Protein AF-A0A1V6K8E9-F1 (afdb_monomer_lite)

Structure (mmCIF, N/CA/C/O backbone):
data_AF-A0A1V6K8E9-F1
#
_entry.id   AF-A0A1V6K8E9-F1
#
loop_
_atom_site.group_PDB
_atom_site.id
_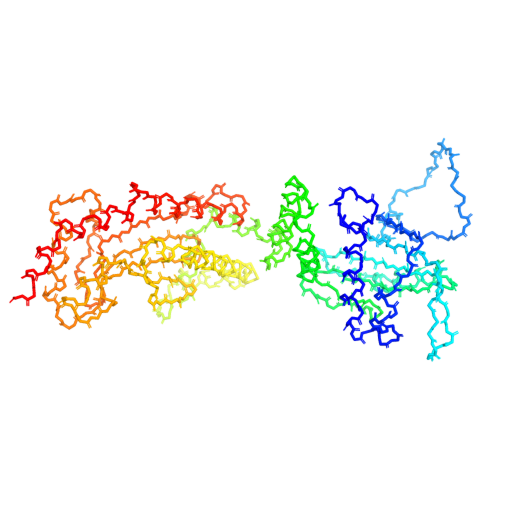atom_site.type_symbol
_atom_site.label_atom_id
_atom_site.label_alt_id
_atom_site.label_comp_id
_atom_site.label_asym_id
_atom_site.label_entity_id
_atom_site.label_seq_id
_atom_site.pdbx_PDB_ins_code
_atom_site.Cartn_x
_atom_site.Cartn_y
_atom_site.Cartn_z
_atom_site.occupancy
_atom_site.B_iso_or_equiv
_atom_site.auth_seq_id
_atom_site.auth_comp_id
_atom_site.auth_asym_id
_atom_site.auth_atom_id
_atom_site.pdbx_PDB_model_num
ATOM 1 N N . MET A 1 1 ? 12.821 -12.924 -19.680 1.00 60.50 1 MET A N 1
ATOM 2 C CA . MET A 1 1 ? 11.339 -12.856 -19.782 1.00 60.50 1 MET A CA 1
ATOM 3 C C . MET A 1 1 ? 10.839 -12.514 -21.178 1.00 60.50 1 MET A C 1
ATOM 5 O O . MET A 1 1 ? 9.853 -13.101 -21.592 1.00 60.50 1 MET A O 1
ATOM 9 N N . LEU A 1 2 ? 11.429 -11.539 -21.883 1.00 57.22 2 LEU A N 1
ATOM 10 C CA . LEU A 1 2 ? 10.996 -11.194 -23.249 1.00 57.22 2 LEU A CA 1
ATOM 11 C C . LEU A 1 2 ? 11.583 -12.119 -24.326 1.00 57.22 2 LEU A C 1
ATOM 13 O O . LEU A 1 2 ? 11.133 -12.065 -25.468 1.00 57.22 2 LEU A O 1
ATOM 17 N N . ASP A 1 3 ? 12.577 -12.940 -23.977 1.00 66.06 3 ASP A N 1
ATOM 18 C CA . ASP A 1 3 ? 13.143 -13.945 -24.872 1.00 66.06 3 ASP A CA 1
ATOM 19 C C . ASP A 1 3 ? 12.225 -15.179 -24.908 1.00 66.06 3 ASP A C 1
ATOM 21 O O . ASP A 1 3 ? 12.117 -15.873 -23.895 1.00 66.06 3 ASP A O 1
ATOM 25 N N . PRO A 1 4 ? 11.571 -15.481 -26.044 1.00 60.34 4 PRO A N 1
ATOM 26 C CA . PRO A 1 4 ? 10.660 -16.617 -26.148 1.00 60.34 4 PRO A CA 1
ATOM 27 C C . PRO A 1 4 ? 11.349 -17.985 -26.025 1.00 60.34 4 PRO A C 1
ATOM 29 O O . PRO A 1 4 ? 10.656 -18.996 -25.896 1.00 60.34 4 PRO A O 1
ATOM 32 N N . TYR A 1 5 ? 12.683 -18.029 -26.079 1.00 60.59 5 TYR A N 1
ATOM 33 C CA . TYR A 1 5 ? 13.482 -19.251 -25.977 1.00 60.59 5 TYR A CA 1
ATOM 34 C C . TYR A 1 5 ? 14.047 -19.489 -24.568 1.00 60.59 5 TYR A C 1
ATOM 36 O O . TYR A 1 5 ? 14.725 -20.491 -24.337 1.00 60.59 5 TYR A O 1
ATOM 44 N N . GLU A 1 6 ? 13.761 -18.608 -23.605 1.00 65.31 6 GLU A N 1
ATOM 45 C CA . GLU A 1 6 ? 14.127 -18.819 -22.205 1.00 65.31 6 GLU A CA 1
ATOM 46 C C . GLU A 1 6 ? 13.240 -19.878 -21.519 1.00 65.31 6 GLU A C 1
ATOM 48 O O . GLU A 1 6 ? 12.045 -20.033 -21.778 1.00 65.31 6 GLU A O 1
ATOM 53 N N . ASN A 1 7 ? 13.804 -20.570 -20.524 1.00 61.81 7 ASN A N 1
ATOM 54 C CA . ASN A 1 7 ? 13.145 -21.662 -19.795 1.00 61.81 7 ASN A CA 1
ATOM 55 C C . ASN A 1 7 ? 12.046 -21.218 -18.798 1.00 61.81 7 ASN A C 1
ATOM 57 O O . ASN A 1 7 ? 11.701 -21.975 -17.885 1.00 61.81 7 ASN A O 1
ATOM 61 N N . HIS A 1 8 ? 11.445 -20.034 -18.950 1.00 66.69 8 HIS A N 1
ATOM 62 C CA . HIS A 1 8 ? 10.373 -19.558 -18.061 1.00 66.69 8 HIS A CA 1
ATOM 63 C C . HIS A 1 8 ? 9.007 -20.217 -18.328 1.00 66.69 8 HIS A C 1
ATOM 65 O O . HIS A 1 8 ? 8.115 -20.105 -17.496 1.00 66.69 8 HIS A O 1
ATOM 71 N N . GLY A 1 9 ? 8.844 -20.960 -19.430 1.00 69.44 9 GLY A N 1
ATOM 72 C CA . GLY A 1 9 ? 7.656 -21.793 -19.682 1.00 69.44 9 GLY A CA 1
ATOM 73 C C . GLY A 1 9 ? 6.446 -21.067 -20.280 1.00 69.44 9 GLY A C 1
ATOM 74 O O . GLY A 1 9 ? 5.388 -21.670 -20.387 1.00 69.44 9 GLY A O 1
ATOM 75 N N . CYS A 1 10 ? 6.602 -19.808 -20.702 1.00 77.50 10 CYS A N 1
ATOM 76 C CA . CYS A 1 10 ? 5.514 -19.007 -21.289 1.00 77.50 10 CYS A CA 1
ATOM 77 C C . CYS A 1 10 ? 5.678 -18.776 -22.802 1.00 77.50 10 CYS A C 1
ATOM 79 O O . CYS A 1 10 ? 4.919 -17.998 -23.377 1.00 77.50 10 CYS A O 1
ATOM 81 N N . GLY A 1 11 ? 6.683 -19.393 -23.438 1.00 82.69 11 GLY A N 1
ATOM 82 C CA . GLY A 1 11 ? 7.006 -19.171 -24.851 1.00 82.69 11 GLY A CA 1
ATOM 83 C C . GLY A 1 11 ? 7.098 -17.681 -25.192 1.00 82.69 11 GLY A C 1
ATOM 84 O O . GLY A 1 11 ? 7.694 -16.902 -24.453 1.00 82.69 11 GLY A O 1
ATOM 85 N N . ASP A 1 12 ? 6.433 -17.262 -26.268 1.00 83.25 12 ASP A N 1
ATOM 86 C CA . ASP A 1 12 ? 6.403 -15.869 -26.726 1.00 83.25 12 ASP A CA 1
ATOM 87 C C . ASP A 1 12 ? 5.288 -15.008 -26.106 1.00 83.25 12 ASP A C 1
ATOM 89 O O . ASP A 1 12 ? 5.099 -13.862 -26.520 1.00 83.25 12 ASP A O 1
ATOM 93 N N . ALA A 1 13 ? 4.573 -15.501 -25.088 1.00 86.31 13 ALA A N 1
ATOM 94 C CA . ALA A 1 13 ? 3.410 -14.813 -24.527 1.00 86.31 13 ALA A CA 1
ATOM 95 C C . ALA A 1 13 ? 3.734 -13.409 -23.985 1.00 86.31 13 ALA A C 1
ATOM 97 O O . ALA A 1 13 ? 2.967 -12.475 -24.215 1.00 86.31 13 ALA A O 1
ATOM 98 N N . PHE A 1 14 ? 4.888 -13.222 -23.329 1.00 87.19 14 PHE A N 1
ATOM 99 C CA . PHE A 1 14 ? 5.326 -11.894 -22.870 1.00 87.19 14 PHE A CA 1
ATOM 100 C C . PHE A 1 14 ? 5.589 -10.938 -24.032 1.00 87.19 14 PHE A C 1
ATOM 102 O O . PHE A 1 14 ? 5.184 -9.778 -23.979 1.00 87.19 14 PHE A O 1
ATOM 109 N N . LEU A 1 15 ? 6.219 -11.426 -25.103 1.00 88.38 15 LEU A N 1
ATOM 110 C CA . LEU A 1 15 ? 6.481 -10.629 -26.295 1.00 88.38 15 LEU A CA 1
ATOM 111 C C . LEU A 1 15 ? 5.175 -10.245 -27.002 1.00 88.38 15 LEU A C 1
ATOM 113 O O . LEU A 1 15 ? 4.998 -9.089 -27.382 1.00 88.38 15 LEU A O 1
ATOM 117 N N . ARG A 1 16 ? 4.231 -11.184 -27.132 1.00 88.00 16 ARG A N 1
ATOM 118 C CA . ARG A 1 16 ? 2.905 -10.911 -27.707 1.00 88.00 16 ARG A CA 1
ATOM 119 C C . ARG A 1 16 ? 2.131 -9.900 -26.877 1.00 88.00 16 ARG A C 1
ATOM 121 O O . ARG A 1 16 ? 1.562 -8.971 -27.441 1.00 88.00 16 ARG A O 1
ATOM 128 N N . GLN A 1 17 ? 2.151 -10.034 -25.554 1.00 89.56 17 GLN A N 1
ATOM 129 C CA . GLN A 1 17 ? 1.474 -9.094 -24.669 1.00 89.56 17 GLN A CA 1
ATOM 130 C C . GLN A 1 17 ? 2.106 -7.693 -24.728 1.00 89.56 17 GLN A C 1
ATOM 132 O O . GLN A 1 17 ? 1.379 -6.704 -24.761 1.00 89.56 17 GLN A O 1
ATOM 137 N N . LEU A 1 18 ? 3.435 -7.589 -24.839 1.00 89.88 18 LEU A N 1
ATOM 138 C CA . LEU A 1 18 ? 4.120 -6.315 -25.077 1.00 89.88 18 LEU A CA 1
ATOM 139 C C . LEU A 1 18 ? 3.677 -5.672 -26.402 1.00 89.88 18 LEU A C 1
ATOM 141 O O . LEU A 1 18 ? 3.308 -4.499 -26.431 1.00 89.88 18 LEU A O 1
ATOM 145 N N . LEU A 1 19 ? 3.670 -6.440 -27.495 1.00 88.88 19 LEU A N 1
ATOM 146 C CA . LEU A 1 19 ? 3.220 -5.970 -28.810 1.00 88.88 19 LEU A CA 1
ATOM 147 C C . LEU A 1 19 ? 1.754 -5.519 -28.794 1.00 88.88 19 LEU A C 1
ATOM 149 O O . LEU A 1 19 ? 1.413 -4.518 -29.426 1.00 88.88 19 LEU A O 1
ATOM 153 N N . LEU A 1 20 ? 0.901 -6.219 -28.042 1.00 86.69 20 LEU A N 1
ATOM 154 C CA . LEU A 1 20 ? -0.490 -5.836 -27.823 1.00 86.69 20 LEU A CA 1
ATOM 155 C C . LEU A 1 20 ? -0.607 -4.481 -27.128 1.00 86.69 20 LEU A C 1
ATOM 157 O O . LEU A 1 20 ? -1.291 -3.603 -27.654 1.00 86.69 20 LEU A O 1
ATOM 161 N N . THR A 1 21 ? 0.085 -4.287 -26.005 1.00 88.38 21 THR A N 1
ATOM 162 C CA . THR A 1 21 ? 0.096 -3.010 -25.273 1.00 88.38 21 THR A CA 1
ATOM 163 C C . THR A 1 21 ? 0.577 -1.866 -26.166 1.00 88.38 21 THR A C 1
ATOM 165 O O . THR A 1 21 ? -0.037 -0.802 -26.220 1.00 88.38 21 THR A O 1
ATOM 168 N N . ILE A 1 22 ? 1.637 -2.099 -26.942 1.00 88.38 22 ILE A N 1
ATOM 169 C CA . ILE A 1 22 ? 2.192 -1.110 -27.869 1.00 88.38 22 ILE A CA 1
ATOM 170 C C . ILE A 1 22 ? 1.207 -0.768 -29.000 1.00 88.38 22 ILE A C 1
ATOM 172 O O . ILE A 1 22 ? 1.071 0.401 -29.357 1.00 88.38 22 ILE A O 1
ATOM 176 N N . SER A 1 23 ? 0.477 -1.753 -29.537 1.00 85.12 23 SER A N 1
ATOM 177 C CA . SER A 1 23 ? -0.490 -1.548 -30.631 1.00 85.12 23 SER A CA 1
ATOM 178 C C . SER A 1 23 ? -1.659 -0.624 -30.271 1.00 85.12 23 SER A C 1
ATOM 180 O O . SER A 1 23 ? -2.317 -0.080 -31.155 1.00 85.12 23 SER A O 1
ATOM 182 N N . GLN A 1 24 ? -1.920 -0.437 -28.976 1.00 84.38 24 GLN A N 1
ATOM 183 C CA . GLN A 1 24 ? -2.979 0.436 -28.469 1.00 84.38 24 GLN A CA 1
ATOM 184 C C . GLN A 1 24 ? -2.522 1.896 -28.333 1.00 84.38 24 GLN A C 1
ATOM 186 O O . GLN A 1 24 ? -3.332 2.778 -28.043 1.00 84.38 24 GLN A O 1
ATOM 191 N N . LYS A 1 25 ? -1.228 2.180 -28.533 1.00 85.56 25 LYS A N 1
ATOM 192 C CA . LYS A 1 25 ? -0.671 3.522 -28.358 1.00 85.56 25 LYS A CA 1
ATOM 193 C C . LYS A 1 25 ? -1.067 4.423 -29.539 1.00 85.56 25 LYS A C 1
ATOM 195 O O . LYS A 1 25 ? -0.875 4.037 -30.693 1.00 85.56 25 LYS A O 1
ATOM 200 N N . PRO A 1 26 ? -1.535 5.663 -29.289 1.00 76.69 26 PRO A N 1
ATOM 201 C CA . PRO A 1 26 ? -1.977 6.576 -30.349 1.00 76.69 26 PRO A CA 1
ATOM 202 C C . PRO A 1 26 ? -0.911 6.940 -31.388 1.00 76.69 26 PRO A C 1
ATOM 204 O O . PRO A 1 26 ? -1.261 7.436 -32.454 1.00 76.69 26 PRO A O 1
ATOM 207 N N . SER A 1 27 ? 0.373 6.733 -31.088 1.00 74.50 27 SER A N 1
ATOM 208 C CA . SER A 1 27 ? 1.507 6.984 -31.986 1.00 74.50 27 SER A CA 1
ATOM 209 C C . SER A 1 27 ? 1.693 5.910 -33.069 1.00 74.50 27 SER A C 1
ATOM 211 O O . SER A 1 27 ? 2.449 6.129 -34.011 1.00 74.50 27 SER A O 1
ATOM 213 N N . LEU A 1 28 ? 0.989 4.775 -32.978 1.00 75.81 28 LEU A N 1
ATOM 214 C CA . LEU A 1 28 ? 1.112 3.615 -33.875 1.00 75.81 28 LEU A CA 1
ATOM 215 C C . LEU A 1 28 ? -0.098 3.421 -34.804 1.00 75.81 28 LEU A C 1
ATOM 217 O O . LEU A 1 28 ? -0.494 2.302 -35.116 1.00 75.81 28 LEU A O 1
ATOM 221 N N . GLN A 1 29 ? -0.690 4.516 -35.283 1.00 66.19 29 GLN A N 1
ATOM 222 C CA . GLN A 1 29 ? -1.949 4.479 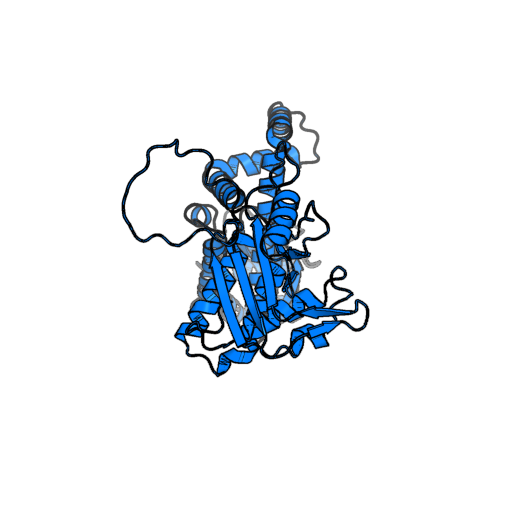-36.051 1.00 66.19 29 GLN A CA 1
ATOM 223 C C . GLN A 1 29 ? -1.869 3.676 -37.358 1.00 66.19 29 GLN A C 1
ATOM 225 O O . GLN A 1 29 ? -2.891 3.214 -37.863 1.00 66.19 29 GLN A O 1
ATOM 230 N N . ASP A 1 30 ? -0.672 3.508 -37.921 1.00 71.06 30 ASP A N 1
ATOM 231 C CA . ASP A 1 30 ? -0.449 2.777 -39.167 1.00 71.06 30 ASP A CA 1
ATOM 232 C C . ASP A 1 30 ? -0.316 1.256 -38.975 1.00 71.06 30 ASP A C 1
ATOM 234 O O . ASP A 1 30 ? -0.496 0.500 -39.930 1.00 71.06 30 ASP A O 1
ATOM 238 N N . LEU A 1 31 ? -0.063 0.791 -37.748 1.00 72.56 31 LEU A N 1
ATOM 239 C CA . LEU A 1 31 ? 0.044 -0.620 -37.372 1.00 72.56 31 LEU A CA 1
ATOM 240 C C . LEU A 1 31 ? -1.061 -0.976 -36.378 1.00 72.56 31 LEU A C 1
ATOM 242 O O . LEU A 1 31 ? -0.868 -0.988 -35.167 1.00 72.56 31 LEU A O 1
ATOM 246 N N . GLY A 1 32 ? -2.238 -1.300 -36.914 1.00 67.94 32 GLY A N 1
ATOM 247 C CA . GLY A 1 32 ? -3.366 -1.740 -36.098 1.00 67.94 32 GLY A CA 1
ATOM 248 C C . GLY A 1 32 ? -3.106 -3.057 -35.356 1.00 67.94 32 GLY A C 1
ATOM 249 O O . GLY A 1 32 ? -2.279 -3.872 -35.770 1.00 67.94 32 GLY A O 1
ATOM 250 N N . PHE A 1 33 ? -3.891 -3.286 -34.301 1.00 71.81 33 PHE A N 1
ATOM 251 C CA . PHE A 1 33 ? -3.900 -4.487 -33.452 1.00 71.81 33 PHE A CA 1
ATOM 252 C C . PHE A 1 33 ? -3.680 -5.802 -34.221 1.00 71.81 33 PHE A C 1
ATOM 254 O O . PHE A 1 33 ? -2.794 -6.581 -33.880 1.00 71.81 33 PHE A O 1
ATOM 261 N N . TYR A 1 34 ? -4.433 -6.028 -35.304 1.00 74.00 34 TYR A N 1
ATOM 262 C CA . TYR A 1 34 ? -4.361 -7.268 -36.083 1.00 74.00 34 TYR A CA 1
ATOM 263 C C . TYR A 1 34 ? -2.989 -7.517 -36.717 1.00 74.00 34 TYR A C 1
ATOM 265 O O . TYR A 1 34 ? -2.565 -8.667 -36.800 1.00 74.00 34 TYR A O 1
ATOM 273 N N . ASN A 1 35 ? -2.282 -6.459 -37.125 1.00 76.19 35 ASN A N 1
ATOM 274 C CA . ASN A 1 35 ? -0.966 -6.590 -37.747 1.00 76.19 35 ASN A CA 1
ATOM 275 C C . ASN A 1 35 ? 0.088 -7.075 -36.747 1.00 76.19 35 ASN A C 1
ATOM 277 O O . ASN A 1 35 ? 0.996 -7.793 -37.141 1.00 76.19 35 ASN A O 1
ATOM 281 N N . LEU A 1 36 ? -0.019 -6.675 -35.475 1.00 77.81 36 LEU A N 1
ATOM 282 C CA . LEU A 1 36 ? 0.955 -7.011 -34.433 1.00 77.81 36 LEU A CA 1
ATOM 283 C C . LEU A 1 36 ? 0.574 -8.273 -33.644 1.00 77.81 36 LEU A C 1
ATOM 285 O O . LEU A 1 36 ? 1.454 -9.023 -33.231 1.00 77.81 36 LEU A O 1
ATOM 289 N N . TYR A 1 37 ? -0.720 -8.545 -33.461 1.00 72.69 37 TYR A N 1
ATOM 290 C CA . TYR A 1 37 ? -1.185 -9.724 -32.725 1.00 72.69 37 TYR A CA 1
ATOM 291 C C . TYR A 1 37 ? -0.984 -11.030 -33.507 1.00 72.69 37 TYR A C 1
ATOM 293 O O . TYR A 1 37 ? -0.581 -12.046 -32.938 1.00 72.69 37 TYR A O 1
ATOM 301 N N . LEU A 1 38 ? -1.223 -10.999 -34.822 1.00 75.94 38 LEU A N 1
ATOM 302 C CA . LEU A 1 38 ? -1.185 -12.176 -35.698 1.00 75.94 38 LEU A CA 1
ATOM 303 C C . LEU A 1 38 ? 0.182 -12.389 -36.368 1.00 75.94 38 LEU A C 1
ATOM 305 O O . LEU A 1 38 ? 0.264 -13.012 -37.425 1.00 75.94 38 LEU A O 1
ATOM 309 N N . LEU A 1 39 ? 1.260 -11.865 -35.778 1.00 83.62 39 LEU A N 1
ATOM 310 C CA . LEU A 1 39 ? 2.601 -12.034 -36.330 1.00 83.62 39 LEU A CA 1
ATOM 311 C C . LEU A 1 39 ? 3.031 -13.502 -36.312 1.00 83.62 39 LEU A C 1
ATOM 313 O O . LEU A 1 39 ? 3.027 -14.160 -35.264 1.00 83.62 39 LEU A O 1
ATOM 317 N N . ASP A 1 40 ? 3.474 -13.966 -37.480 1.00 86.62 40 ASP A N 1
ATOM 318 C CA . ASP A 1 40 ? 4.170 -15.237 -37.638 1.00 86.62 40 ASP A CA 1
ATOM 319 C C . ASP A 1 40 ? 5.676 -15.006 -37.459 1.00 86.62 40 ASP A C 1
ATOM 321 O O . ASP A 1 40 ? 6.385 -14.570 -38.372 1.00 86.62 40 ASP A O 1
ATOM 325 N N . ILE A 1 41 ? 6.137 -15.222 -36.227 1.00 88.06 41 ILE A N 1
ATOM 326 C CA . ILE A 1 41 ? 7.511 -14.969 -35.796 1.00 88.06 41 ILE A CA 1
ATOM 327 C C . ILE A 1 41 ? 8.405 -16.121 -36.278 1.00 88.06 41 ILE A C 1
ATOM 329 O O . ILE A 1 41 ? 8.154 -17.290 -35.986 1.00 88.06 41 ILE A O 1
ATOM 333 N N . GLU A 1 42 ? 9.457 -15.790 -37.029 1.00 88.94 42 GLU A N 1
ATOM 334 C CA . GLU A 1 42 ? 10.502 -16.735 -37.442 1.00 88.94 42 GLU A CA 1
ATOM 335 C C . GLU A 1 42 ? 11.568 -16.870 -36.355 1.00 88.94 42 GLU A C 1
ATOM 337 O O . GLU A 1 42 ? 11.933 -17.975 -35.969 1.00 88.94 42 GLU A O 1
ATOM 342 N N . SER A 1 43 ? 12.069 -15.739 -35.855 1.00 88.56 43 SER A N 1
ATOM 343 C CA . SER A 1 43 ? 13.115 -15.711 -34.834 1.00 88.56 43 SER A CA 1
ATOM 344 C C . SER A 1 43 ? 13.078 -14.412 -34.041 1.00 88.56 43 SER A C 1
ATOM 346 O O . SER A 1 43 ? 12.743 -13.362 -34.594 1.00 88.56 43 SER A O 1
ATOM 348 N N . VAL A 1 44 ? 13.513 -14.466 -32.784 1.00 90.25 44 VAL A N 1
ATOM 349 C CA . VAL A 1 44 ? 13.690 -13.297 -31.916 1.00 90.25 44 VAL A CA 1
ATOM 350 C C . VAL A 1 44 ? 15.128 -13.284 -31.419 1.00 90.25 44 VAL A C 1
ATOM 352 O O . VAL A 1 44 ? 15.646 -14.323 -31.022 1.00 90.25 44 VAL A O 1
ATOM 355 N N . LYS A 1 45 ? 15.770 -12.117 -31.459 1.00 88.88 45 LYS A N 1
ATOM 356 C CA . LYS A 1 45 ? 17.087 -11.868 -30.871 1.00 88.88 45 LYS A CA 1
ATOM 357 C C . LYS A 1 45 ? 16.992 -10.671 -29.933 1.00 88.88 45 LYS A C 1
ATOM 359 O O . LYS A 1 45 ? 16.419 -9.652 -30.318 1.00 88.88 45 LYS A O 1
ATOM 364 N N . ILE A 1 46 ? 17.547 -10.791 -28.732 1.00 87.44 46 ILE A N 1
ATOM 365 C CA . ILE A 1 46 ? 17.597 -9.709 -27.746 1.00 87.44 46 ILE A CA 1
ATOM 366 C C . ILE A 1 46 ? 19.058 -9.353 -27.503 1.00 87.44 46 ILE A C 1
ATOM 368 O O . ILE A 1 46 ? 19.831 -10.188 -27.046 1.00 87.44 46 ILE A O 1
ATOM 372 N N . ASP A 1 47 ? 19.421 -8.115 -27.821 1.00 84.94 47 ASP A N 1
ATOM 373 C CA . ASP A 1 47 ? 20.767 -7.587 -27.632 1.00 84.94 47 ASP A CA 1
ATOM 374 C C . ASP A 1 47 ? 20.744 -6.565 -26.477 1.00 84.94 47 ASP A C 1
ATOM 376 O O . ASP A 1 47 ? 20.237 -5.452 -26.664 1.00 84.94 47 ASP A O 1
ATOM 380 N N . PRO A 1 48 ? 21.242 -6.917 -25.276 1.00 80.56 48 PRO A N 1
ATOM 381 C CA . PRO A 1 48 ? 21.450 -5.945 -24.209 1.00 80.56 48 PRO A CA 1
ATOM 382 C C . PRO A 1 48 ? 22.621 -5.016 -24.558 1.00 80.56 48 PRO A C 1
ATOM 384 O O . PRO A 1 48 ? 23.600 -5.441 -25.170 1.00 80.56 48 PRO A O 1
ATOM 387 N N . GLU A 1 49 ? 22.527 -3.750 -24.153 1.00 83.31 49 GLU A N 1
ATOM 388 C CA . GLU A 1 49 ? 23.564 -2.726 -24.350 1.00 83.31 49 GLU A CA 1
ATOM 389 C C . GLU A 1 49 ? 23.988 -2.537 -25.818 1.00 83.31 49 GLU A C 1
ATOM 391 O O . GLU A 1 49 ? 25.171 -2.439 -26.159 1.00 83.31 49 GLU A O 1
ATOM 396 N N . TRP A 1 50 ? 23.007 -2.470 -26.716 1.00 86.25 50 TRP A N 1
ATOM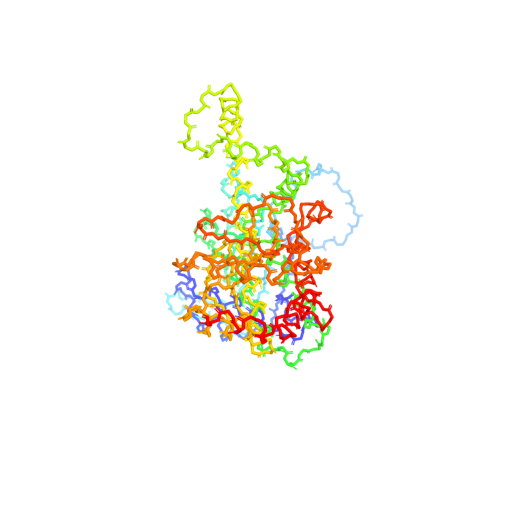 397 C CA . TRP A 1 50 ? 23.259 -2.366 -28.144 1.00 86.25 50 TRP A CA 1
ATOM 398 C C . TRP A 1 50 ? 23.921 -1.035 -28.526 1.00 86.25 50 TRP A C 1
ATOM 400 O O . TRP A 1 50 ? 23.464 0.051 -28.164 1.00 86.25 50 TRP A O 1
ATOM 410 N N . VAL A 1 51 ? 24.979 -1.115 -29.336 1.00 82.56 51 VAL A N 1
ATOM 411 C CA . VAL A 1 51 ? 25.709 0.050 -29.855 1.00 82.56 51 VAL A CA 1
ATOM 412 C C . VAL A 1 51 ? 25.486 0.166 -31.364 1.00 82.56 51 VAL A C 1
ATOM 414 O O . VAL A 1 51 ? 25.720 -0.816 -32.078 1.00 82.56 51 VAL A O 1
ATOM 417 N N . PRO A 1 52 ? 25.140 1.355 -31.892 1.00 71.25 52 PRO A N 1
ATOM 418 C CA . PRO A 1 52 ? 25.035 1.557 -33.329 1.00 71.25 52 PRO A CA 1
ATOM 419 C C . PRO A 1 52 ? 26.392 1.366 -34.022 1.00 71.25 52 PRO A C 1
ATOM 421 O O . PRO A 1 52 ? 27.272 2.225 -33.963 1.00 71.25 52 PRO A O 1
ATOM 424 N N . ARG A 1 53 ? 26.572 0.232 -34.706 1.00 66.00 53 ARG A N 1
ATOM 425 C CA . ARG A 1 53 ? 27.713 -0.032 -35.599 1.00 66.00 53 ARG A CA 1
ATOM 426 C C . ARG A 1 53 ? 27.216 -0.065 -37.045 1.00 66.00 53 ARG A C 1
ATOM 428 O O . ARG A 1 53 ? 26.137 -0.581 -37.313 1.00 66.00 53 ARG A O 1
ATOM 435 N N . LYS A 1 54 ? 27.987 0.494 -37.985 1.00 53.16 54 LYS A N 1
ATOM 436 C CA . LYS A 1 54 ? 27.680 0.384 -39.424 1.00 53.16 54 LYS A CA 1
ATOM 437 C C . LYS A 1 54 ? 27.797 -1.080 -39.865 1.00 53.16 54 LYS A C 1
ATOM 439 O O . LYS A 1 54 ? 28.767 -1.742 -39.491 1.00 53.16 54 LYS A O 1
ATOM 444 N N . GLU A 1 55 ? 26.854 -1.559 -40.679 1.00 39.09 55 GLU A N 1
ATOM 445 C CA . GLU A 1 55 ? 26.974 -2.859 -41.355 1.00 39.09 55 GLU A CA 1
ATOM 446 C C . GLU A 1 55 ? 28.293 -2.914 -42.150 1.00 39.09 55 GLU A C 1
ATOM 448 O O . GLU A 1 55 ? 28.588 -2.013 -42.936 1.00 39.09 55 GLU A O 1
ATOM 453 N N . GLY A 1 56 ? 29.108 -3.948 -41.900 1.00 43.28 56 GLY A N 1
ATOM 454 C CA . GLY A 1 56 ? 30.396 -4.180 -42.572 1.00 43.28 56 GLY A CA 1
ATOM 455 C C . GLY A 1 56 ? 31.635 -4.243 -41.665 1.00 43.28 56 GLY A C 1
ATOM 456 O O . GLY A 1 56 ? 32.708 -4.610 -42.141 1.00 43.28 56 GLY A O 1
ATOM 457 N N . ALA A 1 57 ? 31.526 -3.939 -40.368 1.00 40.38 57 ALA A N 1
ATOM 458 C CA . ALA A 1 57 ? 32.616 -4.191 -39.422 1.00 40.38 57 ALA A CA 1
ATOM 459 C C . ALA A 1 57 ? 32.679 -5.695 -39.099 1.00 40.38 57 ALA A C 1
ATOM 461 O O . ALA A 1 57 ? 31.877 -6.186 -38.308 1.00 40.38 57 ALA A O 1
ATOM 462 N N . LYS A 1 58 ? 33.591 -6.432 -39.750 1.00 33.50 58 LYS A N 1
ATOM 463 C CA . LYS A 1 58 ? 33.847 -7.853 -39.463 1.00 33.50 58 LYS A CA 1
ATOM 464 C C . LYS A 1 58 ? 34.097 -8.056 -37.964 1.00 33.50 58 LYS A C 1
ATOM 466 O O . LYS A 1 58 ? 34.866 -7.308 -37.363 1.00 33.50 58 LYS A O 1
ATOM 471 N N . GLU A 1 59 ? 33.492 -9.096 -37.396 1.00 39.91 59 GLU A N 1
ATOM 472 C CA . GLU A 1 59 ? 33.945 -9.702 -36.144 1.00 39.91 59 GLU A CA 1
ATOM 473 C C . GLU A 1 59 ? 35.323 -10.318 -36.408 1.00 39.91 59 GLU A C 1
ATOM 475 O O . GLU A 1 59 ? 35.441 -11.450 -36.867 1.00 39.91 59 GLU A O 1
ATOM 480 N N . SER A 1 60 ? 36.386 -9.537 -36.226 1.00 32.34 60 SER A N 1
ATOM 481 C CA . SER A 1 60 ? 37.728 -10.095 -36.121 1.00 32.34 60 SER A CA 1
ATOM 482 C C . SER A 1 60 ? 37.883 -10.639 -34.708 1.00 32.34 60 SER A C 1
ATOM 484 O O . SER A 1 60 ? 38.095 -9.879 -33.761 1.00 32.34 60 SER A O 1
ATOM 486 N N . SER A 1 61 ? 37.747 -11.957 -34.584 1.00 36.66 61 SER A N 1
ATOM 487 C CA . SER A 1 61 ? 38.539 -12.730 -33.637 1.00 36.66 61 SER A CA 1
ATOM 488 C C . SER A 1 61 ? 40.003 -12.369 -33.874 1.00 36.66 61 SER A C 1
ATOM 490 O O . SER A 1 61 ? 40.516 -12.668 -34.948 1.00 36.66 61 SER A O 1
ATOM 492 N N . ASP A 1 62 ? 40.598 -11.595 -32.974 1.00 28.92 62 ASP A N 1
ATOM 493 C CA . ASP A 1 62 ? 41.991 -11.739 -32.551 1.00 28.92 62 ASP A CA 1
ATOM 494 C C . ASP A 1 62 ? 42.342 -10.628 -31.559 1.00 28.92 62 ASP A C 1
ATOM 496 O O . ASP A 1 62 ? 42.150 -9.431 -31.799 1.00 28.92 62 ASP A O 1
ATOM 500 N N . ASP A 1 63 ? 42.859 -11.080 -30.423 1.00 40.00 63 ASP A N 1
ATOM 501 C CA . ASP A 1 63 ? 43.474 -10.301 -29.365 1.00 40.00 63 ASP A CA 1
ATOM 502 C C . ASP A 1 63 ? 44.666 -9.503 -29.905 1.00 40.00 63 ASP A C 1
ATOM 504 O O . ASP A 1 63 ? 45.785 -10.005 -29.914 1.00 40.00 63 ASP A O 1
ATOM 508 N N . GLN A 1 64 ? 44.462 -8.248 -30.312 1.00 30.62 64 GLN A N 1
ATOM 509 C CA . GLN A 1 64 ? 45.515 -7.231 -30.249 1.00 30.62 64 GLN A CA 1
ATOM 510 C C . GLN A 1 64 ? 44.941 -5.885 -29.803 1.00 30.62 64 GLN A C 1
ATOM 512 O O . GLN A 1 64 ? 44.311 -5.141 -30.559 1.00 30.62 64 GLN A O 1
ATOM 517 N N . GLU A 1 65 ? 45.194 -5.604 -28.523 1.00 41.28 65 GLU A N 1
ATOM 518 C CA . GLU A 1 65 ? 45.283 -4.278 -27.920 1.00 41.28 65 GLU A CA 1
ATOM 519 C C . GLU A 1 65 ? 45.781 -3.237 -28.927 1.00 41.28 65 GLU A C 1
ATOM 521 O O . GLU A 1 65 ? 46.927 -3.275 -29.372 1.00 41.28 65 GLU A O 1
ATOM 526 N N . ASN A 1 66 ? 44.929 -2.262 -29.245 1.00 30.38 66 ASN A N 1
ATOM 527 C CA . ASN A 1 66 ? 45.367 -1.053 -29.918 1.00 30.38 66 ASN A CA 1
ATOM 528 C C . ASN A 1 66 ? 45.007 0.158 -29.058 1.00 30.38 66 ASN A C 1
ATOM 530 O O . ASN A 1 66 ? 43.839 0.486 -28.826 1.00 30.38 66 ASN A O 1
ATOM 534 N N . GLN A 1 67 ? 46.068 0.767 -28.538 1.00 38.47 67 GLN A N 1
ATOM 535 C CA . GLN A 1 67 ? 46.106 1.879 -27.603 1.00 38.47 67 GLN A CA 1
ATOM 536 C C . GLN A 1 67 ? 45.553 3.158 -28.243 1.00 38.47 67 GLN A C 1
ATOM 538 O O . GLN A 1 67 ? 46.295 3.932 -28.837 1.00 38.47 67 GLN A O 1
ATOM 543 N N . LEU A 1 68 ? 44.255 3.422 -28.085 1.00 31.22 68 LEU A N 1
ATOM 544 C CA . LEU A 1 68 ? 43.658 4.746 -28.292 1.00 31.22 68 LEU A CA 1
ATOM 545 C C . LEU A 1 68 ? 42.577 4.985 -27.221 1.00 31.22 68 LEU A C 1
ATOM 547 O O . LEU A 1 68 ? 41.547 4.320 -27.214 1.00 31.22 68 LEU A O 1
ATOM 551 N N . ALA A 1 69 ? 42.879 5.923 -26.314 1.00 29.05 69 ALA A N 1
ATOM 552 C CA . ALA A 1 69 ? 42.085 6.548 -25.240 1.00 29.05 69 ALA A CA 1
ATOM 553 C C . ALA A 1 69 ? 40.694 5.940 -24.867 1.00 29.05 69 ALA A C 1
ATOM 555 O O . ALA A 1 69 ? 39.778 5.960 -25.693 1.00 29.05 69 ALA A O 1
ATOM 556 N N . PRO A 1 70 ? 40.444 5.545 -23.594 1.00 31.56 70 PRO A N 1
ATOM 557 C CA . PRO A 1 70 ? 39.246 4.780 -23.195 1.00 31.56 70 PRO A CA 1
ATOM 558 C C . PRO A 1 70 ? 37.904 5.543 -23.155 1.00 31.56 70 PRO A C 1
ATOM 560 O O . PRO A 1 70 ? 36.862 4.933 -22.935 1.00 31.56 70 PRO A O 1
ATOM 563 N N . ASP A 1 71 ? 37.878 6.866 -23.333 1.00 36.50 71 ASP A N 1
ATOM 564 C CA . ASP A 1 71 ? 36.852 7.683 -22.654 1.00 36.50 71 ASP A CA 1
ATOM 565 C C . ASP A 1 71 ? 35.632 8.112 -23.506 1.00 36.50 71 ASP A C 1
ATOM 567 O O . ASP A 1 71 ? 34.657 8.670 -22.998 1.00 36.50 71 ASP A O 1
ATOM 571 N N . ARG A 1 72 ? 35.630 7.853 -24.825 1.00 37.41 72 ARG A N 1
ATOM 572 C CA . ARG A 1 72 ? 34.520 8.264 -25.726 1.00 37.41 72 ARG A CA 1
ATOM 573 C C . ARG A 1 72 ? 33.618 7.134 -26.227 1.00 37.41 72 ARG A C 1
ATOM 575 O O . ARG A 1 72 ? 32.534 7.419 -26.724 1.00 37.41 72 ARG A O 1
ATOM 582 N N . LYS A 1 73 ? 34.015 5.865 -26.095 1.00 42.19 73 LYS A N 1
ATOM 583 C CA . LYS A 1 73 ? 33.362 4.739 -26.798 1.00 42.19 73 LYS A CA 1
ATOM 584 C C . LYS A 1 73 ? 32.097 4.183 -26.117 1.00 42.19 73 LYS A C 1
ATOM 586 O O . LYS A 1 73 ? 31.377 3.418 -26.744 1.00 42.19 73 LYS A O 1
ATOM 591 N N . TYR A 1 74 ? 31.800 4.592 -24.880 1.00 42.56 74 TYR A N 1
ATOM 592 C CA . TYR A 1 74 ? 30.735 4.005 -24.043 1.00 42.56 74 TYR A CA 1
ATOM 593 C C . TYR A 1 74 ? 29.487 4.886 -23.827 1.00 42.56 74 TYR A C 1
ATOM 595 O O . TYR A 1 74 ? 28.603 4.511 -23.057 1.00 42.56 74 TYR A O 1
ATOM 603 N N . ARG A 1 75 ? 29.391 6.061 -24.470 1.00 51.09 75 ARG A N 1
ATOM 604 C CA . ARG A 1 75 ? 28.355 7.072 -24.149 1.00 51.09 75 ARG A CA 1
ATOM 605 C C . ARG A 1 75 ? 27.079 7.025 -25.004 1.00 51.09 75 ARG A C 1
ATOM 607 O O . ARG A 1 75 ? 26.184 7.836 -24.766 1.00 51.09 75 ARG A O 1
ATOM 614 N N . ASP A 1 76 ? 26.981 6.118 -25.974 1.00 64.56 76 ASP A N 1
ATOM 615 C CA . ASP A 1 76 ? 25.853 6.024 -26.914 1.00 64.56 76 ASP A CA 1
ATOM 616 C C . ASP A 1 76 ? 25.415 4.571 -27.137 1.00 64.56 76 ASP A C 1
ATOM 618 O O . ASP A 1 76 ? 25.620 4.004 -28.209 1.00 64.56 76 ASP A O 1
ATOM 622 N N . ARG A 1 77 ? 24.836 3.964 -26.096 1.00 81.06 77 ARG A N 1
ATOM 623 C CA . ARG A 1 77 ? 24.248 2.621 -26.146 1.00 81.06 77 ARG A CA 1
ATOM 624 C C . ARG A 1 77 ? 22.752 2.687 -25.860 1.00 81.06 77 ARG A C 1
ATOM 626 O O . ARG A 1 77 ? 22.345 3.487 -25.028 1.00 81.06 77 ARG A O 1
ATOM 633 N N . ILE A 1 78 ? 21.988 1.847 -26.545 1.00 85.75 78 ILE A N 1
ATOM 634 C CA . ILE A 1 78 ? 20.578 1.582 -26.257 1.00 85.75 78 ILE A CA 1
ATOM 635 C C . ILE A 1 78 ? 20.536 0.404 -25.287 1.00 85.75 78 ILE A C 1
ATOM 637 O O . ILE A 1 78 ? 21.206 -0.602 -25.521 1.00 85.75 78 ILE A O 1
ATOM 641 N N . ASP A 1 79 ? 19.766 0.518 -24.209 1.00 85.81 79 ASP A N 1
ATOM 642 C CA . ASP A 1 79 ? 19.786 -0.477 -23.129 1.00 85.81 79 ASP A CA 1
ATOM 643 C C . ASP A 1 79 ? 19.371 -1.878 -23.593 1.00 85.81 79 ASP A C 1
ATOM 645 O O . ASP A 1 79 ? 19.999 -2.866 -23.209 1.00 85.81 79 ASP A O 1
ATOM 649 N N . ILE A 1 80 ? 18.334 -1.981 -24.429 1.00 89.44 80 ILE A N 1
ATOM 650 C CA . ILE A 1 80 ? 17.873 -3.257 -24.989 1.00 89.44 80 ILE A CA 1
ATOM 651 C C . ILE A 1 80 ? 17.448 -3.052 -26.442 1.00 89.44 80 ILE A C 1
ATOM 653 O O . ILE A 1 80 ? 16.699 -2.131 -26.755 1.00 89.44 80 ILE A O 1
ATOM 657 N N . LEU A 1 81 ? 17.862 -3.947 -27.335 1.00 92.00 81 LEU A N 1
ATOM 658 C CA . LEU A 1 81 ? 17.337 -4.027 -28.694 1.00 92.00 81 LEU A CA 1
ATOM 659 C C . LEU A 1 81 ? 16.686 -5.393 -28.912 1.00 92.00 81 LEU A C 1
ATOM 661 O O . LEU A 1 81 ? 17.364 -6.418 -28.908 1.00 92.00 81 LEU A O 1
ATOM 665 N N . ILE A 1 82 ? 15.375 -5.409 -29.145 1.00 92.50 82 ILE A N 1
ATOM 666 C CA . ILE A 1 82 ? 14.654 -6.624 -29.533 1.00 92.50 82 ILE A CA 1
ATOM 667 C C . ILE A 1 82 ? 14.516 -6.635 -31.044 1.00 92.50 82 ILE A C 1
ATOM 669 O O . ILE A 1 82 ? 14.081 -5.663 -31.663 1.00 92.50 82 ILE A O 1
ATOM 673 N N . ASN A 1 83 ? 14.869 -7.757 -31.644 1.00 92.12 83 ASN A N 1
ATOM 674 C CA . ASN A 1 83 ? 14.877 -7.926 -33.072 1.00 92.12 83 ASN A CA 1
ATOM 675 C C . ASN A 1 83 ? 14.060 -9.158 -33.468 1.00 92.12 83 ASN A C 1
ATOM 677 O O . ASN A 1 83 ? 14.427 -10.285 -33.148 1.00 92.12 83 ASN A O 1
ATOM 681 N N . ILE A 1 84 ? 12.958 -8.929 -34.177 1.00 91.94 84 ILE A N 1
ATOM 682 C CA . ILE A 1 84 ? 11.976 -9.942 -34.553 1.00 91.94 84 ILE A CA 1
ATOM 683 C C . ILE A 1 84 ? 12.014 -10.106 -36.069 1.00 91.94 84 ILE A C 1
ATOM 685 O O . ILE A 1 84 ? 11.702 -9.175 -36.815 1.00 91.94 84 ILE A O 1
ATOM 689 N N . LYS A 1 85 ? 12.377 -11.300 -36.531 1.00 91.19 85 LYS A N 1
ATOM 690 C CA . LYS A 1 85 ? 12.271 -11.698 -37.937 1.00 91.19 85 LYS A CA 1
ATOM 691 C C . LYS A 1 85 ? 10.928 -12.385 -38.157 1.00 91.19 85 LYS A C 1
ATOM 693 O O . LYS A 1 85 ? 10.515 -13.198 -37.329 1.00 91.19 85 LYS A O 1
ATOM 698 N N . LEU A 1 86 ? 10.250 -12.049 -39.246 1.00 90.44 86 LEU A N 1
ATOM 699 C CA . LEU A 1 86 ? 8.921 -12.558 -39.565 1.00 90.44 86 LEU A CA 1
ATOM 700 C C . LEU A 1 86 ? 9.006 -13.591 -40.685 1.00 90.44 86 LEU A C 1
ATOM 702 O O . LEU A 1 86 ? 9.716 -13.371 -41.665 1.00 90.44 86 LEU A O 1
ATOM 706 N N . LYS A 1 87 ? 8.230 -14.676 -40.580 1.00 87.56 87 LYS A N 1
ATOM 707 C CA . LYS A 1 87 ? 8.093 -15.645 -41.681 1.00 87.56 87 LYS A CA 1
ATOM 708 C C . LYS A 1 87 ? 7.359 -15.032 -42.868 1.00 87.56 87 LYS A C 1
ATOM 710 O O . LYS A 1 87 ? 7.687 -15.307 -44.018 1.00 87.56 87 LYS A O 1
ATOM 715 N N . ASN A 1 88 ? 6.381 -14.178 -42.567 1.00 86.44 88 ASN A N 1
ATOM 716 C CA . ASN A 1 88 ? 5.544 -13.496 -43.542 1.00 86.44 88 ASN A CA 1
ATOM 717 C C . ASN A 1 88 ? 5.725 -11.982 -43.425 1.00 86.44 88 ASN A C 1
ATOM 719 O O . ASN A 1 88 ? 5.807 -11.438 -42.324 1.00 86.44 88 ASN A O 1
ATOM 723 N N . GLN A 1 89 ? 5.750 -11.292 -44.564 1.00 83.94 89 GLN A N 1
ATOM 724 C CA . GLN A 1 89 ? 5.835 -9.834 -44.586 1.00 83.94 89 GLN A CA 1
ATOM 725 C C . GLN A 1 89 ? 4.530 -9.178 -44.111 1.00 83.94 89 GLN A C 1
ATOM 727 O O . GLN A 1 89 ? 3.432 -9.605 -44.477 1.00 83.94 89 GLN A O 1
ATOM 732 N N . ILE A 1 90 ? 4.650 -8.092 -43.350 1.00 83.88 90 ILE A N 1
ATOM 733 C CA . ILE A 1 90 ? 3.529 -7.201 -43.034 1.00 83.88 90 ILE A CA 1
ATOM 734 C C . ILE A 1 90 ? 3.373 -6.226 -44.193 1.00 83.88 90 ILE A C 1
ATOM 736 O O . ILE A 1 90 ? 4.295 -5.461 -44.468 1.00 83.88 90 ILE A O 1
ATOM 740 N N . ASN A 1 91 ? 2.202 -6.217 -44.827 1.00 79.25 91 ASN A N 1
ATOM 741 C CA . ASN A 1 91 ? 1.889 -5.299 -45.920 1.00 79.25 91 ASN A CA 1
ATOM 742 C C . ASN A 1 91 ? 0.986 -4.172 -45.410 1.00 79.25 91 ASN A C 1
ATOM 744 O O . ASN A 1 91 ? -0.211 -4.379 -45.183 1.00 79.25 91 ASN A O 1
ATOM 748 N N . LEU A 1 92 ? 1.531 -2.965 -45.257 1.00 74.81 92 LEU A N 1
ATOM 749 C CA . LEU A 1 92 ? 0.726 -1.800 -44.899 1.00 74.81 92 LEU A CA 1
ATOM 750 C C . LEU A 1 92 ? 0.135 -1.169 -46.160 1.00 74.81 92 LEU A C 1
ATOM 752 O O . LEU A 1 92 ? 0.766 -0.345 -46.822 1.00 74.81 92 LEU A O 1
ATOM 756 N N . LYS A 1 93 ? -1.117 -1.533 -46.471 1.00 66.12 93 LYS A N 1
ATOM 757 C CA . LYS A 1 93 ? -1.847 -1.042 -47.657 1.00 66.12 93 LYS A CA 1
ATOM 758 C C . LYS A 1 93 ? -1.926 0.488 -47.742 1.00 66.12 93 LYS A C 1
ATOM 760 O O . LYS A 1 93 ? -1.992 1.021 -48.840 1.00 66.12 93 LYS A O 1
ATOM 765 N N . SER A 1 94 ? -1.906 1.188 -46.607 1.00 66.44 94 SER A N 1
ATOM 766 C CA . SER A 1 94 ? -1.965 2.655 -46.546 1.00 66.44 94 SER A CA 1
ATOM 767 C C . SER A 1 94 ? -0.666 3.350 -46.965 1.00 66.44 94 SER A C 1
ATOM 769 O O . SER A 1 94 ? -0.708 4.517 -47.341 1.00 66.44 94 SER A O 1
ATOM 771 N N . THR A 1 95 ? 0.484 2.669 -46.899 1.00 66.38 95 THR A N 1
ATOM 772 C CA . THR A 1 95 ? 1.806 3.279 -47.142 1.00 66.38 95 THR A CA 1
ATOM 773 C C . THR A 1 95 ? 2.628 2.570 -48.219 1.00 66.38 95 THR A C 1
ATOM 775 O O . THR A 1 95 ? 3.740 3.009 -48.507 1.00 66.38 95 THR A O 1
ATOM 778 N N . SER A 1 96 ? 2.110 1.486 -48.812 1.00 71.88 96 SER A N 1
ATOM 779 C CA . SER A 1 96 ? 2.823 0.613 -49.765 1.00 71.88 96 SER A CA 1
ATOM 780 C C . SER A 1 96 ? 4.174 0.103 -49.242 1.00 71.88 96 SER A C 1
ATOM 782 O O . SER A 1 96 ? 5.070 -0.214 -50.023 1.00 71.88 96 SER A O 1
ATOM 784 N N . LYS A 1 97 ? 4.335 0.044 -47.913 1.00 79.62 97 LYS A N 1
ATOM 785 C CA . LYS A 1 97 ? 5.530 -0.475 -47.248 1.00 79.62 97 LYS A CA 1
ATOM 786 C C . LYS A 1 97 ? 5.307 -1.917 -46.825 1.00 79.62 97 LYS A C 1
ATOM 788 O O . LYS A 1 97 ? 4.262 -2.245 -46.256 1.00 79.62 97 LYS A O 1
ATOM 793 N N . ASN A 1 98 ? 6.342 -2.722 -47.037 1.00 85.19 98 ASN A N 1
ATOM 794 C CA . ASN A 1 98 ? 6.391 -4.105 -46.600 1.00 85.19 98 ASN A CA 1
ATOM 795 C C . ASN A 1 98 ? 7.509 -4.267 -45.573 1.00 85.19 98 ASN A C 1
ATOM 797 O O . ASN A 1 98 ? 8.601 -3.723 -45.744 1.00 85.19 98 ASN A O 1
ATOM 801 N N . TYR A 1 99 ? 7.229 -5.006 -44.505 1.00 88.50 99 TYR A N 1
ATOM 802 C CA . TYR A 1 99 ? 8.192 -5.255 -43.440 1.00 88.50 99 TYR A CA 1
ATOM 803 C C . TYR A 1 99 ? 8.390 -6.751 -43.248 1.00 88.50 99 TYR A C 1
ATOM 805 O O . TYR A 1 99 ? 7.426 -7.475 -43.014 1.00 88.50 99 TYR A O 1
ATOM 813 N N . THR A 1 100 ? 9.637 -7.206 -43.305 1.00 90.31 100 THR A N 1
ATOM 814 C CA . THR A 1 100 ? 10.037 -8.583 -42.966 1.00 90.31 100 THR A CA 1
ATOM 815 C C . THR A 1 100 ? 10.646 -8.665 -41.565 1.00 90.31 100 THR A C 1
ATOM 817 O O . THR A 1 100 ? 10.894 -9.756 -41.046 1.00 90.31 100 THR A O 1
ATOM 820 N N . ARG A 1 101 ? 10.877 -7.507 -40.929 1.00 91.56 101 ARG A N 1
ATOM 821 C CA . ARG A 1 101 ? 11.515 -7.391 -39.619 1.00 91.56 101 ARG A CA 1
ATOM 822 C C . ARG A 1 101 ? 10.881 -6.296 -38.767 1.00 91.56 101 ARG A C 1
ATOM 824 O O . ARG A 1 101 ? 10.554 -5.225 -39.278 1.00 91.56 101 ARG A O 1
ATOM 831 N N . ILE A 1 102 ? 10.781 -6.537 -37.464 1.00 92.19 102 ILE A N 1
ATOM 832 C CA . ILE A 1 102 ? 10.445 -5.524 -36.457 1.00 92.19 102 ILE A CA 1
ATOM 833 C C . ILE A 1 102 ? 11.637 -5.366 -35.516 1.00 92.19 102 ILE A C 1
ATOM 835 O O . ILE A 1 102 ? 12.193 -6.350 -35.033 1.00 92.19 102 ILE A O 1
ATOM 839 N N . VAL A 1 103 ? 12.026 -4.124 -35.253 1.00 92.75 103 VAL A N 1
ATOM 840 C CA . VAL A 1 103 ? 13.087 -3.766 -34.312 1.00 92.75 103 VAL A CA 1
ATOM 841 C C . VAL A 1 103 ? 12.500 -2.860 -33.237 1.00 92.75 103 VAL A C 1
ATOM 843 O O . VAL A 1 103 ? 11.932 -1.813 -33.546 1.00 92.75 103 VAL A O 1
ATOM 846 N N . ILE A 1 104 ? 12.642 -3.268 -31.978 1.00 94.00 104 ILE A N 1
ATOM 847 C CA . ILE A 1 104 ? 12.128 -2.566 -30.801 1.00 94.00 104 ILE A CA 1
ATOM 848 C C . ILE A 1 104 ? 13.321 -2.187 -29.916 1.00 94.00 104 ILE A C 1
ATOM 850 O O . ILE A 1 104 ? 13.763 -2.995 -29.094 1.00 94.00 104 ILE A O 1
ATOM 854 N N . PRO A 1 105 ? 13.900 -0.995 -30.108 1.00 93.31 105 PRO A N 1
ATOM 855 C CA . PRO A 1 105 ? 14.857 -0.441 -29.166 1.00 93.31 105 PRO A CA 1
ATOM 856 C C . PRO A 1 105 ? 14.120 0.058 -27.925 1.00 93.31 105 PRO A C 1
ATOM 858 O O . PRO A 1 105 ? 13.122 0.767 -28.040 1.00 93.31 105 PRO A O 1
ATOM 861 N N . ILE A 1 106 ? 14.624 -0.298 -26.751 1.00 92.62 106 ILE A N 1
ATOM 862 C CA . ILE A 1 106 ? 14.116 0.134 -25.455 1.00 92.62 106 ILE A CA 1
ATOM 863 C C . ILE A 1 106 ? 15.228 0.914 -24.766 1.00 92.62 106 ILE A C 1
ATOM 865 O O . ILE A 1 106 ? 16.289 0.366 -24.469 1.00 92.62 106 ILE A O 1
ATOM 869 N N . GLU A 1 107 ? 14.961 2.187 -24.505 1.00 90.06 107 GLU A N 1
ATOM 870 C CA . GLU A 1 107 ? 15.782 3.015 -23.628 1.00 90.06 107 GLU A CA 1
ATOM 871 C C . GLU A 1 107 ? 15.110 3.056 -22.258 1.00 90.06 107 GLU A C 1
ATOM 873 O O . GLU A 1 107 ? 13.944 3.439 -22.144 1.00 90.06 107 GLU A O 1
ATOM 878 N N . ASN A 1 108 ? 15.836 2.659 -21.219 1.00 85.31 108 ASN A N 1
ATOM 879 C CA . ASN A 1 108 ? 15.328 2.517 -19.867 1.00 85.31 108 ASN A CA 1
ATOM 880 C C . ASN A 1 108 ? 15.901 3.605 -18.949 1.00 85.31 108 ASN A C 1
ATOM 882 O O . ASN A 1 108 ? 17.086 3.616 -18.613 1.00 85.31 108 ASN A O 1
ATOM 886 N N . LYS A 1 109 ? 15.053 4.519 -18.470 1.00 80.44 109 LYS A N 1
ATOM 887 C CA . LYS A 1 109 ? 15.468 5.609 -17.576 1.00 80.44 109 LYS A CA 1
ATOM 888 C C . LYS A 1 109 ? 14.874 5.459 -16.190 1.00 80.44 109 LYS A C 1
ATOM 890 O O . LYS A 1 109 ? 13.769 5.911 -15.940 1.00 80.44 109 LYS A O 1
ATOM 895 N N . ILE A 1 110 ? 15.656 4.911 -15.260 1.00 62.62 110 ILE A N 1
ATOM 896 C CA . ILE A 1 110 ? 15.233 4.739 -13.858 1.00 62.62 110 ILE A CA 1
ATOM 897 C C . ILE A 1 110 ? 15.628 5.941 -12.975 1.00 62.62 110 ILE A C 1
ATOM 899 O O . ILE A 1 110 ? 14.911 6.275 -12.038 1.00 62.62 110 ILE A O 1
ATOM 903 N N . ARG A 1 111 ? 16.778 6.588 -13.236 1.00 52.06 111 ARG A N 1
ATOM 904 C CA . ARG A 1 111 ? 17.422 7.538 -12.291 1.00 52.06 111 ARG A CA 1
ATOM 905 C C . ARG A 1 111 ? 17.927 8.850 -12.904 1.00 52.06 111 ARG A C 1
ATOM 907 O O . ARG A 1 111 ? 18.530 9.661 -12.205 1.00 52.06 111 ARG A O 1
ATOM 914 N N . SER A 1 112 ? 17.730 9.073 -14.200 1.00 50.50 112 SER A N 1
ATOM 915 C CA . SER A 1 112 ? 18.227 10.264 -14.894 1.00 50.50 112 SER A CA 1
ATOM 916 C C . SER A 1 112 ? 17.217 10.771 -15.915 1.00 50.50 112 SER A C 1
ATOM 918 O O . SER A 1 112 ? 16.562 9.990 -16.602 1.00 50.50 112 SER A O 1
ATOM 920 N N . LYS A 1 113 ? 17.102 12.103 -16.014 1.00 54.59 113 LYS A N 1
ATOM 921 C CA . LYS A 1 113 ? 16.424 12.736 -17.148 1.00 54.59 113 LYS A CA 1
ATOM 922 C C . LYS A 1 113 ? 17.217 12.457 -18.420 1.00 54.59 113 LYS A C 1
ATOM 924 O O . LYS A 1 113 ? 18.423 12.204 -18.364 1.00 54.59 113 LYS A O 1
ATOM 929 N N . GLU A 1 114 ? 16.534 12.527 -19.555 1.00 61.03 114 GLU A N 1
ATOM 930 C CA . GLU A 1 114 ? 17.178 12.423 -20.856 1.00 61.03 114 GLU A CA 1
ATOM 931 C C . GLU A 1 114 ? 18.394 13.362 -20.945 1.00 61.03 114 GLU A C 1
ATOM 933 O O . GLU A 1 114 ? 18.329 14.529 -20.551 1.00 61.03 114 GLU A O 1
ATOM 938 N N . SER A 1 115 ? 19.524 12.843 -21.429 1.00 58.97 115 SER A N 1
ATOM 939 C CA . SER A 1 115 ? 20.730 13.652 -21.597 1.00 58.97 115 SER A CA 1
ATOM 940 C C . SER A 1 115 ? 20.605 14.541 -22.835 1.00 58.97 115 SER A C 1
ATOM 942 O O . SER A 1 115 ? 20.345 14.051 -23.933 1.00 58.97 115 SER A O 1
ATOM 944 N N . VAL A 1 116 ? 20.835 15.845 -22.673 1.00 53.88 116 VAL A N 1
ATOM 945 C CA . VAL A 1 116 ? 20.979 16.786 -23.792 1.00 53.88 116 VAL A CA 1
ATOM 946 C C . VAL A 1 116 ? 22.456 16.827 -24.184 1.00 53.88 116 VAL A C 1
ATOM 948 O O . VAL A 1 116 ? 23.308 17.079 -23.332 1.00 53.88 116 VAL A O 1
ATOM 951 N N . LYS A 1 117 ? 22.771 16.534 -25.449 1.00 55.47 117 LYS A N 1
ATOM 952 C CA . LYS A 1 117 ? 24.127 16.591 -26.017 1.00 55.47 117 LYS A CA 1
ATOM 953 C C . LYS A 1 117 ? 24.247 17.797 -26.950 1.00 55.47 117 LYS A C 1
ATOM 955 O O . LYS A 1 117 ? 23.245 18.277 -27.474 1.00 55.47 117 LYS A O 1
ATOM 960 N N . ASP A 1 118 ? 25.475 18.226 -27.239 1.00 44.97 118 ASP A N 1
ATOM 961 C CA . ASP A 1 118 ? 25.752 19.296 -28.218 1.00 44.97 118 ASP A CA 1
ATOM 962 C C . ASP A 1 118 ? 25.185 18.984 -29.623 1.00 44.97 118 ASP A C 1
ATOM 964 O O . ASP A 1 118 ? 24.969 19.883 -30.429 1.00 44.97 118 ASP A O 1
ATOM 968 N N . SER A 1 119 ? 24.911 17.704 -29.911 1.00 45.84 119 SER A N 1
ATOM 969 C CA . SER A 1 119 ? 24.325 17.198 -31.159 1.00 45.84 119 SER A CA 1
ATOM 970 C C . SER A 1 119 ? 22.796 17.028 -31.139 1.00 45.84 119 SER A C 1
ATOM 972 O O . SER A 1 119 ? 22.247 16.497 -32.102 1.00 45.84 119 SER A O 1
ATOM 974 N N . GLY A 1 120 ? 22.107 17.411 -30.058 1.00 59.50 120 GLY A N 1
ATOM 975 C CA . GLY A 1 120 ? 20.665 17.209 -29.860 1.00 59.50 120 GLY A CA 1
ATOM 976 C C . GLY A 1 120 ? 20.332 16.345 -28.638 1.00 59.50 120 GLY A C 1
ATOM 977 O O . GLY A 1 120 ? 21.191 16.047 -27.807 1.00 59.50 120 GLY A O 1
ATOM 978 N N . THR A 1 121 ? 19.067 15.946 -28.498 1.00 75.69 121 THR A N 1
ATOM 979 C CA . THR A 1 121 ? 18.634 15.070 -27.398 1.00 75.69 121 THR A CA 1
ATOM 980 C C . THR A 1 121 ? 19.087 13.623 -27.641 1.00 75.69 121 THR A C 1
ATOM 982 O O . THR A 1 121 ? 19.275 13.203 -28.787 1.00 75.69 121 THR A O 1
ATOM 985 N N . GLN A 1 122 ? 19.329 12.860 -26.570 1.00 79.56 122 GLN A N 1
ATOM 986 C CA . GLN A 1 122 ? 19.804 11.473 -26.654 1.00 79.56 122 GLN A CA 1
ATOM 987 C C . GLN A 1 122 ? 18.889 10.610 -27.539 1.00 79.56 122 GLN A C 1
ATOM 989 O O . GLN A 1 122 ? 19.383 9.868 -28.389 1.00 79.56 122 GLN A O 1
ATOM 994 N N . LEU A 1 123 ? 17.569 10.748 -27.392 1.00 84.38 123 LEU A N 1
ATOM 995 C CA . LEU A 1 123 ? 16.597 9.972 -28.159 1.00 84.38 123 LEU A CA 1
ATOM 996 C C . LEU A 1 123 ? 16.652 10.304 -29.650 1.00 84.38 123 LEU A C 1
ATOM 998 O O . LEU A 1 123 ? 16.575 9.396 -30.476 1.00 84.38 123 LEU A O 1
ATOM 1002 N N . LYS A 1 124 ? 16.888 11.573 -30.010 1.00 84.38 124 LYS A N 1
ATOM 1003 C CA . LYS A 1 124 ? 17.034 11.978 -31.412 1.00 84.38 124 LYS A CA 1
ATOM 1004 C C . LYS A 1 124 ? 18.283 11.371 -32.058 1.00 84.38 124 LYS A C 1
ATOM 1006 O O . LYS A 1 124 ? 18.219 10.870 -33.182 1.00 84.38 124 LYS A O 1
ATOM 1011 N N . VAL A 1 125 ? 19.405 11.357 -31.333 1.00 82.31 125 VAL A N 1
ATOM 1012 C CA . VAL A 1 125 ? 20.648 10.701 -31.782 1.00 82.31 125 VAL A CA 1
ATOM 1013 C C . VAL A 1 125 ? 20.414 9.207 -32.023 1.00 82.31 125 VAL A C 1
ATOM 1015 O O . VAL A 1 125 ? 20.874 8.665 -33.031 1.00 82.31 125 VAL A O 1
ATOM 1018 N N . TYR A 1 126 ? 19.662 8.545 -31.141 1.00 87.00 126 TYR A N 1
ATOM 1019 C CA . TYR A 1 126 ? 19.319 7.130 -31.290 1.00 87.00 126 TYR A CA 1
ATOM 1020 C C . TYR A 1 126 ? 18.384 6.878 -32.472 1.00 87.00 126 TYR A C 1
ATOM 1022 O O . TYR A 1 126 ? 18.683 6.000 -33.281 1.00 87.00 126 TYR A O 1
ATOM 1030 N N . SER A 1 127 ? 17.329 7.677 -32.645 1.00 87.06 127 SER A N 1
ATOM 1031 C CA . SER A 1 127 ? 16.424 7.604 -33.802 1.00 87.06 127 SER A CA 1
ATOM 1032 C C . SER A 1 127 ? 17.184 7.688 -35.134 1.00 87.06 127 SER A C 1
ATOM 1034 O O . SER A 1 127 ? 16.978 6.872 -36.042 1.00 87.06 127 SER A O 1
ATOM 1036 N N . ASP A 1 128 ? 18.115 8.638 -35.247 1.00 84.69 128 ASP A N 1
ATOM 1037 C CA . ASP A 1 128 ? 18.903 8.842 -36.465 1.00 84.69 128 ASP A CA 1
ATOM 1038 C C . ASP A 1 128 ? 19.895 7.691 -36.709 1.00 84.69 128 ASP A C 1
ATOM 1040 O O . ASP A 1 128 ? 20.127 7.294 -37.855 1.00 84.69 128 ASP A O 1
ATOM 1044 N N . ALA A 1 129 ? 20.484 7.133 -35.648 1.00 84.56 129 ALA A N 1
ATOM 1045 C CA . ALA A 1 129 ? 21.390 5.992 -35.742 1.00 84.56 129 ALA A CA 1
ATOM 1046 C C . ALA A 1 129 ? 20.655 4.708 -36.156 1.00 84.56 129 ALA A C 1
ATOM 1048 O O . ALA A 1 129 ? 21.103 4.005 -37.063 1.00 84.56 129 ALA A O 1
ATOM 1049 N N . LEU A 1 130 ? 19.498 4.440 -35.550 1.00 87.62 130 LEU A N 1
ATOM 1050 C CA . LEU A 1 130 ? 18.639 3.300 -35.866 1.00 87.62 130 LEU A CA 1
ATOM 1051 C C . LEU A 1 130 ? 18.193 3.322 -37.332 1.00 87.62 130 LEU A C 1
ATOM 1053 O O . LEU A 1 130 ? 18.306 2.310 -38.016 1.00 87.62 130 LEU A O 1
ATOM 1057 N N . THR A 1 131 ? 17.783 4.487 -37.840 1.00 85.12 131 THR A N 1
ATOM 1058 C CA . THR A 1 131 ? 17.371 4.655 -39.247 1.00 85.12 131 THR A CA 1
ATOM 1059 C C . THR A 1 131 ? 18.519 4.382 -40.228 1.00 85.12 131 THR A C 1
ATOM 1061 O O . THR A 1 131 ? 18.301 3.866 -41.321 1.00 85.12 131 THR A O 1
ATOM 1064 N N . LYS A 1 132 ? 19.763 4.708 -39.848 1.00 83.50 132 LYS A N 1
ATOM 1065 C CA . LYS A 1 132 ? 20.952 4.445 -40.677 1.00 83.50 132 LYS A CA 1
ATOM 1066 C C . LYS A 1 132 ? 21.341 2.969 -40.698 1.00 83.50 132 LYS A C 1
ATOM 1068 O O . LYS A 1 132 ? 21.795 2.495 -41.734 1.00 83.50 132 LYS A O 1
ATOM 1073 N N . VAL A 1 133 ? 21.212 2.278 -39.565 1.00 84.38 133 VAL A N 1
ATOM 1074 C CA . VAL A 1 133 ? 21.556 0.852 -39.450 1.00 84.38 133 VAL A CA 1
ATOM 1075 C C . VAL A 1 133 ? 20.477 -0.025 -40.084 1.00 84.38 133 VAL A C 1
ATOM 1077 O O . VAL A 1 133 ? 20.797 -0.967 -40.796 1.00 84.38 133 VAL A O 1
ATOM 1080 N N . PHE A 1 134 ? 19.203 0.299 -39.869 1.00 84.06 134 PHE A N 1
ATOM 1081 C CA . PHE A 1 134 ? 18.065 -0.472 -40.363 1.00 84.06 134 PHE A CA 1
ATOM 1082 C C . PHE A 1 134 ? 17.373 0.288 -41.498 1.00 84.06 134 PHE A C 1
ATOM 1084 O O . PHE A 1 134 ? 16.377 0.977 -41.291 1.00 84.06 134 PHE A O 1
ATOM 1091 N N . ASN A 1 135 ? 17.926 0.190 -42.708 1.00 69.12 135 ASN A N 1
ATOM 1092 C CA . ASN A 1 135 ? 17.529 1.034 -43.840 1.00 69.12 135 ASN A CA 1
ATOM 1093 C C . ASN A 1 135 ? 16.525 0.385 -44.819 1.00 69.12 135 ASN A C 1
ATOM 1095 O O . ASN A 1 135 ? 16.027 1.082 -45.705 1.00 69.12 135 ASN A O 1
ATOM 1099 N N . LYS A 1 136 ? 16.202 -0.914 -44.679 1.00 79.94 136 LYS A N 1
ATOM 1100 C CA . LYS A 1 136 ? 15.338 -1.639 -45.627 1.00 79.94 136 LYS A CA 1
ATOM 1101 C C . LYS A 1 136 ? 14.462 -2.708 -44.967 1.00 79.94 136 LYS A C 1
ATOM 1103 O O . LYS A 1 136 ? 14.948 -3.469 -44.141 1.00 79.94 136 LYS A O 1
ATOM 1108 N N . ASP A 1 137 ? 13.182 -2.760 -45.352 1.00 86.62 137 ASP A N 1
ATOM 1109 C CA . ASP A 1 137 ? 12.182 -3.775 -44.960 1.00 86.62 137 ASP A CA 1
ATOM 1110 C C . ASP A 1 137 ? 12.038 -4.001 -43.436 1.00 86.62 137 ASP A C 1
ATOM 1112 O O . ASP A 1 137 ? 11.529 -5.029 -42.982 1.00 86.62 137 ASP A O 1
ATOM 1116 N N . VAL A 1 138 ? 12.454 -3.015 -42.630 1.00 89.56 138 VAL A N 1
ATOM 1117 C CA . VAL A 1 138 ? 12.408 -3.046 -41.164 1.00 89.56 138 VAL A CA 1
ATOM 1118 C C . VAL A 1 138 ? 11.440 -1.997 -40.640 1.00 89.56 138 VAL A C 1
ATOM 1120 O O . VAL A 1 138 ? 11.505 -0.821 -41.009 1.00 89.56 138 VAL A O 1
ATOM 1123 N N . ARG A 1 139 ? 10.564 -2.412 -39.725 1.00 89.88 139 ARG A N 1
ATOM 1124 C CA . ARG A 1 139 ? 9.776 -1.499 -38.903 1.00 89.88 139 ARG A CA 1
ATOM 1125 C C . ARG A 1 139 ? 10.485 -1.256 -37.578 1.00 89.88 139 ARG A C 1
ATOM 1127 O O . ARG A 1 139 ? 10.721 -2.199 -36.832 1.00 89.88 139 ARG A O 1
ATOM 1134 N N . ILE A 1 140 ? 10.769 0.005 -37.268 1.00 91.62 140 ILE A N 1
ATOM 1135 C CA . ILE A 1 140 ? 11.357 0.412 -35.987 1.00 91.62 140 ILE A CA 1
ATOM 1136 C C . ILE A 1 140 ? 10.236 0.923 -35.080 1.00 91.62 140 ILE A C 1
ATOM 1138 O O . ILE A 1 140 ? 9.438 1.760 -35.502 1.00 91.62 140 ILE A O 1
ATOM 1142 N N . ILE A 1 141 ? 10.159 0.399 -33.858 1.00 92.69 141 ILE A N 1
ATOM 1143 C CA . ILE A 1 141 ? 9.176 0.778 -32.837 1.00 92.69 141 ILE A CA 1
ATOM 1144 C C . ILE A 1 141 ? 9.942 1.121 -31.552 1.00 92.69 141 ILE A C 1
ATOM 1146 O O . ILE A 1 141 ? 10.160 0.241 -30.721 1.00 92.69 141 ILE A O 1
ATOM 1150 N N . PRO A 1 142 ? 10.433 2.360 -31.408 1.00 93.06 142 PRO A N 1
ATOM 1151 C CA . PRO A 1 142 ? 11.254 2.739 -30.266 1.00 93.06 142 PRO A CA 1
ATOM 1152 C C . PRO A 1 142 ? 10.406 2.952 -29.006 1.00 93.06 142 PRO A C 1
ATOM 1154 O O . PRO A 1 142 ? 9.353 3.585 -29.063 1.00 93.06 142 PRO A O 1
ATOM 1157 N N . ILE A 1 143 ? 10.868 2.430 -27.869 1.00 93.38 143 ILE A N 1
ATOM 1158 C CA . ILE A 1 143 ? 10.192 2.484 -26.568 1.00 93.38 143 ILE A CA 1
ATOM 1159 C C . ILE A 1 143 ? 11.047 3.254 -25.573 1.00 93.38 143 ILE A C 1
ATOM 1161 O O . ILE A 1 143 ? 12.208 2.923 -25.339 1.00 93.38 143 ILE A O 1
ATOM 1165 N N . PHE A 1 144 ? 10.446 4.255 -24.945 1.00 91.25 144 PHE A N 1
ATOM 1166 C CA . PHE A 1 144 ? 11.034 4.982 -23.833 1.00 91.25 144 PHE A CA 1
ATOM 1167 C C . PHE A 1 144 ? 10.385 4.502 -22.536 1.00 91.25 144 PHE A C 1
ATOM 1169 O O . PHE A 1 144 ? 9.221 4.810 -22.271 1.00 91.25 144 PHE A O 1
ATOM 1176 N N . LEU A 1 145 ? 11.128 3.702 -21.768 1.00 87.69 145 LEU A N 1
ATOM 1177 C CA . LEU A 1 145 ? 10.667 3.085 -20.530 1.00 87.69 145 LEU A CA 1
ATOM 1178 C C . LEU A 1 145 ? 11.103 3.924 -19.326 1.00 87.69 145 LEU A C 1
ATOM 1180 O O . LEU A 1 145 ? 12.299 4.092 -19.080 1.00 87.69 145 LEU A O 1
ATOM 1184 N N . THR A 1 146 ? 10.142 4.426 -18.552 1.00 79.00 146 THR A N 1
ATOM 1185 C CA . THR A 1 146 ? 10.406 5.249 -17.357 1.00 79.00 146 THR A CA 1
ATOM 1186 C C . THR A 1 146 ? 9.535 4.820 -16.175 1.00 79.00 146 THR A C 1
ATOM 1188 O O . THR A 1 146 ? 8.432 4.335 -16.390 1.00 79.00 146 THR A O 1
ATOM 1191 N N . PRO A 1 147 ? 9.976 4.984 -14.915 1.00 68.50 147 PRO A N 1
ATOM 1192 C CA . PRO A 1 147 ? 9.166 4.657 -13.743 1.00 68.50 147 PRO A CA 1
ATOM 1193 C C . PRO A 1 147 ? 7.796 5.340 -13.704 1.00 68.50 147 PRO A C 1
ATOM 1195 O O . PRO A 1 147 ? 6.848 4.747 -13.207 1.00 68.50 147 PRO A O 1
ATOM 1198 N N . ASP A 1 148 ? 7.697 6.579 -14.196 1.00 59.91 148 ASP A N 1
ATOM 1199 C CA . ASP A 1 148 ? 6.541 7.464 -14.009 1.00 59.91 148 ASP A CA 1
ATOM 1200 C C . ASP A 1 148 ? 5.815 7.854 -15.308 1.00 59.91 148 ASP A C 1
ATOM 1202 O O . ASP A 1 148 ? 4.933 8.714 -15.283 1.00 59.91 148 ASP A O 1
ATOM 1206 N N . GLY A 1 149 ? 6.191 7.258 -16.443 1.00 68.62 149 GLY A N 1
ATOM 1207 C CA . GLY A 1 149 ? 5.579 7.552 -17.741 1.00 68.62 149 GLY A CA 1
ATOM 1208 C C . GLY A 1 149 ? 5.932 8.933 -18.298 1.00 68.62 149 GLY A C 1
ATOM 1209 O O . GLY A 1 149 ? 5.156 9.492 -19.080 1.00 68.62 149 GLY A O 1
ATOM 1210 N N . SER A 1 150 ? 7.082 9.488 -17.896 1.00 70.25 150 SER A N 1
ATOM 1211 C CA . SER A 1 150 ? 7.628 10.743 -18.421 1.00 70.25 150 SER A CA 1
ATOM 1212 C C . SER A 1 150 ? 7.647 10.764 -19.955 1.00 70.25 150 SER A C 1
ATOM 1214 O O . SER A 1 150 ? 8.027 9.787 -20.604 1.00 70.25 150 SER A O 1
ATOM 1216 N N . ASP A 1 151 ? 7.264 11.900 -20.543 1.00 77.12 151 ASP A N 1
ATOM 1217 C CA . ASP A 1 151 ? 7.225 12.038 -21.999 1.00 77.12 151 ASP A CA 1
ATOM 1218 C C . ASP A 1 151 ? 8.652 12.048 -22.598 1.00 77.12 151 ASP A C 1
ATOM 1220 O O . ASP A 1 151 ? 9.541 12.724 -22.063 1.00 77.12 151 ASP A O 1
ATOM 1224 N N . PRO A 1 152 ? 8.892 11.328 -23.710 1.00 83.75 152 PRO A N 1
ATOM 1225 C CA . PRO A 1 152 ? 10.160 11.387 -24.431 1.00 83.75 152 PRO A CA 1
ATOM 1226 C C . PRO A 1 152 ? 10.326 12.745 -25.123 1.00 83.75 152 PRO A C 1
ATOM 1228 O O . PRO A 1 152 ? 9.346 13.349 -25.561 1.00 83.75 152 PRO A O 1
ATOM 1231 N N . THR A 1 153 ? 11.565 13.222 -25.294 1.00 81.38 153 THR A N 1
ATOM 1232 C CA . THR A 1 153 ? 11.791 14.463 -26.063 1.00 81.38 153 THR A CA 1
ATOM 1233 C C . THR A 1 153 ? 11.626 14.283 -27.573 1.00 81.38 153 THR A C 1
ATOM 1235 O O . THR A 1 153 ? 11.374 15.260 -28.278 1.00 81.38 153 THR A O 1
ATOM 1238 N N . ASP A 1 154 ? 11.752 13.053 -28.079 1.00 82.44 154 ASP A N 1
ATOM 1239 C CA . ASP A 1 154 ? 11.496 12.706 -29.476 1.00 82.44 154 ASP A CA 1
ATOM 1240 C C . ASP A 1 154 ? 10.152 11.974 -29.590 1.00 82.44 154 ASP A C 1
ATOM 1242 O O . ASP A 1 154 ? 9.986 10.862 -29.089 1.00 82.44 154 ASP A O 1
ATOM 1246 N N . SER A 1 155 ? 9.201 12.591 -30.295 1.00 83.50 155 SER A N 1
ATOM 1247 C CA . SER A 1 155 ? 7.850 12.059 -30.525 1.00 83.50 155 SER A CA 1
ATOM 1248 C C . SER A 1 155 ? 7.803 10.714 -31.261 1.00 83.50 155 SER A C 1
ATOM 1250 O O . SER A 1 155 ? 6.759 10.066 -31.266 1.00 83.50 155 SER A O 1
ATOM 1252 N N . ALA A 1 156 ? 8.906 10.291 -31.891 1.00 86.12 156 ALA A N 1
ATOM 1253 C CA . ALA A 1 156 ? 9.005 8.961 -32.483 1.00 86.12 156 ALA A CA 1
ATOM 1254 C C . ALA A 1 156 ? 8.982 7.847 -31.421 1.00 86.12 156 ALA A C 1
ATOM 1256 O O . ALA A 1 156 ? 8.566 6.731 -31.732 1.00 86.12 156 ALA A O 1
ATOM 1257 N N . TRP A 1 157 ? 9.416 8.142 -30.190 1.00 90.56 157 TRP A N 1
ATOM 1258 C CA . TRP A 1 157 ? 9.497 7.186 -29.089 1.00 90.56 157 TRP A CA 1
ATOM 1259 C C . TRP A 1 157 ? 8.149 7.007 -28.399 1.00 90.56 157 TRP A C 1
ATOM 1261 O O . TRP A 1 157 ? 7.444 7.956 -28.061 1.00 90.56 157 TRP A O 1
ATOM 1271 N N . ILE A 1 158 ? 7.795 5.750 -28.161 1.00 90.50 158 ILE A N 1
ATOM 1272 C CA . ILE A 1 158 ? 6.573 5.361 -27.474 1.00 90.50 158 ILE A CA 1
ATOM 1273 C C . ILE A 1 158 ? 6.858 5.314 -25.985 1.00 90.50 158 ILE A C 1
ATOM 1275 O O . ILE A 1 158 ? 7.701 4.538 -25.539 1.00 90.50 158 ILE A O 1
ATOM 1279 N N . LYS A 1 159 ? 6.128 6.109 -25.205 1.00 89.00 159 LYS A N 1
ATOM 1280 C CA . LYS A 1 159 ? 6.214 6.031 -23.750 1.00 89.00 159 LYS A CA 1
ATOM 1281 C C . LYS A 1 159 ? 5.560 4.758 -23.221 1.00 89.00 159 LYS A C 1
ATOM 1283 O O . LYS A 1 159 ? 4.412 4.446 -23.568 1.00 89.00 159 LYS A O 1
ATOM 1288 N N . ILE A 1 160 ? 6.296 4.064 -22.367 1.00 86.62 160 ILE A N 1
ATOM 1289 C CA . ILE A 1 160 ? 5.811 2.963 -21.541 1.00 86.62 160 ILE A CA 1
ATOM 1290 C C . ILE A 1 160 ? 6.303 3.216 -20.121 1.00 86.62 160 ILE A C 1
ATOM 1292 O O . ILE A 1 160 ? 7.439 3.658 -19.929 1.00 86.62 160 ILE A O 1
ATOM 1296 N N . ASP A 1 161 ? 5.457 2.953 -19.133 1.00 80.69 161 ASP A N 1
ATOM 1297 C CA . ASP A 1 161 ? 5.868 2.975 -17.733 1.00 80.69 161 ASP A CA 1
ATOM 1298 C C . ASP A 1 161 ? 6.002 1.573 -17.125 1.00 80.69 161 ASP A C 1
ATOM 1300 O O . ASP A 1 161 ? 5.691 0.551 -17.741 1.00 80.69 161 ASP A O 1
ATOM 1304 N N . TYR A 1 162 ? 6.547 1.508 -15.913 1.00 78.81 162 TYR A N 1
ATOM 1305 C CA . TYR A 1 162 ? 6.743 0.227 -15.241 1.00 78.81 162 TYR A CA 1
ATOM 1306 C C . TYR A 1 162 ? 5.449 -0.389 -14.700 1.00 78.81 162 TY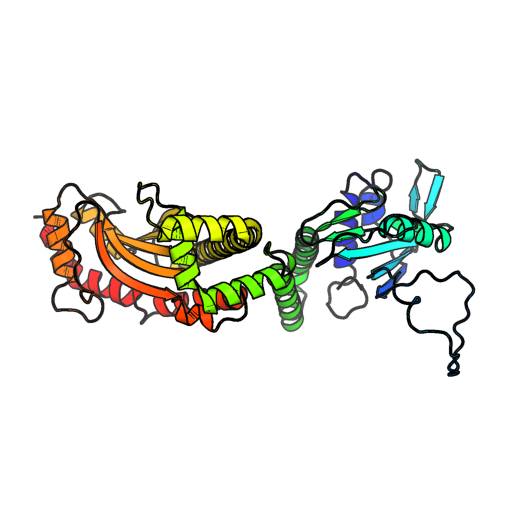R A C 1
ATOM 1308 O O . TYR A 1 162 ? 5.442 -1.597 -14.469 1.00 78.81 162 TYR A O 1
ATOM 1316 N N . GLU A 1 163 ? 4.367 0.379 -14.542 1.00 75.44 163 GLU A N 1
ATOM 1317 C CA . GLU A 1 163 ? 3.047 -0.192 -14.238 1.00 75.44 163 GLU A CA 1
ATOM 1318 C C . GLU A 1 163 ? 2.545 -0.990 -15.441 1.00 75.44 163 GLU A C 1
ATOM 1320 O O . GLU A 1 163 ? 2.170 -2.152 -15.304 1.00 75.44 163 GLU A O 1
ATOM 1325 N N . GLU A 1 164 ? 2.674 -0.441 -16.651 1.00 82.69 164 GLU A N 1
ATOM 1326 C CA . GLU A 1 164 ? 2.342 -1.154 -17.885 1.00 82.69 164 GLU A CA 1
ATOM 1327 C C . GLU A 1 164 ? 3.189 -2.429 -18.062 1.00 82.69 164 GLU A C 1
ATOM 1329 O O . GLU A 1 164 ? 2.680 -3.465 -18.497 1.00 82.69 164 GLU A O 1
ATOM 1334 N N . VAL A 1 165 ? 4.475 -2.399 -17.689 1.00 86.62 165 VAL A N 1
ATOM 1335 C CA . VAL A 1 165 ? 5.339 -3.598 -17.691 1.00 86.62 165 VAL A CA 1
ATOM 1336 C C . VAL A 1 165 ? 4.859 -4.633 -16.670 1.00 86.62 165 VAL A C 1
ATOM 1338 O O . VAL A 1 165 ? 4.788 -5.825 -16.983 1.00 86.62 165 VAL A O 1
ATOM 1341 N N . ILE A 1 166 ? 4.502 -4.202 -15.460 1.00 81.44 166 ILE A N 1
ATOM 1342 C CA . ILE A 1 166 ? 3.939 -5.067 -14.417 1.00 81.44 166 ILE A CA 1
ATOM 1343 C C . ILE A 1 166 ? 2.627 -5.694 -14.890 1.00 81.44 166 ILE A C 1
ATOM 1345 O O . ILE A 1 166 ? 2.410 -6.886 -14.664 1.00 81.44 166 ILE A O 1
ATOM 1349 N N . ASP A 1 167 ? 1.769 -4.941 -15.568 1.00 83.31 167 ASP A N 1
ATOM 1350 C CA . ASP A 1 167 ? 0.498 -5.427 -16.101 1.00 83.31 167 ASP A CA 1
ATOM 1351 C C . ASP A 1 167 ? 0.694 -6.461 -17.208 1.00 83.31 167 ASP A C 1
ATOM 1353 O O . ASP A 1 167 ? 0.035 -7.508 -17.196 1.00 83.31 167 ASP A O 1
ATOM 1357 N N . ILE A 1 168 ? 1.649 -6.231 -18.116 1.00 88.81 168 ILE A N 1
ATOM 1358 C CA . ILE A 1 168 ? 2.067 -7.221 -19.119 1.00 88.81 168 ILE A CA 1
ATOM 1359 C C . ILE A 1 168 ? 2.475 -8.519 -18.418 1.00 88.81 168 ILE A C 1
ATOM 1361 O O . ILE A 1 168 ? 1.973 -9.596 -18.758 1.00 88.81 168 ILE A O 1
ATOM 1365 N N . ILE A 1 169 ? 3.347 -8.421 -17.409 1.00 86.81 169 ILE A N 1
ATOM 1366 C CA . ILE A 1 169 ? 3.871 -9.599 -16.720 1.00 86.81 169 ILE A CA 1
ATOM 1367 C C . ILE A 1 169 ? 2.756 -10.333 -15.968 1.00 86.81 169 ILE A C 1
ATOM 1369 O O . ILE A 1 169 ? 2.640 -11.551 -16.086 1.00 86.81 169 ILE A O 1
ATOM 1373 N N . ASN A 1 170 ? 1.905 -9.612 -15.232 1.00 84.69 170 ASN A N 1
ATOM 1374 C CA . ASN A 1 170 ? 0.788 -10.193 -14.484 1.00 84.69 170 ASN A CA 1
ATOM 1375 C C . ASN A 1 170 ? -0.244 -10.861 -15.393 1.00 84.69 170 ASN A C 1
ATOM 1377 O O . ASN A 1 170 ? -0.781 -11.906 -15.028 1.00 84.69 170 ASN A O 1
ATOM 1381 N N . THR A 1 171 ? -0.541 -10.267 -16.549 1.00 87.19 171 THR A N 1
ATOM 1382 C CA . THR A 1 171 ? -1.525 -10.805 -17.499 1.00 87.19 171 THR A CA 1
ATOM 1383 C C . THR A 1 171 ? -1.081 -12.167 -18.015 1.00 87.19 171 THR A C 1
ATOM 1385 O O . THR A 1 171 ? -1.839 -13.140 -17.959 1.00 87.19 171 THR A O 1
ATOM 1388 N N . VAL A 1 172 ? 0.177 -12.260 -18.445 1.00 86.19 172 VAL A N 1
ATOM 1389 C CA . VAL A 1 172 ? 0.761 -13.528 -18.888 1.00 86.19 172 VAL A CA 1
ATOM 1390 C C . VAL A 1 172 ? 0.870 -14.492 -17.713 1.00 86.19 172 VAL A C 1
ATOM 1392 O O . VAL A 1 172 ? 0.421 -15.629 -17.812 1.00 86.19 172 VAL A O 1
ATOM 1395 N N . PHE A 1 173 ? 1.374 -14.040 -16.564 1.00 84.56 173 PHE A N 1
ATOM 1396 C CA . PHE A 1 173 ? 1.535 -14.898 -15.395 1.00 84.56 173 PHE A CA 1
ATOM 1397 C C . PHE A 1 173 ? 0.218 -15.544 -14.958 1.00 84.56 173 PHE A C 1
ATOM 1399 O O . PHE A 1 173 ? 0.174 -16.754 -14.782 1.00 84.56 173 PHE A O 1
ATOM 1406 N N . LYS A 1 174 ? -0.875 -14.778 -14.849 1.00 85.81 174 LYS A N 1
ATOM 1407 C CA . LYS A 1 174 ? -2.201 -15.309 -14.491 1.00 85.81 174 LYS A CA 1
ATOM 1408 C C . LYS A 1 174 ? -2.716 -16.334 -15.500 1.00 85.81 174 LYS A C 1
ATOM 1410 O O . LYS A 1 174 ? -3.330 -17.312 -15.090 1.00 85.81 174 LYS A O 1
ATOM 1415 N N . SER A 1 175 ? -2.456 -16.110 -16.787 1.00 84.44 175 SER A N 1
ATOM 1416 C CA . SER A 1 175 ? -2.950 -16.969 -17.869 1.00 84.44 175 SER A CA 1
ATOM 1417 C C . SER A 1 175 ? -2.227 -18.316 -17.930 1.00 84.44 175 SER A C 1
ATOM 1419 O O . SER A 1 175 ? -2.848 -19.315 -18.268 1.00 84.44 175 SER A O 1
ATOM 1421 N N . TYR A 1 176 ? -0.942 -18.351 -17.565 1.00 82.81 176 TYR A N 1
ATOM 1422 C CA . TYR A 1 176 ? -0.099 -19.552 -17.644 1.00 82.81 176 TYR A CA 1
ATOM 1423 C C . TYR A 1 176 ? 0.209 -20.180 -16.277 1.00 82.81 176 TYR A C 1
ATOM 1425 O O . TYR A 1 176 ? 0.851 -21.224 -16.213 1.00 82.81 176 TYR A O 1
ATOM 1433 N N . ARG A 1 177 ? -0.246 -19.577 -15.168 1.00 79.56 177 ARG A N 1
ATOM 1434 C CA . ARG A 1 177 ? 0.127 -19.968 -13.797 1.00 79.56 177 ARG A CA 1
ATOM 1435 C C . ARG A 1 177 ? -0.023 -21.464 -13.532 1.00 79.56 177 ARG A C 1
ATOM 1437 O O . ARG A 1 177 ? 0.879 -22.060 -12.957 1.00 79.56 177 ARG A O 1
ATOM 1444 N N . ASN A 1 178 ? -1.145 -22.050 -13.943 1.00 79.44 178 ASN A N 1
ATOM 1445 C CA . ASN A 1 178 ? -1.472 -23.450 -13.659 1.00 79.44 178 ASN A CA 1
ATOM 1446 C C . ASN A 1 178 ? -0.596 -24.444 -14.436 1.00 79.44 178 ASN A C 1
ATOM 1448 O O . ASN A 1 178 ? -0.434 -25.577 -13.993 1.00 79.44 178 ASN A O 1
ATOM 1452 N N . ASP A 1 179 ? 0.005 -24.002 -15.541 1.00 78.94 179 ASP A N 1
ATOM 1453 C CA . ASP A 1 179 ? 0.866 -24.819 -16.401 1.00 78.94 179 ASP A CA 1
ATOM 1454 C C . ASP A 1 179 ? 2.359 -24.669 -16.041 1.00 78.94 179 ASP A C 1
ATOM 1456 O O . ASP A 1 179 ? 3.225 -25.356 -16.586 1.00 78.94 179 ASP A O 1
ATOM 1460 N N . MET A 1 180 ? 2.686 -23.769 -15.106 1.00 80.56 180 MET A N 1
ATOM 1461 C CA . MET A 1 180 ? 4.049 -23.500 -14.647 1.00 80.56 180 MET A CA 1
ATOM 1462 C C . MET A 1 180 ? 4.390 -24.277 -13.372 1.00 80.56 180 MET A C 1
ATOM 1464 O O . MET A 1 180 ? 3.579 -24.377 -12.453 1.00 80.56 180 MET A O 1
ATOM 1468 N N . SER A 1 181 ? 5.643 -24.730 -13.251 1.00 79.69 181 SER A N 1
ATOM 1469 C CA . SER A 1 181 ? 6.147 -25.302 -11.996 1.00 79.69 181 SER A CA 1
ATOM 1470 C C . SER A 1 181 ? 6.190 -24.262 -10.869 1.00 79.69 181 SER A C 1
ATOM 1472 O O . SER A 1 181 ? 6.379 -23.067 -11.114 1.00 79.69 181 SER A O 1
ATOM 1474 N N . SER A 1 182 ? 6.069 -24.726 -9.622 1.00 76.50 182 SER A N 1
ATOM 1475 C CA . SER A 1 182 ? 6.097 -23.892 -8.409 1.00 76.50 182 SER A CA 1
ATOM 1476 C C . SER A 1 182 ? 7.297 -22.944 -8.354 1.00 76.50 182 SER A C 1
ATOM 1478 O O . SER A 1 182 ? 7.139 -21.766 -8.041 1.00 76.50 182 SER A O 1
ATOM 1480 N N . ASP A 1 183 ? 8.481 -23.424 -8.731 1.00 72.25 183 ASP A N 1
ATOM 1481 C CA . ASP A 1 183 ? 9.719 -22.641 -8.678 1.00 72.25 183 ASP A CA 1
ATOM 1482 C C . ASP A 1 183 ? 9.693 -21.471 -9.667 1.00 72.25 183 ASP A C 1
ATOM 1484 O O . ASP A 1 183 ? 10.099 -20.354 -9.342 1.00 72.25 183 ASP A O 1
ATOM 1488 N N . LYS A 1 184 ? 9.144 -21.696 -10.868 1.00 75.31 184 LYS A N 1
ATOM 1489 C CA . LYS A 1 184 ? 8.985 -20.643 -11.876 1.00 75.31 184 LYS A CA 1
ATOM 1490 C C . LYS A 1 184 ? 7.916 -19.642 -11.450 1.00 75.31 184 LYS A C 1
ATOM 1492 O O . LYS A 1 184 ? 8.111 -18.445 -11.633 1.00 75.31 184 LYS A O 1
ATOM 1497 N N . GLN A 1 185 ? 6.820 -20.100 -10.837 1.00 76.94 185 GLN A N 1
ATOM 1498 C CA . GLN A 1 185 ? 5.806 -19.197 -10.286 1.00 76.94 185 GLN A CA 1
ATOM 1499 C C . GLN A 1 185 ? 6.393 -18.287 -9.202 1.00 76.94 185 GLN A C 1
ATOM 1501 O O . GLN A 1 185 ? 6.161 -17.078 -9.218 1.00 76.94 185 GLN A O 1
ATOM 1506 N N . MET A 1 186 ? 7.194 -18.855 -8.298 1.00 71.00 186 MET A N 1
ATOM 1507 C CA . MET A 1 186 ? 7.843 -18.107 -7.226 1.00 71.00 186 MET A CA 1
ATOM 1508 C C . MET A 1 186 ? 8.847 -17.085 -7.771 1.00 71.00 186 MET A C 1
ATOM 1510 O O . MET A 1 186 ? 8.831 -15.936 -7.337 1.00 71.00 186 MET A O 1
ATOM 1514 N N . MET A 1 187 ? 9.651 -17.453 -8.771 1.00 71.25 187 MET A N 1
ATOM 1515 C CA . MET A 1 187 ? 10.582 -16.530 -9.430 1.00 71.25 187 MET A CA 1
ATOM 1516 C C . MET A 1 187 ? 9.859 -15.331 -10.072 1.00 71.25 187 MET A C 1
ATOM 1518 O O . MET A 1 187 ? 10.286 -14.189 -9.900 1.00 71.25 187 MET A O 1
ATOM 1522 N N . ILE A 1 188 ? 8.753 -15.565 -10.792 1.00 75.62 188 ILE A N 1
ATOM 1523 C CA . ILE A 1 188 ? 7.971 -14.486 -11.422 1.00 75.62 188 ILE A CA 1
ATOM 1524 C C . ILE A 1 188 ? 7.337 -13.577 -10.368 1.00 75.62 188 ILE A C 1
ATOM 1526 O O . ILE A 1 188 ? 7.378 -12.355 -10.507 1.00 75.62 188 ILE A O 1
ATOM 1530 N N . GLN A 1 189 ? 6.787 -14.158 -9.301 1.00 72.88 189 GLN A N 1
ATOM 1531 C CA . GLN A 1 189 ? 6.197 -13.393 -8.208 1.00 72.88 189 GLN A CA 1
ATOM 1532 C C . GLN A 1 189 ? 7.246 -12.515 -7.509 1.00 72.88 189 GLN A C 1
ATOM 1534 O O . GLN A 1 189 ? 7.013 -11.326 -7.307 1.00 72.88 189 GLN A O 1
ATOM 1539 N N . GLN A 1 190 ? 8.432 -13.060 -7.226 1.00 65.12 190 GLN A N 1
ATOM 1540 C CA . GLN A 1 190 ? 9.545 -12.300 -6.650 1.00 65.12 190 GLN A CA 1
ATOM 1541 C C . GLN A 1 190 ? 9.983 -11.148 -7.560 1.00 65.12 190 GLN A C 1
ATOM 1543 O O . GLN A 1 190 ? 10.243 -10.046 -7.078 1.00 65.12 190 GLN A O 1
ATOM 1548 N N . TYR A 1 191 ? 10.034 -11.375 -8.873 1.00 71.62 191 TYR A N 1
ATOM 1549 C CA . TYR A 1 191 ? 10.364 -10.333 -9.841 1.00 71.62 191 TYR A CA 1
ATOM 1550 C C . TYR A 1 191 ? 9.316 -9.208 -9.870 1.00 71.62 191 TYR A C 1
ATOM 1552 O O . TYR A 1 191 ? 9.676 -8.032 -9.841 1.00 71.62 191 TYR A O 1
ATOM 1560 N N . LEU A 1 192 ? 8.025 -9.555 -9.859 1.00 71.50 192 LEU A N 1
ATOM 1561 C CA . LEU A 1 192 ? 6.929 -8.585 -9.775 1.00 71.50 192 LEU A CA 1
ATOM 1562 C C . LEU A 1 192 ? 7.000 -7.743 -8.501 1.00 71.50 192 LEU A C 1
ATOM 1564 O O . LEU A 1 192 ? 6.819 -6.527 -8.560 1.00 71.50 192 LEU A O 1
ATOM 1568 N N . ASP A 1 193 ? 7.293 -8.369 -7.364 1.00 63.69 193 ASP A N 1
ATOM 1569 C CA . ASP A 1 193 ? 7.444 -7.647 -6.106 1.00 63.69 193 ASP A CA 1
ATOM 1570 C C . ASP A 1 193 ? 8.636 -6.679 -6.161 1.00 63.69 193 ASP A C 1
ATOM 1572 O O . ASP A 1 193 ? 8.518 -5.532 -5.742 1.00 63.69 193 ASP A O 1
ATOM 1576 N N . LEU A 1 194 ? 9.773 -7.097 -6.734 1.00 63.16 194 LEU A N 1
ATOM 1577 C CA . LEU A 1 194 ? 10.941 -6.225 -6.896 1.00 63.16 194 LEU A CA 1
ATOM 1578 C C . LEU A 1 194 ? 10.625 -4.992 -7.749 1.00 63.16 194 LEU A C 1
ATOM 1580 O O . LEU A 1 194 ? 11.005 -3.886 -7.362 1.00 63.16 194 LEU A O 1
ATOM 1584 N N . LEU A 1 195 ? 9.917 -5.162 -8.871 1.00 65.69 195 LEU A N 1
ATOM 1585 C CA . LEU A 1 195 ? 9.498 -4.053 -9.735 1.00 65.69 195 LEU A CA 1
ATOM 1586 C C . LEU A 1 195 ? 8.549 -3.087 -9.008 1.00 65.69 195 LEU A C 1
ATOM 1588 O O . LEU A 1 195 ? 8.738 -1.868 -9.079 1.00 65.69 195 LEU A O 1
ATOM 1592 N N . ARG A 1 196 ? 7.572 -3.619 -8.264 1.00 62.91 196 ARG A N 1
ATOM 1593 C CA . ARG A 1 196 ? 6.628 -2.823 -7.460 1.00 62.91 196 ARG A CA 1
ATOM 1594 C C . ARG A 1 196 ? 7.338 -2.018 -6.378 1.00 62.91 196 ARG A C 1
ATOM 1596 O O . ARG A 1 196 ? 7.113 -0.815 -6.251 1.00 62.91 196 ARG A O 1
ATOM 1603 N N . ASP A 1 197 ? 8.232 -2.670 -5.643 1.00 56.03 197 ASP A N 1
ATOM 1604 C CA . ASP A 1 197 ? 8.885 -2.088 -4.474 1.00 56.03 197 ASP A CA 1
ATOM 1605 C C . ASP A 1 197 ? 9.989 -1.085 -4.839 1.00 56.03 197 ASP A C 1
ATOM 1607 O O . ASP A 1 197 ? 10.162 -0.087 -4.138 1.00 56.03 197 ASP A O 1
ATOM 1611 N N . HIS A 1 198 ? 10.731 -1.324 -5.928 1.00 52.69 198 HIS A N 1
ATOM 1612 C CA . HIS A 1 198 ? 11.935 -0.551 -6.266 1.00 52.69 198 HIS A CA 1
ATOM 1613 C C . HIS A 1 198 ? 11.759 0.411 -7.442 1.00 52.69 198 HIS A C 1
ATOM 1615 O O . HIS A 1 198 ? 12.606 1.282 -7.626 1.00 52.69 198 HIS A O 1
ATOM 1621 N N . ILE A 1 199 ? 10.716 0.263 -8.262 1.00 54.66 199 ILE A N 1
ATOM 1622 C CA . ILE A 1 199 ? 10.560 1.083 -9.472 1.00 54.66 199 ILE A CA 1
ATOM 1623 C C . ILE A 1 199 ? 9.226 1.832 -9.473 1.00 54.66 199 ILE A C 1
ATOM 1625 O O . ILE A 1 199 ? 9.204 3.027 -9.750 1.00 54.66 199 ILE A O 1
ATOM 1629 N N . VAL A 1 200 ? 8.135 1.178 -9.075 1.00 49.03 200 VAL A N 1
ATOM 1630 C CA . VAL A 1 200 ? 6.770 1.717 -9.202 1.00 49.03 200 VAL A CA 1
ATOM 1631 C C . VAL A 1 200 ? 6.227 2.403 -7.940 1.00 49.03 200 VAL A C 1
ATOM 1633 O O . VAL A 1 200 ? 5.432 3.334 -8.039 1.00 49.03 200 VAL A O 1
ATOM 1636 N N . GLY A 1 201 ? 6.719 2.057 -6.744 1.00 47.94 201 GLY A N 1
ATOM 1637 C CA . GLY A 1 201 ? 6.288 2.602 -5.441 1.00 47.94 201 GLY A CA 1
ATOM 1638 C C . GLY A 1 201 ? 6.480 4.116 -5.195 1.00 47.94 201 GLY A C 1
ATOM 1639 O O . GLY A 1 201 ? 6.370 4.582 -4.057 1.00 47.94 201 GLY A O 1
ATOM 1640 N N . GLY A 1 202 ? 6.759 4.915 -6.230 1.00 45.72 202 GLY A N 1
ATOM 1641 C CA . GLY A 1 202 ? 6.566 6.370 -6.227 1.00 45.72 202 GLY A CA 1
ATOM 1642 C C . GLY A 1 202 ? 7.627 7.202 -5.501 1.00 45.72 202 GLY A C 1
ATOM 1643 O O . GLY A 1 202 ? 7.422 8.406 -5.278 1.00 45.72 202 GLY A O 1
ATOM 1644 N N . SER A 1 203 ? 8.756 6.592 -5.147 1.00 49.75 203 SER A N 1
ATOM 1645 C CA . SER A 1 203 ? 9.932 7.254 -4.583 1.00 49.75 203 SER A CA 1
ATOM 1646 C C . SER A 1 203 ? 11.184 6.638 -5.207 1.00 49.75 203 SER A C 1
ATOM 1648 O O . SER A 1 203 ? 11.321 5.420 -5.201 1.00 49.75 203 SER A O 1
ATOM 1650 N N . ASP A 1 204 ? 12.082 7.470 -5.747 1.00 53.84 204 ASP A N 1
ATOM 1651 C CA . ASP A 1 204 ? 13.423 7.042 -6.177 1.00 53.84 204 ASP A CA 1
ATOM 1652 C C . ASP A 1 204 ? 14.034 6.157 -5.071 1.00 53.84 204 ASP A C 1
ATOM 1654 O O . ASP A 1 204 ? 14.002 6.578 -3.912 1.00 53.84 204 ASP A O 1
ATOM 1658 N N . PRO A 1 205 ? 14.550 4.949 -5.365 1.00 55.50 205 PRO A N 1
ATOM 1659 C CA . PRO A 1 205 ? 15.163 4.076 -4.365 1.00 55.50 205 PRO A CA 1
ATOM 1660 C C . PRO A 1 205 ? 16.182 4.782 -3.472 1.00 55.50 205 PRO A C 1
ATOM 1662 O O . PRO A 1 205 ? 16.249 4.502 -2.276 1.00 55.50 205 PRO A O 1
ATOM 1665 N N . GLU A 1 206 ? 16.937 5.739 -4.019 1.00 55.06 206 GLU A N 1
ATOM 1666 C CA . GLU A 1 206 ? 17.863 6.543 -3.228 1.00 55.06 206 GLU A CA 1
ATOM 1667 C C . GLU A 1 206 ? 17.109 7.543 -2.338 1.00 55.06 206 GLU A C 1
ATOM 1669 O O . GLU A 1 206 ? 17.478 7.726 -1.183 1.00 55.06 206 GLU A O 1
ATOM 1674 N N . ILE A 1 207 ? 15.993 8.123 -2.795 1.00 65.56 207 ILE A N 1
ATOM 1675 C CA . ILE A 1 207 ? 15.099 8.934 -1.951 1.00 65.56 207 ILE A CA 1
ATOM 1676 C C . ILE A 1 207 ? 14.456 8.084 -0.851 1.00 65.56 207 ILE A C 1
ATOM 1678 O O . ILE A 1 207 ? 14.426 8.546 0.286 1.00 65.56 207 ILE A O 1
ATOM 1682 N N . VAL A 1 208 ? 13.970 6.868 -1.132 1.00 68.12 208 VAL A N 1
ATOM 1683 C CA . VAL A 1 208 ? 13.422 5.954 -0.108 1.00 68.12 208 VAL A CA 1
ATOM 1684 C C . VAL A 1 208 ? 14.487 5.650 0.930 1.00 68.12 208 VAL A C 1
ATOM 1686 O O . VAL A 1 208 ? 14.253 5.840 2.119 1.00 68.12 208 VAL A O 1
ATOM 1689 N N . LYS A 1 209 ? 15.681 5.253 0.487 1.00 67.31 209 LYS A N 1
ATOM 1690 C CA . LYS A 1 209 ? 16.823 4.969 1.356 1.00 67.31 209 LYS A CA 1
ATOM 1691 C C . LYS A 1 209 ? 17.219 6.183 2.197 1.00 67.31 209 LYS A C 1
ATOM 1693 O O . LYS A 1 209 ? 17.395 6.057 3.406 1.00 67.31 209 LYS A O 1
ATOM 1698 N N . LEU A 1 210 ? 17.310 7.372 1.603 1.00 71.38 210 LEU A N 1
ATOM 1699 C CA . LEU A 1 210 ? 17.596 8.613 2.327 1.00 71.38 210 LEU A CA 1
ATOM 1700 C C . LEU A 1 210 ? 16.476 8.966 3.310 1.00 71.38 210 LEU A C 1
ATOM 1702 O O . LEU A 1 210 ? 16.762 9.364 4.435 1.00 71.38 210 LEU A O 1
ATOM 1706 N N . CYS A 1 211 ? 15.209 8.783 2.935 1.00 79.06 211 CYS A N 1
ATOM 1707 C CA . CYS A 1 211 ? 14.070 8.992 3.825 1.00 79.06 211 CYS A CA 1
ATOM 1708 C C . CYS A 1 211 ? 14.072 7.992 4.985 1.00 79.06 211 CYS A C 1
ATOM 1710 O O . CYS A 1 211 ? 13.813 8.389 6.117 1.00 79.06 211 CYS A O 1
ATOM 1712 N N . ARG A 1 212 ? 14.448 6.735 4.741 1.00 76.06 212 ARG A N 1
ATOM 1713 C CA . ARG A 1 212 ? 14.647 5.707 5.768 1.00 76.06 212 ARG A CA 1
ATOM 1714 C C . ARG A 1 212 ? 15.782 6.073 6.717 1.00 76.06 212 ARG A C 1
ATOM 1716 O O . ARG A 1 212 ? 15.584 6.009 7.923 1.00 76.06 212 ARG A O 1
ATOM 1723 N N . ILE A 1 213 ? 16.921 6.547 6.205 1.00 75.06 213 ILE A N 1
ATOM 1724 C CA . ILE A 1 213 ? 18.037 7.053 7.027 1.00 75.06 213 ILE A CA 1
ATOM 1725 C C . ILE A 1 213 ? 17.605 8.272 7.856 1.00 75.06 213 ILE A C 1
ATOM 1727 O O . ILE A 1 213 ? 17.951 8.379 9.031 1.00 75.06 213 ILE A O 1
ATOM 1731 N N . LEU A 1 214 ? 16.850 9.201 7.262 1.00 78.44 214 LEU A N 1
ATOM 1732 C CA . LEU A 1 214 ? 16.322 10.373 7.962 1.00 78.44 214 LEU A CA 1
ATOM 1733 C C . LEU A 1 214 ? 15.317 9.975 9.046 1.00 78.44 214 LEU A C 1
ATOM 1735 O O . LEU A 1 214 ? 15.365 10.525 10.145 1.00 78.44 214 LEU A O 1
ATOM 1739 N N . GLN A 1 215 ? 14.433 9.017 8.765 1.00 77.81 215 GLN A N 1
ATOM 1740 C CA . GLN A 1 215 ? 13.498 8.492 9.750 1.00 77.81 215 GLN A CA 1
ATOM 1741 C C . GLN A 1 215 ? 14.259 7.792 10.878 1.00 77.81 215 GLN A C 1
ATOM 1743 O O . GLN A 1 215 ? 14.066 8.137 12.037 1.00 77.81 215 GLN A O 1
ATOM 1748 N N . SER A 1 216 ? 15.184 6.888 10.565 1.00 75.94 216 SER A N 1
ATOM 1749 C CA . SER A 1 216 ? 15.923 6.142 11.579 1.00 75.94 216 SER A CA 1
ATOM 1750 C C . SER A 1 216 ? 16.738 7.084 12.479 1.00 75.94 216 SER A C 1
ATOM 1752 O O . SER A 1 216 ? 16.582 7.078 13.698 1.00 75.94 216 SER A O 1
ATOM 1754 N N . LYS A 1 217 ? 17.542 7.985 11.907 1.00 77.75 217 LYS A N 1
ATOM 1755 C CA . LYS A 1 217 ? 18.464 8.831 12.686 1.00 77.75 217 LYS A CA 1
ATOM 1756 C C . LYS A 1 217 ? 17.836 10.091 13.279 1.00 77.75 217 LYS A C 1
ATOM 1758 O O . LYS A 1 217 ? 18.369 10.632 14.247 1.00 77.75 217 LYS A O 1
ATOM 1763 N N . HIS A 1 218 ? 16.753 10.602 12.692 1.00 81.06 218 HIS A N 1
ATOM 1764 C CA . HIS A 1 218 ? 16.262 11.952 12.985 1.00 81.06 218 HIS A CA 1
ATOM 1765 C C . HIS A 1 218 ? 14.736 12.062 13.146 1.00 81.06 218 HIS A C 1
ATOM 1767 O O . HIS A 1 218 ? 14.229 13.184 13.179 1.00 81.06 218 HIS A O 1
ATOM 1773 N N . MET A 1 219 ? 13.986 10.958 13.301 1.00 79.00 219 MET A N 1
ATOM 1774 C CA . MET A 1 219 ? 12.513 10.995 13.411 1.00 79.00 219 MET A CA 1
ATOM 1775 C C . MET A 1 219 ? 12.003 12.012 14.438 1.00 79.00 219 MET A C 1
ATOM 1777 O O . MET A 1 219 ? 11.137 12.811 14.097 1.00 79.00 219 MET A O 1
ATOM 1781 N N . LEU A 1 220 ? 12.538 12.020 15.666 1.00 80.75 220 LEU A N 1
ATOM 1782 C CA . LEU A 1 220 ? 12.074 12.927 16.727 1.00 80.75 220 LEU A CA 1
ATOM 1783 C C . LEU A 1 220 ? 12.234 14.402 16.334 1.00 80.75 220 LEU A C 1
ATOM 1785 O O . LEU A 1 220 ? 11.327 15.204 16.547 1.00 80.75 220 LEU A O 1
ATOM 1789 N N . ALA A 1 221 ? 13.361 14.751 15.710 1.00 80.81 221 ALA A N 1
ATOM 1790 C CA . ALA A 1 221 ? 13.612 16.103 15.223 1.00 80.81 221 ALA A CA 1
ATOM 1791 C C . ALA A 1 221 ? 12.675 16.461 14.059 1.00 80.81 221 ALA A C 1
ATOM 1793 O O . ALA A 1 221 ? 12.107 17.551 14.034 1.00 80.81 221 ALA A O 1
ATOM 1794 N N . MET A 1 222 ? 12.465 15.535 13.120 1.00 82.31 222 MET A N 1
ATOM 1795 C CA . MET A 1 222 ? 11.569 15.734 11.977 1.00 82.31 222 MET A CA 1
ATOM 1796 C C . MET A 1 222 ? 10.107 15.890 12.412 1.00 82.31 222 MET A C 1
ATOM 1798 O O . MET A 1 222 ? 9.390 16.740 11.879 1.00 82.31 222 MET A O 1
ATOM 1802 N N . ASP A 1 223 ? 9.665 15.110 13.400 1.00 80.56 223 ASP A N 1
ATOM 1803 C CA . ASP A 1 223 ? 8.331 15.225 13.984 1.00 80.56 223 ASP A CA 1
ATOM 1804 C C . ASP A 1 223 ? 8.151 16.533 14.748 1.00 80.56 223 ASP A C 1
ATOM 1806 O O . ASP A 1 223 ? 7.098 17.161 14.628 1.00 80.56 223 ASP A O 1
ATOM 1810 N N . GLU A 1 224 ? 9.177 16.987 15.465 1.00 81.94 224 GLU A N 1
ATOM 1811 C CA . GLU A 1 224 ? 9.143 18.270 16.160 1.00 81.94 224 GLU A CA 1
ATOM 1812 C C . GLU A 1 224 ? 9.082 19.449 15.178 1.00 81.94 224 GLU A C 1
ATOM 1814 O O . GLU A 1 224 ? 8.226 20.327 15.323 1.00 81.94 224 GLU A O 1
ATOM 1819 N N . VAL A 1 225 ? 9.903 19.434 14.119 1.00 83.75 225 VAL A N 1
ATOM 1820 C CA . VAL A 1 225 ? 9.849 20.439 13.041 1.00 83.75 225 VAL A CA 1
ATOM 1821 C C . VAL A 1 225 ? 8.464 20.455 12.398 1.00 83.75 225 VAL A C 1
ATOM 1823 O O . VAL A 1 225 ? 7.865 21.520 12.236 1.00 83.75 225 VAL A O 1
ATOM 1826 N N . ARG A 1 226 ? 7.904 19.283 12.076 1.00 80.62 226 ARG A N 1
ATOM 1827 C CA . ARG A 1 226 ? 6.551 19.157 11.517 1.00 80.62 226 ARG A CA 1
ATOM 1828 C C . ARG A 1 226 ? 5.498 19.718 12.469 1.00 80.62 226 ARG A C 1
ATOM 1830 O O . ARG A 1 226 ? 4.629 20.472 12.036 1.00 80.62 226 ARG A O 1
ATOM 1837 N N . ARG A 1 227 ? 5.556 19.363 13.752 1.00 81.06 227 ARG A N 1
ATOM 1838 C CA . ARG A 1 227 ? 4.594 19.795 14.774 1.00 81.06 227 ARG A CA 1
ATOM 1839 C C . ARG A 1 227 ? 4.594 21.313 14.924 1.00 81.06 227 ARG A C 1
ATOM 1841 O O . ARG A 1 227 ? 3.529 21.922 14.878 1.00 81.06 227 ARG A O 1
ATOM 1848 N N . LEU A 1 228 ? 5.776 21.917 15.038 1.00 80.62 228 LEU A N 1
ATOM 1849 C CA . LEU A 1 228 ? 5.925 23.360 15.218 1.00 80.62 228 LEU A CA 1
ATOM 1850 C C . LEU A 1 228 ? 5.575 24.160 13.962 1.00 80.62 228 LEU A C 1
ATOM 1852 O O . LEU A 1 228 ? 5.152 25.300 14.091 1.00 80.62 228 LEU A O 1
ATOM 1856 N N . THR A 1 229 ? 5.722 23.597 12.763 1.00 74.25 229 THR A N 1
ATOM 1857 C CA . THR A 1 229 ? 5.408 24.301 11.503 1.00 74.25 229 THR A CA 1
ATOM 1858 C C . THR A 1 229 ? 3.959 24.143 11.042 1.00 74.25 229 THR A C 1
ATOM 1860 O O . THR A 1 229 ? 3.517 24.896 10.180 1.00 74.25 229 THR A O 1
ATOM 1863 N N . THR A 1 230 ? 3.206 23.190 11.605 1.00 69.19 230 THR A N 1
ATOM 1864 C CA . THR A 1 230 ? 1.798 22.926 11.245 1.00 69.19 230 THR A CA 1
ATOM 1865 C C . THR A 1 230 ? 0.784 23.421 12.275 1.00 69.19 230 THR A C 1
ATOM 1867 O O . THR A 1 230 ? -0.395 23.541 11.948 1.00 69.19 230 THR A O 1
ATOM 1870 N N . SER A 1 231 ? 1.199 23.712 13.511 1.00 61.09 231 SER A N 1
ATOM 1871 C CA . SER A 1 231 ? 0.292 24.204 14.548 1.00 61.09 231 SER A CA 1
ATOM 1872 C C . SER A 1 231 ? -0.185 25.628 14.245 1.00 61.09 231 SER A C 1
ATOM 1874 O O . SER A 1 231 ? 0.606 26.565 14.278 1.00 61.09 231 SER A O 1
ATOM 1876 N N . SER A 1 232 ? -1.491 25.794 14.034 1.00 54.12 232 SER A N 1
ATOM 1877 C CA . SER A 1 232 ? -2.181 27.068 13.781 1.00 54.12 232 SER A CA 1
ATOM 1878 C C . SER A 1 232 ? -2.347 27.957 15.025 1.00 54.12 232 SER A C 1
ATOM 1880 O O . SER A 1 232 ? -3.315 28.707 15.114 1.00 54.12 232 SER A O 1
ATOM 1882 N N . LYS A 1 233 ? -1.476 27.829 16.033 1.00 50.69 233 LYS A N 1
ATOM 1883 C CA . LYS A 1 233 ? -1.543 28.643 17.254 1.00 50.69 233 LYS A CA 1
ATOM 1884 C C . LYS A 1 233 ? -0.312 29.526 17.354 1.00 50.69 233 LYS A C 1
ATOM 1886 O O . LYS A 1 233 ? 0.804 29.014 17.423 1.00 50.69 233 LYS A O 1
ATOM 1891 N N . ASP A 1 234 ? -0.578 30.825 17.406 1.00 50.81 234 ASP A N 1
ATOM 1892 C CA . ASP A 1 234 ? 0.321 31.958 17.621 1.00 50.81 234 ASP A CA 1
ATOM 1893 C C . ASP A 1 234 ? 1.296 31.753 18.785 1.00 50.81 234 ASP A C 1
ATOM 1895 O O . ASP A 1 234 ? 1.125 32.255 19.895 1.00 50.81 234 ASP A O 1
ATOM 1899 N N . LYS A 1 235 ? 2.362 30.999 18.547 1.00 57.00 235 LYS A N 1
ATOM 1900 C CA . LYS A 1 235 ? 3.555 31.048 19.382 1.00 57.00 235 LYS A CA 1
ATOM 1901 C C . LYS A 1 235 ? 4.738 31.302 18.470 1.00 57.00 235 LYS A C 1
ATOM 1903 O O . LYS A 1 235 ? 5.469 30.377 18.117 1.00 57.00 235 LYS A O 1
ATOM 1908 N N . GLU A 1 236 ? 4.923 32.582 18.137 1.00 62.78 236 GLU A N 1
ATOM 1909 C CA . GLU A 1 236 ? 6.118 33.196 17.532 1.00 62.78 236 GLU A CA 1
ATOM 1910 C C . GLU A 1 236 ? 7.364 33.046 18.440 1.00 62.78 236 GLU A C 1
ATOM 1912 O O . GLU A 1 236 ? 8.108 33.976 18.730 1.00 62.78 236 GLU A O 1
ATOM 1917 N N . THR A 1 237 ? 7.609 31.838 18.932 1.00 75.94 237 THR A N 1
ATOM 1918 C CA . THR A 1 237 ? 8.816 31.502 19.678 1.00 75.94 237 THR A CA 1
ATOM 1919 C C . THR A 1 237 ? 10.002 31.456 18.722 1.00 75.94 237 THR A C 1
ATOM 1921 O O . THR A 1 237 ? 9.854 31.111 17.546 1.00 75.94 237 THR A O 1
ATOM 1924 N N . GLU A 1 238 ? 11.205 31.723 19.228 1.00 79.00 238 GLU A N 1
ATOM 1925 C CA . GLU A 1 238 ? 12.439 31.558 18.447 1.00 79.00 238 GLU A CA 1
ATOM 1926 C C . GLU A 1 238 ? 12.546 30.150 17.841 1.00 79.00 238 GLU A C 1
ATOM 1928 O O . GLU A 1 238 ? 12.930 29.996 16.684 1.00 79.00 238 GLU A O 1
ATOM 1933 N N . LYS A 1 239 ? 12.095 29.121 18.576 1.00 80.38 239 LYS A N 1
ATOM 1934 C CA . LYS A 1 239 ? 12.027 27.732 18.092 1.00 80.38 239 LYS A CA 1
ATOM 1935 C C . LYS A 1 239 ? 11.114 27.573 16.875 1.00 80.38 239 LYS A C 1
ATOM 1937 O O . LYS A 1 239 ? 11.472 26.860 15.939 1.00 80.38 239 LYS A O 1
ATOM 1942 N N . HIS A 1 240 ? 9.957 28.237 16.863 1.00 81.81 240 HIS A N 1
ATOM 1943 C CA . HIS A 1 240 ? 9.046 28.227 15.718 1.00 81.81 240 HIS A CA 1
ATOM 1944 C C . HIS A 1 240 ? 9.686 28.897 14.494 1.00 81.81 240 HIS A C 1
ATOM 1946 O O . HIS A 1 240 ? 9.709 28.298 13.418 1.00 81.81 240 HIS A O 1
ATOM 1952 N N . LYS A 1 241 ? 10.289 30.083 14.672 1.00 81.38 241 LYS A N 1
ATOM 1953 C CA . LYS A 1 241 ? 10.995 30.812 13.599 1.00 81.38 241 LYS A CA 1
ATOM 1954 C C . LYS A 1 241 ? 12.153 29.989 13.028 1.00 81.38 241 LYS A C 1
ATOM 1956 O O . LYS A 1 241 ? 12.287 29.875 11.810 1.00 81.38 241 LYS A O 1
ATOM 1961 N N . LEU A 1 242 ? 12.933 29.336 13.889 1.00 83.94 242 LEU A N 1
ATOM 1962 C CA . LEU A 1 242 ? 14.016 28.443 13.481 1.00 83.94 242 LEU A CA 1
ATOM 1963 C C . LEU A 1 242 ? 13.499 27.239 12.674 1.00 83.94 242 LEU A C 1
ATOM 1965 O O . LEU A 1 242 ? 14.027 26.946 11.602 1.00 83.94 242 LEU A O 1
ATOM 1969 N N . CYS A 1 243 ? 12.436 26.567 13.130 1.00 85.00 243 CYS A N 1
ATOM 1970 C CA . CYS A 1 243 ? 11.848 25.433 12.405 1.00 85.00 243 CYS A CA 1
ATOM 1971 C C . CYS A 1 243 ? 11.275 25.843 11.039 1.00 85.00 243 CYS A C 1
ATOM 1973 O O . CYS A 1 243 ? 11.408 25.096 10.065 1.00 85.00 243 CYS A O 1
ATOM 1975 N N . GLN A 1 244 ? 10.682 27.037 10.939 1.00 82.00 244 GLN A N 1
ATOM 1976 C CA . GLN A 1 244 ? 10.241 27.597 9.661 1.00 82.00 244 GLN A CA 1
ATOM 1977 C C . GLN A 1 244 ? 11.424 27.837 8.717 1.00 82.00 244 GLN A C 1
ATOM 1979 O O . GLN A 1 244 ? 11.378 27.393 7.570 1.00 82.00 244 GLN A O 1
ATOM 1984 N N . GLN A 1 245 ? 12.507 28.462 9.191 1.00 82.56 245 GLN A N 1
ATOM 1985 C CA . GLN A 1 245 ? 13.711 28.686 8.383 1.00 82.56 245 GLN A CA 1
ATOM 1986 C C . GLN A 1 245 ? 14.330 27.369 7.895 1.00 82.56 245 GLN A C 1
ATOM 1988 O O . GLN A 1 245 ? 14.652 27.247 6.712 1.00 82.56 245 GLN A O 1
ATOM 1993 N N . ILE A 1 246 ? 14.434 26.358 8.768 1.00 83.00 246 ILE A N 1
ATOM 1994 C CA . ILE A 1 246 ? 14.913 25.014 8.408 1.00 83.00 246 ILE A CA 1
ATOM 1995 C C . ILE A 1 246 ? 14.033 24.402 7.311 1.00 83.00 246 ILE A C 1
ATOM 1997 O O . ILE A 1 246 ? 14.555 23.870 6.328 1.00 83.00 246 ILE A O 1
ATOM 2001 N N . THR A 1 247 ? 12.709 24.508 7.449 1.00 79.38 247 THR A N 1
ATOM 2002 C CA . THR A 1 247 ? 11.748 23.959 6.481 1.00 79.38 247 THR A CA 1
ATOM 2003 C C . THR A 1 247 ? 11.823 24.678 5.137 1.00 79.38 247 THR A C 1
ATOM 2005 O O . THR A 1 247 ? 11.801 24.026 4.096 1.00 79.38 247 THR A O 1
ATOM 2008 N N . ILE A 1 248 ? 11.955 26.009 5.136 1.00 78.75 248 ILE A N 1
ATOM 2009 C CA . ILE A 1 248 ? 12.078 26.819 3.916 1.00 78.75 248 ILE A CA 1
ATOM 2010 C C . ILE A 1 248 ? 13.386 26.493 3.190 1.00 78.75 248 ILE A C 1
ATOM 2012 O O . ILE A 1 248 ? 13.363 26.203 1.993 1.00 78.75 248 ILE A O 1
ATOM 2016 N N . ARG A 1 249 ? 14.515 26.469 3.912 1.00 77.81 249 ARG A N 1
ATOM 2017 C CA . ARG A 1 249 ? 15.842 26.176 3.344 1.00 77.81 249 ARG A CA 1
ATOM 2018 C C . ARG A 1 249 ? 15.927 24.771 2.744 1.00 77.81 249 ARG A C 1
ATOM 2020 O O . ARG A 1 249 ? 16.628 24.575 1.760 1.00 77.81 249 ARG A O 1
ATOM 2027 N N . ASN A 1 250 ? 15.193 23.812 3.309 1.00 75.50 250 ASN A N 1
ATOM 2028 C CA . ASN A 1 250 ? 15.211 22.405 2.897 1.00 75.50 250 ASN A CA 1
ATOM 2029 C C . ASN A 1 250 ? 13.872 21.950 2.292 1.00 75.50 250 ASN A C 1
ATOM 2031 O O . ASN A 1 250 ? 13.501 20.778 2.390 1.00 75.50 250 ASN A O 1
ATOM 2035 N N . LYS A 1 251 ? 13.121 22.869 1.671 1.00 71.75 251 LYS A N 1
ATOM 2036 C CA . LYS A 1 251 ? 11.742 22.630 1.213 1.00 71.75 251 LYS A CA 1
ATOM 2037 C C . LYS A 1 251 ? 11.597 21.387 0.331 1.00 71.75 251 LYS A C 1
ATOM 2039 O O . LYS A 1 251 ? 10.619 20.657 0.471 1.00 71.75 251 LYS A O 1
ATOM 2044 N N . SER A 1 252 ? 12.549 21.136 -0.569 1.00 64.44 252 SER A N 1
ATOM 2045 C CA . SER A 1 252 ? 12.556 19.959 -1.449 1.00 64.44 252 SER A CA 1
ATOM 2046 C C . SER A 1 252 ? 12.685 18.647 -0.669 1.00 64.44 252 SER A C 1
ATOM 2048 O O . SER A 1 252 ? 11.919 17.721 -0.924 1.00 64.44 252 SER A O 1
ATOM 2050 N N . VAL A 1 253 ? 13.580 18.594 0.322 1.00 72.69 253 VAL A N 1
ATOM 2051 C CA . VAL A 1 253 ? 13.806 17.421 1.183 1.00 72.69 253 VAL A CA 1
ATOM 2052 C C . VAL A 1 253 ? 12.571 17.129 2.028 1.00 72.69 253 VAL A C 1
ATOM 2054 O O . VAL A 1 253 ? 12.067 16.010 2.008 1.00 72.69 253 VAL A O 1
ATOM 2057 N N . PHE A 1 254 ? 12.013 18.139 2.704 1.00 75.31 254 PHE A N 1
ATOM 2058 C CA . PHE A 1 254 ? 10.785 17.963 3.487 1.00 75.31 254 PHE A CA 1
ATOM 2059 C C . PHE A 1 254 ? 9.595 17.561 2.611 1.00 75.31 254 PHE A C 1
ATOM 2061 O O . PHE A 1 254 ? 8.776 16.745 3.031 1.00 75.31 254 PHE A O 1
ATOM 2068 N N . LYS A 1 255 ? 9.499 18.090 1.383 1.00 73.75 255 LYS A N 1
ATOM 2069 C CA . LYS A 1 255 ? 8.470 17.679 0.419 1.00 73.75 255 LYS A CA 1
ATOM 2070 C C . LYS A 1 255 ? 8.634 16.209 0.022 1.00 73.75 255 LYS A C 1
ATOM 2072 O O . LYS A 1 255 ? 7.636 15.492 0.021 1.00 73.75 255 LYS A O 1
ATOM 2077 N N . ALA A 1 256 ? 9.854 15.768 -0.285 1.00 68.50 256 ALA A N 1
ATOM 2078 C CA . ALA A 1 256 ? 10.150 14.379 -0.637 1.00 68.50 256 ALA A CA 1
ATOM 2079 C C . ALA A 1 256 ? 9.855 13.427 0.532 1.00 68.50 256 ALA A C 1
ATOM 2081 O O . ALA A 1 256 ? 9.088 12.482 0.367 1.00 68.50 256 ALA A O 1
ATOM 2082 N N . TYR A 1 257 ? 10.353 13.748 1.728 1.00 79.50 257 TYR A N 1
ATOM 2083 C CA . TYR A 1 257 ? 10.117 12.970 2.944 1.00 79.50 257 TYR A CA 1
ATOM 2084 C C . TYR A 1 257 ? 8.625 12.852 3.265 1.00 79.50 257 TYR A C 1
ATOM 2086 O O . TYR A 1 257 ? 8.116 11.759 3.492 1.00 79.50 257 TYR A O 1
ATOM 2094 N N . LYS A 1 258 ? 7.884 13.964 3.198 1.00 79.94 258 LYS A N 1
ATOM 2095 C CA . LYS A 1 258 ? 6.438 13.973 3.435 1.00 79.94 258 LYS A CA 1
ATOM 2096 C C . LYS A 1 258 ? 5.682 13.143 2.389 1.00 79.94 258 LYS A C 1
ATOM 2098 O O . LYS A 1 258 ? 4.768 12.408 2.753 1.00 79.94 258 LYS A O 1
ATOM 2103 N N . LYS A 1 259 ? 6.053 13.245 1.104 1.00 79.06 259 LYS A N 1
ATOM 2104 C CA . LYS A 1 259 ? 5.465 12.428 0.026 1.00 79.06 259 LYS A CA 1
ATOM 2105 C C . LYS A 1 259 ? 5.677 10.940 0.308 1.00 79.06 259 LYS A C 1
ATOM 2107 O O . LYS A 1 259 ? 4.719 10.176 0.254 1.00 79.06 259 LYS A O 1
ATOM 2112 N N . TRP A 1 260 ? 6.900 10.564 0.669 1.00 83.56 260 TRP A N 1
ATOM 2113 C CA . TRP A 1 260 ? 7.245 9.193 1.019 1.00 83.56 260 TRP A CA 1
ATOM 2114 C C . TRP A 1 260 ? 6.467 8.685 2.245 1.00 83.56 260 TRP A C 1
ATOM 2116 O O . TRP A 1 260 ? 5.849 7.625 2.169 1.00 83.56 260 TRP A O 1
ATOM 2126 N N . GLN A 1 261 ? 6.382 9.469 3.328 1.00 85.00 261 GLN A N 1
ATOM 2127 C CA . GLN A 1 261 ? 5.595 9.117 4.520 1.00 85.00 261 GLN A CA 1
ATOM 2128 C C . GLN A 1 261 ? 4.117 8.855 4.194 1.00 85.00 261 GLN A C 1
ATOM 2130 O O . GLN A 1 261 ? 3.525 7.905 4.704 1.00 85.00 261 GLN A O 1
ATOM 2135 N N . TYR A 1 262 ? 3.504 9.682 3.339 1.00 83.06 262 TYR A N 1
ATOM 2136 C CA . TYR A 1 262 ? 2.125 9.451 2.905 1.00 83.06 262 TYR A CA 1
ATOM 2137 C C . TYR A 1 262 ? 1.987 8.196 2.043 1.00 83.06 262 TYR A C 1
ATOM 2139 O O . TYR A 1 262 ? 1.047 7.439 2.262 1.00 83.06 262 TYR A O 1
ATOM 2147 N N . GLY A 1 263 ? 2.913 7.962 1.109 1.00 81.00 263 GLY A N 1
ATOM 2148 C CA . GLY A 1 263 ? 2.884 6.779 0.246 1.00 81.00 263 GLY A CA 1
ATOM 2149 C C . GLY A 1 263 ? 3.098 5.473 1.014 1.00 81.00 263 GLY A C 1
ATOM 2150 O O . GLY A 1 263 ? 2.450 4.468 0.735 1.00 81.00 263 GLY A O 1
ATOM 2151 N N . LEU A 1 264 ? 3.972 5.473 2.022 1.00 83.44 264 LEU A N 1
ATOM 2152 C CA . LEU A 1 264 ? 4.135 4.327 2.915 1.00 83.44 264 LEU A CA 1
ATOM 2153 C C . LEU A 1 264 ? 2.877 4.088 3.758 1.00 83.44 264 LEU A C 1
ATOM 2155 O O . LEU A 1 264 ? 2.398 2.963 3.826 1.00 83.44 264 LEU A O 1
ATOM 2159 N N . ARG A 1 265 ? 2.288 5.146 4.329 1.00 87.25 265 ARG A N 1
ATOM 2160 C CA . ARG A 1 265 ? 1.035 5.051 5.090 1.00 87.25 265 ARG A CA 1
ATOM 2161 C C . ARG A 1 265 ? -0.126 4.509 4.258 1.00 87.25 265 ARG A C 1
ATOM 2163 O O . ARG A 1 265 ? -0.940 3.759 4.783 1.00 87.25 265 ARG A O 1
ATOM 2170 N N . GLU A 1 266 ? -0.223 4.919 2.998 1.00 84.31 266 GLU A N 1
ATOM 2171 C CA . GLU A 1 266 ? -1.241 4.432 2.066 1.00 84.31 266 GLU A CA 1
ATOM 2172 C C . GLU A 1 266 ? -1.088 2.931 1.829 1.00 84.31 266 GLU A C 1
ATOM 2174 O O . GLU A 1 266 ? -2.005 2.188 2.161 1.00 84.31 266 GLU A O 1
ATOM 2179 N N . ARG A 1 267 ? 0.112 2.472 1.451 1.00 84.75 267 ARG A N 1
ATOM 2180 C CA . ARG A 1 267 ? 0.409 1.037 1.301 1.00 84.75 267 ARG A CA 1
ATOM 2181 C C . ARG A 1 267 ? 0.150 0.237 2.577 1.00 84.75 267 ARG A C 1
ATOM 2183 O O . ARG A 1 267 ? -0.407 -0.851 2.520 1.00 84.75 267 ARG A O 1
ATOM 2190 N N . THR A 1 268 ? 0.505 0.781 3.739 1.00 89.81 268 THR A N 1
ATOM 2191 C CA . THR A 1 268 ? 0.178 0.173 5.035 1.00 89.81 268 THR A CA 1
ATOM 2192 C C . THR A 1 268 ? -1.333 0.072 5.251 1.00 89.81 268 THR A C 1
ATOM 2194 O O . THR A 1 268 ? -1.818 -0.964 5.693 1.00 89.81 268 THR A O 1
ATOM 2197 N N . SER A 1 269 ? -2.090 1.130 4.951 1.00 89.50 269 SER A N 1
ATOM 2198 C CA . SER A 1 269 ? -3.551 1.123 5.063 1.00 89.50 269 SER A CA 1
ATOM 2199 C C . SER A 1 269 ? -4.184 0.092 4.129 1.00 89.50 269 SER A C 1
ATOM 2201 O O . SER A 1 269 ? -5.126 -0.584 4.537 1.00 89.50 269 SER A O 1
ATOM 2203 N N . ASP A 1 270 ? -3.669 -0.039 2.907 1.00 86.19 270 ASP A N 1
ATOM 2204 C CA . ASP A 1 270 ? -4.158 -0.997 1.914 1.00 86.19 270 ASP A CA 1
ATOM 2205 C C . ASP A 1 270 ? -3.837 -2.438 2.319 1.00 86.19 270 ASP A C 1
ATOM 2207 O O . ASP A 1 270 ? -4.706 -3.307 2.220 1.00 86.19 270 ASP A O 1
ATOM 2211 N N . LEU A 1 271 ? -2.635 -2.684 2.854 1.00 89.31 271 LEU A N 1
ATOM 2212 C CA . LEU A 1 271 ? -2.243 -3.977 3.420 1.00 89.31 271 LEU A CA 1
ATOM 2213 C C . LEU A 1 271 ? -3.163 -4.371 4.576 1.00 89.31 271 LEU A C 1
ATOM 2215 O O . LEU A 1 271 ? -3.735 -5.458 4.551 1.00 89.31 271 LEU A O 1
ATOM 2219 N N . LEU A 1 272 ? -3.371 -3.475 5.549 1.00 92.56 272 LEU A N 1
ATOM 2220 C CA . LEU A 1 272 ? -4.264 -3.740 6.680 1.00 92.56 272 LEU A CA 1
ATOM 2221 C C . LEU A 1 272 ? -5.690 -4.025 6.209 1.00 92.56 272 LEU A C 1
ATOM 2223 O O . LEU A 1 272 ? -6.311 -4.974 6.674 1.00 92.56 272 LEU A O 1
ATOM 2227 N N . LEU A 1 273 ? -6.213 -3.230 5.274 1.00 89.81 273 LEU A N 1
ATOM 2228 C CA . LEU A 1 273 ? -7.566 -3.422 4.767 1.00 89.81 273 LEU A CA 1
ATOM 2229 C C . LEU A 1 273 ? -7.708 -4.751 4.014 1.00 89.81 273 LEU A C 1
ATOM 2231 O O . LEU A 1 273 ? -8.702 -5.449 4.202 1.00 89.81 273 LEU A O 1
ATOM 2235 N N . THR A 1 274 ? -6.725 -5.101 3.185 1.00 89.69 274 THR A N 1
ATOM 2236 C CA . THR A 1 274 ? -6.695 -6.373 2.451 1.00 89.69 274 THR A CA 1
ATOM 2237 C C . THR A 1 274 ? -6.659 -7.548 3.419 1.00 89.69 274 THR A C 1
ATOM 2239 O O . THR A 1 274 ? -7.512 -8.430 3.337 1.00 89.69 274 THR A O 1
ATOM 2242 N N . TRP A 1 275 ? -5.742 -7.511 4.389 1.00 93.81 275 TRP A N 1
ATOM 2243 C CA . TRP A 1 275 ? -5.630 -8.529 5.428 1.00 93.81 275 TRP A CA 1
ATOM 2244 C C . TRP A 1 275 ? -6.942 -8.674 6.205 1.00 93.81 275 TRP A C 1
ATOM 2246 O O . TRP A 1 275 ? -7.463 -9.778 6.344 1.00 93.81 275 TRP A O 1
ATOM 2256 N N . MET A 1 276 ? -7.539 -7.561 6.641 1.00 93.88 276 MET A N 1
ATOM 2257 C CA . MET A 1 276 ? -8.797 -7.584 7.387 1.00 93.88 276 MET A CA 1
ATOM 2258 C C . MET A 1 276 ? -9.955 -8.147 6.565 1.00 93.88 276 MET A C 1
ATOM 2260 O O . MET A 1 276 ? -10.732 -8.933 7.092 1.00 93.88 276 MET A O 1
ATOM 2264 N N . ASN A 1 277 ? -10.084 -7.779 5.288 1.00 91.69 277 ASN A N 1
ATOM 2265 C CA . ASN A 1 277 ? -11.143 -8.324 4.435 1.00 91.69 277 ASN A CA 1
ATOM 2266 C C . ASN A 1 277 ? -10.996 -9.845 4.265 1.00 91.69 277 ASN A C 1
ATOM 2268 O O . ASN A 1 277 ? -11.997 -10.553 4.329 1.00 91.69 277 ASN A O 1
ATOM 2272 N N . ASN A 1 278 ? -9.765 -10.345 4.112 1.00 92.88 278 ASN A N 1
ATOM 2273 C CA . ASN A 1 278 ? -9.489 -11.778 3.965 1.00 92.88 278 ASN A CA 1
ATOM 2274 C C . ASN A 1 278 ? -9.817 -12.587 5.233 1.00 92.88 278 ASN A C 1
ATOM 2276 O O . ASN A 1 278 ? -10.145 -13.765 5.135 1.00 92.88 278 ASN A O 1
ATOM 2280 N N . HIS A 1 279 ? -9.763 -11.959 6.411 1.00 94.19 279 HIS A N 1
ATOM 2281 C CA . HIS A 1 279 ? -10.024 -12.607 7.703 1.00 94.19 279 HIS A CA 1
ATOM 2282 C C . HIS A 1 279 ? -11.381 -12.240 8.321 1.00 94.19 279 HIS A C 1
ATOM 2284 O O . HIS A 1 279 ? -11.708 -12.679 9.423 1.00 94.19 279 HIS A O 1
ATOM 2290 N N . MET A 1 280 ? -12.185 -11.432 7.628 1.00 91.81 280 MET A N 1
ATOM 2291 C CA . MET A 1 280 ? -13.447 -10.911 8.152 1.00 91.81 280 MET A CA 1
ATOM 2292 C C . MET A 1 280 ? -14.448 -12.033 8.454 1.00 91.81 280 MET A C 1
ATOM 2294 O O . MET A 1 280 ? -15.090 -12.019 9.501 1.00 91.81 280 MET A O 1
ATOM 2298 N N . GLU A 1 281 ? -14.559 -13.019 7.561 1.00 89.25 281 GLU A N 1
ATOM 2299 C CA . GLU A 1 281 ? -15.480 -14.149 7.725 1.00 89.25 281 GLU A CA 1
ATOM 2300 C C . GLU A 1 281 ? -15.008 -15.117 8.818 1.00 89.25 281 GLU A C 1
ATOM 2302 O O . GLU A 1 281 ? -15.794 -15.509 9.677 1.00 89.25 281 GLU A O 1
ATOM 2307 N N . SER A 1 282 ? -13.713 -15.450 8.839 1.00 93.12 282 SER A N 1
ATOM 2308 C CA . SER A 1 282 ? -13.154 -16.413 9.795 1.00 93.12 282 SER A CA 1
ATOM 2309 C C . SER A 1 282 ? -13.106 -15.883 11.230 1.00 93.12 282 SER A C 1
ATOM 2311 O O . SER A 1 282 ? -13.315 -16.645 12.174 1.00 93.12 282 SER A O 1
ATOM 2313 N N . LEU A 1 283 ? -12.849 -14.585 11.419 1.00 93.06 283 LEU A N 1
ATOM 2314 C CA . LEU A 1 283 ? -12.776 -13.953 12.741 1.00 93.06 283 LEU A CA 1
ATOM 2315 C C . LEU A 1 283 ? -14.084 -13.265 13.167 1.00 93.06 283 LEU A C 1
ATOM 2317 O O . LEU A 1 283 ? -14.238 -12.925 14.341 1.00 93.06 283 LEU A O 1
ATOM 2321 N N . GLY A 1 284 ? -15.026 -13.064 12.242 1.00 92.56 284 GLY A N 1
ATOM 2322 C CA . GLY A 1 284 ? -16.368 -12.536 12.510 1.00 92.56 284 GLY A CA 1
ATOM 2323 C C . GLY A 1 284 ? -16.430 -11.054 12.903 1.00 92.56 284 GLY A C 1
ATOM 2324 O O . GLY A 1 284 ? -17.483 -10.572 13.333 1.00 92.56 284 GLY A O 1
ATOM 2325 N N . PHE A 1 285 ? -15.327 -10.306 12.804 1.00 94.69 285 PHE A N 1
ATOM 2326 C CA . PHE A 1 285 ? -15.352 -8.869 13.077 1.00 94.69 285 PHE A CA 1
ATOM 2327 C C . PHE A 1 285 ? -16.023 -8.086 11.943 1.00 94.69 285 PHE A C 1
ATOM 2329 O O . PHE A 1 285 ? -16.079 -8.526 10.799 1.00 94.69 285 PHE A O 1
ATOM 2336 N N . GLN A 1 286 ? -16.486 -6.876 12.250 1.00 93.75 286 GLN A N 1
ATOM 2337 C CA . GLN A 1 286 ? -17.042 -5.942 11.269 1.00 93.75 286 GLN A CA 1
ATOM 2338 C C . GLN A 1 286 ? -16.211 -4.667 11.211 1.00 93.75 286 GLN A C 1
ATOM 2340 O O . GLN A 1 286 ? -15.762 -4.171 12.242 1.00 93.75 286 GLN A O 1
ATOM 2345 N N . ILE A 1 287 ? -16.012 -4.127 10.008 1.00 93.94 287 ILE A N 1
ATOM 2346 C CA . ILE A 1 287 ? -15.290 -2.868 9.794 1.00 93.94 287 ILE A CA 1
ATOM 2347 C C . ILE A 1 287 ? -16.295 -1.713 9.787 1.00 93.94 287 ILE A C 1
ATOM 2349 O O . ILE A 1 287 ? -17.143 -1.641 8.901 1.00 93.94 287 ILE A O 1
ATOM 2353 N N . ASN A 1 288 ? -16.151 -0.776 10.724 1.00 87.62 288 ASN A N 1
ATOM 2354 C CA . ASN A 1 288 ? -17.061 0.360 10.886 1.00 87.62 288 ASN A CA 1
ATOM 2355 C C . ASN A 1 288 ? -16.664 1.557 10.017 1.00 87.62 288 ASN A C 1
ATOM 2357 O O . ASN A 1 288 ? -17.496 2.159 9.345 1.00 87.62 288 ASN A O 1
ATOM 2361 N N . THR A 1 289 ? -15.387 1.950 10.058 1.00 87.75 289 THR A N 1
ATOM 2362 C CA . THR A 1 289 ? -14.897 3.161 9.382 1.00 87.75 289 THR A CA 1
ATOM 2363 C C . THR A 1 289 ? -13.525 2.926 8.771 1.00 87.75 289 THR A C 1
ATOM 2365 O O . THR A 1 289 ? -12.641 2.343 9.399 1.00 87.75 289 THR A O 1
ATOM 2368 N N . LYS A 1 290 ? -13.321 3.453 7.559 1.00 87.50 290 LYS A N 1
ATOM 2369 C CA . LYS A 1 290 ? -12.066 3.348 6.807 1.00 87.50 290 LYS A CA 1
ATOM 2370 C C . LYS A 1 290 ? -11.509 4.742 6.521 1.00 87.50 290 LYS A C 1
ATOM 2372 O O . LYS A 1 290 ? -12.156 5.560 5.870 1.00 87.50 290 LYS A O 1
ATOM 2377 N N . LYS A 1 291 ? -10.305 5.026 7.014 1.00 87.62 291 LYS A N 1
ATOM 2378 C CA . LYS A 1 291 ? -9.519 6.228 6.697 1.00 87.62 291 LYS A CA 1
ATOM 2379 C C . LYS A 1 291 ? -8.071 5.810 6.463 1.00 87.62 291 LYS A C 1
ATOM 2381 O O . LYS A 1 291 ? -7.578 4.920 7.142 1.00 87.62 291 LYS A O 1
ATOM 2386 N N . LYS A 1 292 ? -7.325 6.570 5.650 1.00 80.25 292 LYS A N 1
ATOM 2387 C CA . LYS A 1 292 ? -5.865 6.378 5.490 1.00 80.25 292 LYS A CA 1
ATOM 2388 C C . LYS A 1 292 ? -5.087 6.424 6.818 1.00 80.25 292 LYS A C 1
ATOM 2390 O O . LYS A 1 292 ? -3.932 6.031 6.876 1.00 80.25 292 LYS A O 1
ATOM 2395 N N . SER A 1 293 ? -5.660 7.030 7.864 1.00 88.81 293 SER A N 1
ATOM 2396 C CA . SER A 1 293 ? -5.056 7.115 9.207 1.00 88.81 293 SER A CA 1
ATOM 2397 C C . SER A 1 293 ? -5.446 5.992 10.131 1.00 88.81 293 SER A C 1
ATOM 2399 O O . SER A 1 293 ? -4.838 5.866 11.192 1.00 88.81 293 SER A O 1
ATOM 2401 N N . SER A 1 294 ? -6.562 5.343 9.835 1.00 94.12 294 SER A N 1
ATOM 2402 C CA . SER A 1 294 ? -7.234 4.537 10.823 1.00 94.12 294 SER A CA 1
ATOM 2403 C C . SER A 1 294 ? -8.291 3.638 10.223 1.00 94.12 294 SER A C 1
ATOM 2405 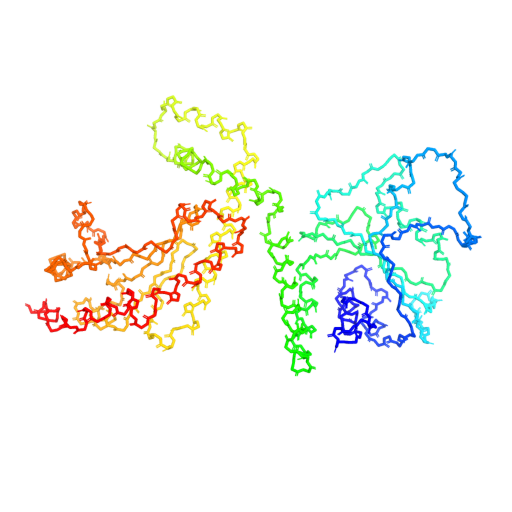O O . SER A 1 294 ? -9.121 4.101 9.437 1.00 94.12 294 SER A O 1
ATOM 2407 N N . ILE A 1 295 ? -8.317 2.398 10.688 1.00 95.00 295 ILE A N 1
ATOM 2408 C CA . ILE A 1 295 ? -9.355 1.430 10.351 1.00 95.00 295 ILE A CA 1
ATOM 2409 C C . ILE A 1 295 ? -10.014 1.015 11.661 1.00 95.00 295 ILE A C 1
ATOM 2411 O O . ILE A 1 295 ? -9.348 0.488 12.549 1.00 95.00 295 ILE A O 1
ATOM 2415 N N . GLU A 1 296 ? -11.299 1.326 11.798 1.00 95.44 296 GLU A N 1
ATOM 2416 C CA . GLU A 1 296 ? -12.105 0.976 12.968 1.00 95.44 296 GLU A CA 1
ATOM 2417 C C . GLU A 1 296 ? -12.869 -0.318 12.702 1.00 95.44 296 GLU A C 1
ATOM 2419 O O . GLU A 1 296 ? -13.477 -0.468 11.639 1.00 95.44 296 GLU A O 1
ATOM 2424 N N . PHE A 1 297 ? -12.868 -1.225 13.674 1.00 95.94 297 PHE A N 1
ATOM 2425 C CA . PHE A 1 297 ? -13.575 -2.495 13.615 1.00 95.94 297 PHE A CA 1
ATOM 2426 C C . PHE A 1 297 ? -14.065 -2.954 14.991 1.00 95.94 297 PHE A C 1
ATOM 2428 O O . PHE A 1 297 ? -13.619 -2.466 16.031 1.00 95.94 297 PHE A O 1
ATOM 2435 N N . VAL A 1 298 ? -14.994 -3.907 14.988 1.00 95.88 298 VAL A N 1
ATOM 2436 C CA . VAL A 1 298 ? -15.634 -4.454 16.190 1.00 95.88 298 VAL A CA 1
ATOM 2437 C C . VAL A 1 298 ? -15.692 -5.973 16.143 1.00 95.88 298 VAL A C 1
ATOM 2439 O O . VAL A 1 298 ? -16.090 -6.556 15.134 1.00 95.88 298 VAL A O 1
ATOM 2442 N N . SER A 1 299 ? -15.303 -6.628 17.240 1.00 95.25 299 SER A N 1
ATOM 2443 C CA . SER A 1 299 ? -15.415 -8.087 17.371 1.00 95.25 299 SER A CA 1
ATOM 2444 C C . SER A 1 299 ? -16.879 -8.528 17.540 1.00 95.25 299 SER A C 1
ATOM 2446 O O . SER A 1 299 ? -17.712 -7.703 17.925 1.00 95.25 299 SER A O 1
ATOM 2448 N N . PRO A 1 300 ? -17.211 -9.811 17.314 1.00 95.00 300 PRO A N 1
ATOM 2449 C CA . PRO A 1 300 ? -18.541 -10.357 17.604 1.00 95.00 300 PRO A CA 1
ATOM 2450 C C . PRO A 1 300 ? -19.043 -10.056 19.026 1.00 95.00 300 PRO A C 1
ATOM 2452 O O . PRO A 1 300 ? -20.189 -9.648 19.223 1.00 95.00 300 PRO A O 1
ATOM 2455 N N . GLU A 1 301 ? -18.181 -10.211 20.031 1.00 94.88 301 GLU A N 1
ATOM 2456 C CA . GLU A 1 301 ? -18.516 -9.956 21.434 1.00 94.88 301 GLU A CA 1
ATOM 2457 C C . GLU A 1 301 ? -18.756 -8.464 21.689 1.00 94.88 301 GLU A C 1
ATOM 2459 O O . GLU A 1 301 ? -19.718 -8.103 22.367 1.00 94.88 301 GLU A O 1
ATOM 2464 N N . MET A 1 302 ? -17.934 -7.591 21.092 1.00 95.44 302 MET A N 1
ATOM 2465 C CA . MET A 1 302 ? -18.133 -6.141 21.164 1.00 95.44 302 MET A CA 1
ATOM 2466 C C . MET A 1 302 ? -19.436 -5.721 20.483 1.00 95.44 302 MET A C 1
ATOM 2468 O O . MET A 1 302 ? -20.153 -4.900 21.040 1.00 95.44 302 MET A O 1
ATOM 2472 N N . GLN A 1 303 ? -19.787 -6.302 19.330 1.00 94.38 303 GLN A N 1
ATOM 2473 C CA . GLN A 1 303 ? -21.069 -6.050 18.657 1.00 94.38 303 GLN A CA 1
ATOM 2474 C C . GLN A 1 303 ? -22.256 -6.435 19.547 1.00 94.38 303 GLN A C 1
ATOM 2476 O O . GLN A 1 303 ? -23.262 -5.729 19.588 1.00 94.38 303 GLN A O 1
ATOM 2481 N N . LYS A 1 304 ? -22.168 -7.554 20.279 1.00 94.06 304 LYS A N 1
ATOM 2482 C CA . LYS A 1 304 ? -23.213 -7.945 21.235 1.00 94.06 304 LYS A CA 1
ATOM 2483 C C . LYS A 1 304 ? -23.346 -6.913 22.360 1.00 94.06 304 LYS A C 1
ATOM 2485 O O . LYS A 1 304 ? -24.446 -6.418 22.584 1.00 94.06 304 LYS A O 1
ATOM 2490 N N . LEU A 1 305 ? -22.238 -6.541 23.008 1.00 94.56 305 LEU A N 1
ATOM 2491 C CA . LEU A 1 305 ? -22.245 -5.527 24.070 1.00 94.56 305 LEU A CA 1
ATOM 2492 C C . LEU A 1 305 ? -22.770 -4.175 23.587 1.00 94.56 305 LEU A C 1
ATOM 2494 O O . LEU A 1 305 ? -23.601 -3.549 24.240 1.00 94.56 305 LEU A O 1
ATOM 2498 N N . ASN A 1 306 ? -22.297 -3.737 22.426 1.00 94.69 306 ASN A N 1
ATOM 2499 C CA . ASN A 1 306 ? -22.679 -2.475 21.817 1.00 94.69 306 ASN A CA 1
ATOM 2500 C C . ASN A 1 306 ? -24.189 -2.390 21.560 1.00 94.69 306 ASN A C 1
ATOM 2502 O O . ASN A 1 306 ? -24.806 -1.372 21.884 1.00 94.69 306 ASN A O 1
ATOM 2506 N N . ARG A 1 307 ? -24.799 -3.463 21.043 1.00 93.12 307 ARG A N 1
ATOM 2507 C CA . ARG A 1 307 ? -26.251 -3.529 20.820 1.00 93.12 307 ARG A CA 1
ATOM 2508 C C . ARG A 1 307 ? -27.043 -3.554 22.119 1.00 93.12 307 ARG A C 1
ATOM 2510 O O . ARG A 1 307 ? -28.006 -2.805 22.238 1.00 93.12 307 ARG A O 1
ATOM 2517 N N . GLU A 1 308 ? -26.632 -4.372 23.083 1.00 93.69 308 GLU A N 1
ATOM 2518 C CA . GLU A 1 308 ? -27.396 -4.573 24.319 1.00 93.69 308 GLU A CA 1
ATOM 2519 C C . GLU A 1 308 ? -27.315 -3.396 25.298 1.00 93.69 308 GLU A C 1
ATOM 2521 O O . GLU A 1 308 ? -28.314 -3.082 25.943 1.00 93.69 308 GLU A O 1
ATOM 2526 N N . LEU A 1 309 ? -26.153 -2.740 25.402 1.00 93.12 309 LEU A N 1
ATOM 2527 C CA . LEU A 1 309 ? -25.916 -1.665 26.375 1.00 93.12 309 LEU A CA 1
ATOM 2528 C C . LEU A 1 309 ? -26.122 -0.266 25.799 1.00 93.12 309 LEU A C 1
ATOM 2530 O O . LEU A 1 309 ? -26.628 0.621 26.481 1.00 93.12 309 LEU A O 1
ATOM 2534 N N . PHE A 1 310 ? -25.703 -0.047 24.553 1.00 91.38 310 PHE A N 1
ATOM 2535 C CA . PHE A 1 310 ? -25.648 1.294 23.965 1.00 91.38 310 PHE A CA 1
ATOM 2536 C C . PHE A 1 310 ? -26.617 1.482 22.792 1.00 91.38 310 PHE A C 1
ATOM 2538 O O . PHE A 1 310 ? -26.816 2.607 22.333 1.00 91.38 310 PHE A O 1
ATOM 2545 N N . GLY A 1 311 ? -27.201 0.399 22.267 1.00 87.75 311 GLY A N 1
ATOM 2546 C CA . GLY A 1 311 ? -28.068 0.435 21.087 1.00 87.75 311 GLY A CA 1
ATOM 2547 C C . GLY A 1 311 ? -27.363 0.882 19.798 1.00 87.75 311 GLY A C 1
ATOM 2548 O O . GLY A 1 311 ? -28.036 1.261 18.841 1.00 87.75 311 GLY A O 1
ATOM 2549 N N . LYS A 1 312 ? -26.019 0.891 19.765 1.00 83.69 312 LYS A N 1
ATOM 2550 C CA . LYS A 1 312 ? -25.198 1.324 18.617 1.00 83.69 312 LYS A CA 1
ATOM 2551 C C . LYS A 1 312 ? -23.902 0.532 18.529 1.00 83.69 312 LYS A C 1
ATOM 2553 O O . LYS A 1 312 ? -23.162 0.481 19.508 1.00 83.69 312 LYS A O 1
ATOM 2558 N N . ASP A 1 313 ? -23.566 0.053 17.331 1.00 76.00 313 ASP A N 1
ATOM 2559 C CA . ASP A 1 313 ? -22.422 -0.836 17.060 1.00 76.00 313 ASP A CA 1
ATOM 2560 C C . ASP A 1 313 ? -21.029 -0.190 17.139 1.00 76.00 313 ASP A C 1
ATOM 2562 O O . ASP A 1 313 ? -20.027 -0.890 17.039 1.00 76.00 313 ASP A O 1
ATOM 2566 N N . ASN A 1 314 ? -20.925 1.122 17.348 1.00 83.94 314 ASN A N 1
ATOM 2567 C CA . ASN A 1 314 ? -19.658 1.860 17.316 1.00 83.94 314 ASN A CA 1
ATOM 2568 C C . ASN A 1 314 ? -19.280 2.509 18.656 1.00 83.94 314 ASN A C 1
ATOM 2570 O O . ASN A 1 314 ? -18.582 3.525 18.669 1.00 83.94 314 ASN A O 1
ATOM 2574 N N . THR A 1 315 ? -19.739 1.954 19.781 1.00 90.88 315 THR A N 1
ATOM 2575 C CA . THR A 1 315 ? -19.404 2.494 21.109 1.00 90.88 315 THR A CA 1
ATOM 2576 C C . THR A 1 315 ? -18.090 1.916 21.625 1.00 90.88 315 THR A C 1
ATOM 2578 O O . THR A 1 315 ? -17.127 2.656 21.790 1.00 90.88 315 THR A O 1
ATOM 2581 N N . ILE A 1 316 ? -18.002 0.604 21.828 1.00 94.19 316 ILE A N 1
ATOM 2582 C CA . ILE A 1 316 ? -16.754 -0.102 22.141 1.00 94.19 316 ILE A CA 1
ATOM 2583 C C . ILE A 1 316 ? -16.136 -0.576 20.827 1.00 94.19 316 ILE A C 1
ATOM 2585 O O . ILE A 1 316 ? -16.763 -1.350 20.104 1.00 94.19 316 ILE A O 1
ATOM 2589 N N . VAL A 1 317 ? -14.930 -0.105 20.509 1.00 95.25 317 VAL A N 1
ATOM 2590 C CA . VAL A 1 317 ? -14.291 -0.343 19.206 1.00 95.25 317 VAL A CA 1
ATOM 2591 C C . VAL A 1 317 ? -12.803 -0.656 19.331 1.00 95.25 317 VAL A C 1
ATOM 2593 O O . VAL A 1 317 ? -12.143 -0.236 20.287 1.00 95.25 317 VAL A O 1
ATOM 2596 N N . LEU A 1 318 ? -12.270 -1.347 18.323 1.00 95.94 318 LEU A N 1
ATOM 2597 C CA . LEU A 1 318 ? -10.842 -1.466 18.048 1.00 95.94 318 LEU A CA 1
ATOM 2598 C C . LEU A 1 318 ? -10.481 -0.590 16.847 1.00 95.94 318 LEU A C 1
ATOM 2600 O O . LEU A 1 318 ? -11.206 -0.526 15.857 1.00 95.94 318 LEU A O 1
ATOM 2604 N N . ILE A 1 319 ? -9.349 0.099 16.930 1.00 95.50 319 ILE A N 1
ATOM 2605 C CA . ILE A 1 319 ? -8.903 1.045 15.911 1.00 95.50 319 ILE A CA 1
ATOM 2606 C C . ILE A 1 319 ? -7.439 0.774 15.600 1.00 95.50 319 ILE A C 1
ATOM 2608 O O . ILE A 1 319 ? -6.571 0.996 16.447 1.00 95.50 319 ILE A O 1
ATOM 2612 N N . PHE A 1 320 ? -7.142 0.373 14.367 1.00 96.12 320 PHE A N 1
ATOM 2613 C CA . PHE A 1 320 ? -5.793 0.523 13.833 1.00 96.12 320 PHE A CA 1
ATOM 2614 C C . PHE A 1 320 ? -5.494 2.010 13.699 1.00 96.12 320 PHE A C 1
ATOM 2616 O O . PHE A 1 320 ? -6.228 2.721 13.024 1.00 96.12 320 PHE A O 1
ATOM 2623 N N . VAL A 1 321 ? -4.425 2.496 14.320 1.00 94.19 321 VAL A N 1
ATOM 2624 C CA . VAL A 1 321 ? -3.947 3.876 14.215 1.00 94.19 321 VAL A CA 1
ATOM 2625 C C . VAL A 1 321 ? -2.632 3.868 13.451 1.00 94.19 321 VAL A C 1
ATOM 2627 O O . VAL A 1 321 ? -1.624 3.374 13.951 1.00 94.19 321 VAL A O 1
ATOM 2630 N N . ILE A 1 322 ? -2.645 4.454 12.254 1.00 92.25 322 ILE A N 1
ATOM 2631 C CA . ILE A 1 322 ? -1.519 4.490 11.318 1.00 92.25 322 ILE A CA 1
ATOM 2632 C C . ILE A 1 322 ? -0.913 5.897 11.319 1.00 92.25 322 ILE A C 1
ATOM 2634 O O . ILE A 1 322 ? -1.467 6.864 10.766 1.00 92.25 322 ILE A O 1
ATOM 2638 N N . LYS A 1 323 ? 0.243 6.046 11.967 1.00 87.81 323 LYS A N 1
ATOM 2639 C CA . LYS A 1 323 ? 0.968 7.322 12.015 1.00 87.81 323 LYS A CA 1
ATOM 2640 C C . LYS A 1 323 ? 1.828 7.510 10.760 1.00 87.81 323 LYS A C 1
ATOM 2642 O O . LYS A 1 323 ? 2.126 6.571 10.036 1.00 87.81 323 LYS A O 1
ATOM 2647 N N . LEU A 1 324 ? 2.213 8.759 10.484 1.00 81.94 324 LEU A N 1
ATOM 2648 C CA . LEU A 1 324 ? 3.040 9.107 9.313 1.00 81.94 324 LEU A CA 1
ATOM 2649 C C . LEU A 1 324 ? 4.476 8.587 9.403 1.00 81.94 324 LEU A C 1
ATOM 2651 O O . LEU A 1 324 ? 5.144 8.451 8.389 1.00 81.94 324 LEU A O 1
ATOM 2655 N N . ASN A 1 325 ? 4.949 8.308 10.610 1.00 74.69 325 ASN A N 1
ATOM 2656 C CA . ASN A 1 325 ? 6.245 7.702 10.864 1.00 74.69 325 ASN A CA 1
ATOM 2657 C C . ASN A 1 325 ? 6.167 6.166 10.869 1.00 74.69 325 ASN A C 1
ATOM 2659 O O . ASN A 1 325 ? 6.961 5.527 11.548 1.00 74.69 325 ASN A O 1
ATOM 2663 N N . SER A 1 326 ? 5.201 5.579 10.162 1.00 73.38 326 SER A N 1
ATOM 2664 C CA . SER A 1 326 ? 5.049 4.124 10.027 1.00 73.38 326 SER A CA 1
ATOM 2665 C C . SER A 1 326 ? 4.690 3.388 11.320 1.00 73.38 326 SER A C 1
ATOM 2667 O O . SER A 1 326 ? 4.507 2.178 11.287 1.00 73.38 326 SER A O 1
ATOM 2669 N N . ASN A 1 327 ? 4.525 4.089 12.447 1.00 85.81 327 ASN A N 1
ATOM 2670 C CA . ASN A 1 327 ? 4.056 3.458 13.672 1.00 85.81 327 ASN A CA 1
ATOM 2671 C C . ASN A 1 327 ? 2.611 3.006 13.507 1.00 85.81 327 ASN A C 1
ATOM 2673 O O . ASN A 1 327 ? 1.745 3.790 13.093 1.00 85.81 327 ASN A O 1
ATOM 2677 N N . ILE A 1 328 ? 2.351 1.781 13.947 1.00 92.44 328 ILE A N 1
ATOM 2678 C CA . ILE A 1 328 ? 1.018 1.194 13.950 1.00 92.44 328 ILE A CA 1
ATOM 2679 C C . ILE A 1 328 ? 0.695 0.743 15.357 1.00 92.44 328 ILE A C 1
ATOM 2681 O O . ILE A 1 328 ? 1.499 0.114 16.048 1.00 92.44 328 ILE A O 1
ATOM 2685 N N . SER A 1 329 ? -0.503 1.076 15.801 1.00 93.94 329 SER A N 1
ATOM 2686 C CA . SER A 1 329 ? -1.019 0.595 17.073 1.00 93.94 329 SER A CA 1
ATOM 2687 C C . SER A 1 329 ? -2.471 0.191 16.913 1.00 93.94 329 SER A C 1
ATOM 2689 O O . SER A 1 329 ? -3.193 0.814 16.140 1.00 93.94 329 SER A O 1
ATOM 2691 N N . ILE A 1 330 ? -2.898 -0.822 17.653 1.00 94.81 330 ILE A N 1
ATOM 2692 C CA . ILE A 1 330 ? -4.309 -1.155 17.816 1.00 94.81 330 ILE A CA 1
ATOM 2693 C C . ILE A 1 330 ? -4.748 -0.545 19.137 1.00 94.81 330 ILE A C 1
ATOM 2695 O O . ILE A 1 330 ? -4.178 -0.838 20.185 1.00 94.81 330 ILE A O 1
ATOM 2699 N N . VAL A 1 331 ? -5.739 0.333 19.080 1.00 92.62 331 VAL A N 1
ATOM 2700 C CA . VAL A 1 331 ? -6.323 0.982 20.249 1.00 92.62 331 VAL A CA 1
ATOM 2701 C C . VAL A 1 331 ? -7.709 0.411 20.473 1.00 92.62 331 VAL A C 1
ATOM 2703 O O . VAL A 1 331 ? -8.531 0.452 19.564 1.00 92.62 331 VAL A O 1
ATOM 2706 N N . MET A 1 332 ? -7.986 -0.058 21.684 1.00 92.94 332 MET A N 1
ATOM 2707 C CA . MET A 1 332 ? -9.353 -0.316 22.128 1.00 92.94 332 MET A CA 1
ATOM 2708 C C . MET A 1 332 ? -9.861 0.897 22.896 1.00 92.94 332 MET A C 1
ATOM 2710 O O . MET A 1 332 ? -9.159 1.402 23.780 1.00 92.94 332 MET A O 1
ATOM 2714 N N . GLN A 1 333 ? -11.066 1.366 22.586 1.00 91.94 333 GLN A N 1
ATOM 2715 C CA . GLN A 1 333 ? -11.664 2.499 23.288 1.00 91.94 333 GLN A CA 1
ATOM 2716 C C . GLN A 1 333 ? -13.190 2.429 23.355 1.00 91.94 333 GLN A C 1
ATOM 2718 O O . GLN A 1 333 ? -13.832 1.746 22.560 1.00 91.94 333 GLN A O 1
ATOM 2723 N N . ILE A 1 334 ? -13.748 3.195 24.291 1.00 91.38 334 ILE A N 1
ATOM 2724 C CA . ILE A 1 334 ? -15.171 3.515 24.398 1.00 91.38 334 ILE A CA 1
ATOM 2725 C C . ILE A 1 334 ? -15.378 4.916 23.822 1.00 91.38 334 ILE A C 1
ATOM 2727 O O . ILE A 1 334 ? -14.921 5.898 24.411 1.00 91.38 334 ILE A O 1
ATOM 2731 N N . ASN A 1 335 ? -16.047 5.020 22.681 1.00 90.56 335 ASN A N 1
ATOM 2732 C CA . ASN A 1 335 ? -16.427 6.276 22.042 1.00 90.56 335 ASN A CA 1
ATOM 2733 C C . ASN A 1 335 ? -17.438 7.071 22.890 1.00 90.56 335 ASN A C 1
ATOM 2735 O O . ASN A 1 335 ? -18.002 6.574 23.869 1.00 90.56 335 ASN A O 1
ATOM 2739 N N . SER A 1 336 ? -17.653 8.338 22.528 1.00 87.06 336 SER A N 1
ATOM 2740 C CA . SER A 1 336 ? -18.619 9.203 23.211 1.00 87.06 336 SER A CA 1
ATOM 2741 C C . SER A 1 336 ? -20.036 8.627 23.149 1.00 87.06 336 SER A C 1
ATOM 2743 O O . SER A 1 336 ? -20.488 8.151 22.108 1.00 87.06 336 SER A O 1
ATOM 2745 N N . HIS A 1 337 ? -20.748 8.715 24.270 1.00 87.75 337 HIS A N 1
ATOM 2746 C CA . HIS A 1 337 ? -22.127 8.267 24.417 1.00 87.75 337 HIS A CA 1
ATOM 2747 C C . HIS A 1 337 ? -22.854 9.187 25.416 1.00 87.75 337 HIS A C 1
ATOM 2749 O O . HIS A 1 337 ? -22.210 9.618 26.379 1.00 87.75 337 HIS A O 1
ATOM 2755 N N . PRO A 1 338 ? -24.162 9.479 25.236 1.00 86.75 338 PRO A N 1
ATOM 2756 C CA . PRO A 1 338 ? -24.917 10.346 26.148 1.00 86.75 338 PRO A CA 1
ATOM 2757 C C . PRO A 1 338 ? -24.901 9.875 27.607 1.00 86.75 338 PRO A C 1
ATOM 2759 O O . PRO A 1 338 ? -24.766 10.686 28.518 1.00 86.75 338 PRO A O 1
ATOM 2762 N N . ASN A 1 339 ? -24.993 8.561 27.831 1.00 87.81 339 ASN A N 1
ATOM 2763 C CA . ASN A 1 339 ? -24.888 7.978 29.167 1.00 87.81 339 ASN A CA 1
ATOM 2764 C C . ASN A 1 339 ? -23.411 7.844 29.576 1.00 87.81 339 ASN A C 1
ATOM 2766 O O . ASN A 1 339 ? -22.761 6.837 29.282 1.00 87.81 339 ASN A O 1
ATOM 2770 N N . GLN A 1 340 ? -22.876 8.888 30.214 1.00 84.75 340 GLN A N 1
ATOM 2771 C CA . GLN A 1 340 ? -21.490 8.905 30.680 1.00 84.75 340 GLN A CA 1
ATOM 2772 C C . GLN A 1 340 ? -21.247 7.908 31.814 1.00 84.75 340 GLN A C 1
ATOM 2774 O O . GLN A 1 340 ? -20.214 7.248 31.788 1.00 84.75 340 GLN A O 1
ATOM 2779 N N . GLU A 1 341 ? -22.179 7.763 32.761 1.00 86.25 341 GLU A N 1
ATOM 2780 C CA . GLU A 1 341 ? -22.039 6.828 33.887 1.00 86.25 341 GLU A CA 1
ATOM 2781 C C . GLU A 1 341 ? -21.933 5.382 33.401 1.00 86.25 341 GLU A C 1
ATOM 2783 O O . GLU A 1 341 ? -21.013 4.677 33.806 1.00 86.25 341 GLU A O 1
ATOM 2788 N N . LEU A 1 342 ? -22.747 4.979 32.419 1.00 89.56 342 LEU A N 1
ATOM 2789 C CA . LEU A 1 342 ? -22.625 3.660 31.791 1.00 89.56 342 LEU A CA 1
ATOM 2790 C C . LEU A 1 342 ? -21.236 3.441 31.172 1.00 89.56 342 LEU A C 1
ATOM 2792 O O . LEU A 1 342 ? -20.647 2.375 31.342 1.00 89.56 342 LEU A O 1
ATOM 2796 N N . ARG A 1 343 ? -20.660 4.452 30.500 1.00 88.31 343 ARG A N 1
ATOM 2797 C CA . ARG A 1 343 ? -19.280 4.354 29.987 1.00 88.31 343 ARG A CA 1
ATOM 2798 C C . ARG A 1 343 ? -18.270 4.143 31.117 1.00 88.31 343 ARG A C 1
ATOM 2800 O O . ARG A 1 343 ? -17.313 3.396 30.917 1.00 88.31 343 ARG A O 1
ATOM 2807 N N . LYS A 1 344 ? -18.460 4.788 32.278 1.00 86.62 344 LYS A N 1
ATOM 2808 C CA . LYS A 1 344 ? -17.589 4.600 33.453 1.00 86.62 344 LYS A CA 1
ATOM 2809 C C . LYS A 1 344 ? -17.726 3.192 34.018 1.00 86.62 344 LYS A C 1
ATOM 2811 O O . LYS A 1 344 ? -16.707 2.559 34.274 1.00 86.62 344 LYS A O 1
ATOM 2816 N N . SER A 1 345 ? -18.951 2.691 34.152 1.00 89.62 345 SER A N 1
ATOM 2817 C CA . SER A 1 345 ? -19.218 1.342 34.653 1.00 89.62 345 SER A CA 1
ATOM 2818 C C . SER A 1 345 ? -18.626 0.275 33.731 1.00 89.62 345 SER A C 1
ATOM 2820 O O . SER A 1 345 ? -17.885 -0.587 34.194 1.00 89.62 345 SER A O 1
ATOM 2822 N N . VAL A 1 346 ? -18.821 0.391 32.413 1.00 90.69 346 VAL A N 1
ATOM 2823 C CA . VAL A 1 346 ? -18.201 -0.516 31.429 1.00 90.69 346 VAL A CA 1
ATOM 2824 C C . VAL A 1 346 ? -16.675 -0.459 31.508 1.00 90.69 346 VAL A C 1
ATOM 2826 O O . VAL A 1 346 ? -16.019 -1.497 31.552 1.00 90.69 346 VAL A O 1
ATOM 2829 N N . TYR A 1 347 ? -16.093 0.742 31.570 1.00 88.50 347 TYR A N 1
ATOM 2830 C CA . TYR A 1 347 ? -14.648 0.900 31.749 1.00 88.50 347 TYR A CA 1
ATOM 2831 C C . TYR A 1 347 ? -14.153 0.239 33.044 1.00 88.50 347 TYR A C 1
ATOM 2833 O O . TYR A 1 347 ? -13.118 -0.422 33.030 1.00 88.50 347 TYR A O 1
ATOM 2841 N N . SER A 1 348 ? -14.901 0.369 34.144 1.00 86.38 348 SER A N 1
ATOM 2842 C CA . SER A 1 348 ? -14.530 -0.211 35.437 1.00 86.38 348 SER A CA 1
ATOM 2843 C C . SER A 1 348 ? -14.452 -1.738 35.404 1.00 86.38 348 SER A C 1
ATOM 2845 O O . SER A 1 348 ? -13.552 -2.293 36.024 1.00 86.38 348 SER A O 1
ATOM 2847 N N . ILE A 1 349 ? -15.302 -2.407 34.614 1.00 89.75 349 ILE A N 1
ATOM 2848 C CA . ILE A 1 349 ? -15.238 -3.863 34.425 1.00 89.75 349 ILE A CA 1
ATOM 2849 C C . ILE A 1 349 ? -13.940 -4.248 33.708 1.00 89.75 349 ILE A C 1
ATOM 2851 O O . ILE A 1 349 ? -13.245 -5.148 34.162 1.00 89.75 349 ILE A O 1
ATOM 2855 N N . PHE A 1 350 ? -13.540 -3.529 32.652 1.00 87.19 350 PHE A N 1
ATOM 2856 C CA . PHE A 1 350 ? -12.254 -3.783 31.978 1.00 87.19 350 PHE A CA 1
ATOM 2857 C C . PHE A 1 350 ? -11.031 -3.543 32.875 1.00 87.19 350 PHE A C 1
ATOM 2859 O O . PHE A 1 350 ? -9.986 -4.154 32.661 1.00 87.19 350 PHE A O 1
ATOM 2866 N N . GLN A 1 351 ? -11.144 -2.642 33.852 1.00 81.12 351 GLN A N 1
ATOM 2867 C CA . GLN A 1 351 ? -10.072 -2.336 34.805 1.00 81.12 351 GLN A CA 1
ATOM 2868 C C . GLN A 1 351 ? -10.095 -3.224 36.057 1.00 81.12 351 GLN A C 1
ATOM 2870 O O . GLN A 1 351 ? -9.144 -3.194 36.843 1.00 81.12 351 GLN A O 1
ATOM 2875 N N . LYS A 1 352 ? -11.162 -4.007 36.259 1.00 72.50 352 LYS A N 1
ATOM 2876 C CA . LYS A 1 352 ? -11.304 -4.912 37.398 1.00 72.50 352 LYS A CA 1
ATOM 2877 C C . LYS A 1 352 ? -10.142 -5.914 37.395 1.00 72.50 352 LYS A C 1
ATOM 2879 O O . LYS A 1 352 ? -9.694 -6.385 36.350 1.00 72.50 352 LYS A O 1
ATOM 2884 N N . ASP A 1 353 ? -9.598 -6.154 38.582 1.00 55.88 353 ASP A N 1
ATOM 2885 C CA . ASP A 1 353 ? -8.499 -7.088 38.857 1.00 55.88 353 ASP A CA 1
ATOM 2886 C C . ASP A 1 353 ? -7.133 -6.796 38.210 1.00 55.88 353 ASP A C 1
ATOM 2888 O O . ASP A 1 353 ? -6.262 -7.662 38.245 1.00 55.88 353 ASP A O 1
ATOM 2892 N N . ASN A 1 354 ? -6.882 -5.583 37.681 1.00 54.69 354 ASN A N 1
ATOM 2893 C CA . ASN A 1 354 ? -5.601 -5.242 37.032 1.00 54.69 354 ASN A CA 1
ATOM 2894 C C . ASN A 1 354 ? -5.144 -6.353 36.070 1.00 54.69 354 ASN A C 1
ATOM 2896 O O . ASN A 1 354 ? -3.960 -6.713 36.063 1.00 54.69 354 ASN A O 1
ATOM 2900 N N . SER A 1 355 ? -6.083 -6.931 35.303 1.00 59.72 355 SER A N 1
ATOM 2901 C CA . SER A 1 355 ? -5.746 -7.997 34.360 1.00 59.72 355 SER A CA 1
ATOM 2902 C C . SER A 1 355 ? -4.518 -7.554 33.566 1.00 59.72 355 SER A C 1
ATOM 2904 O O . SER A 1 355 ? -4.453 -6.415 33.088 1.00 59.72 355 SER A O 1
ATOM 2906 N N . GLU A 1 356 ? -3.494 -8.406 33.488 1.00 66.06 356 GLU A N 1
ATOM 2907 C CA . GLU A 1 356 ? -2.218 -8.034 32.859 1.00 66.06 356 GLU A CA 1
ATOM 2908 C C . GLU A 1 356 ? -2.407 -7.496 31.429 1.00 66.06 356 GLU A C 1
ATOM 2910 O O . GLU A 1 356 ? -1.573 -6.742 30.930 1.00 66.06 356 GLU A O 1
ATOM 2915 N N . LEU A 1 357 ? -3.551 -7.827 30.821 1.00 78.81 357 LEU A N 1
ATOM 2916 C CA . LEU A 1 357 ? -4.030 -7.387 29.524 1.00 78.81 357 LEU A CA 1
ATOM 2917 C C . LEU A 1 357 ? -4.424 -5.898 29.452 1.00 78.81 357 LEU A C 1
ATOM 2919 O O . LEU A 1 357 ? -4.061 -5.241 28.480 1.00 78.81 357 LEU A O 1
ATOM 2923 N N . PHE A 1 358 ? -5.141 -5.347 30.440 1.00 81.38 358 PHE A N 1
ATOM 2924 C CA . PHE A 1 358 ? -5.749 -4.000 30.368 1.00 81.38 358 PHE A CA 1
ATOM 2925 C C . PHE A 1 358 ? -5.085 -2.951 31.272 1.00 81.38 358 PHE A C 1
ATOM 2927 O O . PHE A 1 358 ? -5.710 -1.934 31.585 1.00 81.38 358 PHE A O 1
ATOM 2934 N N . ARG A 1 359 ? -3.829 -3.184 31.693 1.00 62.31 359 ARG A N 1
ATOM 2935 C CA . ARG A 1 359 ? -3.105 -2.318 32.642 1.00 62.31 359 ARG A CA 1
ATOM 2936 C C . ARG A 1 359 ? -3.270 -0.827 32.326 1.00 62.31 359 ARG A C 1
ATOM 2938 O O . ARG A 1 359 ? -2.990 -0.376 31.215 1.00 62.31 359 ARG A O 1
ATOM 2945 N N . SER A 1 360 ? -3.633 -0.070 33.360 1.00 53.31 360 SER A N 1
ATOM 2946 C CA . SER A 1 360 ? -3.685 1.392 33.370 1.00 53.31 360 SER A CA 1
ATOM 2947 C C . SER A 1 360 ? -2.314 1.981 33.021 1.00 53.31 360 SER A C 1
ATOM 2949 O O . SER A 1 360 ? -1.449 2.122 33.886 1.00 53.31 360 SER A O 1
ATOM 2951 N N . THR A 1 361 ? -2.100 2.364 31.764 1.00 46.41 361 THR A N 1
ATOM 2952 C CA . THR A 1 361 ? -1.002 3.271 31.422 1.00 46.41 361 THR A CA 1
ATOM 2953 C C . THR A 1 361 ? -1.402 4.675 31.854 1.00 46.41 361 THR A C 1
ATOM 2955 O O . THR A 1 361 ? -2.238 5.295 31.203 1.00 46.41 361 THR A O 1
ATOM 2958 N N . ASP A 1 362 ? -0.852 5.106 32.989 1.00 42.19 362 ASP A N 1
ATOM 2959 C CA . ASP A 1 362 ? -0.785 6.467 33.523 1.00 42.19 362 ASP A CA 1
ATOM 2960 C C . ASP A 1 362 ? -1.765 7.503 32.931 1.00 42.19 362 ASP A C 1
ATOM 2962 O O . ASP A 1 362 ? -1.566 8.072 31.859 1.00 42.19 362 ASP A O 1
ATOM 2966 N N . THR A 1 363 ? -2.760 7.869 33.744 1.00 43.81 363 THR A N 1
ATOM 2967 C CA . THR A 1 363 ? -3.503 9.143 33.686 1.00 43.81 363 THR A CA 1
ATOM 2968 C C . THR A 1 363 ? -4.364 9.419 32.445 1.00 43.81 363 THR A C 1
ATOM 2970 O O . THR A 1 363 ? -4.179 10.427 31.771 1.00 43.81 363 THR A O 1
ATOM 2973 N N . GLU A 1 364 ? -5.428 8.654 32.200 1.00 47.81 364 GLU A N 1
ATOM 2974 C CA . GLU A 1 364 ? -6.530 9.165 31.365 1.00 47.81 364 GLU A CA 1
ATOM 2975 C C . GLU A 1 364 ? -7.822 9.267 32.183 1.00 47.81 364 GLU A C 1
ATOM 2977 O O . GLU A 1 364 ? -8.580 8.316 32.361 1.00 47.81 364 GLU A O 1
ATOM 2982 N N . LYS A 1 365 ? -8.072 10.483 32.696 1.00 53.78 365 LYS A N 1
ATOM 2983 C CA . LYS A 1 365 ? -9.413 10.930 33.091 1.00 53.78 365 LYS A CA 1
ATOM 2984 C C . LYS A 1 365 ? -10.372 10.553 31.963 1.00 53.78 365 LYS A C 1
ATOM 2986 O O . LYS A 1 365 ? -10.105 10.907 30.816 1.00 53.78 365 LYS A O 1
ATOM 2991 N N . ILE A 1 366 ? -11.472 9.876 32.291 1.00 57.00 366 ILE A N 1
ATOM 2992 C CA . ILE A 1 366 ? -12.563 9.589 31.351 1.00 57.00 366 ILE A CA 1
ATOM 2993 C C . ILE A 1 366 ? -12.895 10.887 30.617 1.00 57.00 366 ILE A C 1
ATOM 2995 O O . ILE A 1 366 ? -13.385 11.837 31.227 1.00 57.00 366 ILE A O 1
ATOM 2999 N N . SER A 1 367 ? -12.552 10.959 29.329 1.00 63.50 367 SER A N 1
ATOM 3000 C CA . SER A 1 367 ? -12.801 12.166 28.552 1.00 63.50 367 SER A CA 1
ATOM 3001 C C . SER A 1 367 ? -14.248 12.163 28.066 1.00 63.50 367 SER A C 1
ATOM 3003 O O . SER A 1 367 ? -14.838 11.107 27.791 1.00 63.50 367 SER A O 1
ATOM 3005 N N . GLU A 1 368 ? -14.812 13.356 27.894 1.00 61.25 368 GLU A N 1
ATOM 3006 C CA . GLU A 1 368 ? -16.141 13.533 27.295 1.00 61.25 368 GLU A CA 1
ATOM 3007 C C . GLU A 1 368 ? -16.219 12.893 25.896 1.00 61.25 368 GLU A C 1
ATOM 3009 O O . GLU A 1 368 ? -17.269 12.398 25.477 1.00 61.25 368 GLU A O 1
ATOM 3014 N N . THR A 1 369 ? -15.083 12.819 25.195 1.00 68.81 369 THR A N 1
ATOM 3015 C CA . THR A 1 369 ? -15.004 12.379 23.798 1.00 68.81 369 THR A CA 1
ATOM 3016 C C . THR A 1 369 ? -14.776 10.879 23.603 1.00 68.81 369 THR A C 1
ATOM 3018 O O . THR A 1 369 ? -15.360 10.297 22.696 1.00 68.81 369 THR A O 1
ATOM 3021 N N . TYR A 1 370 ? -13.935 10.241 24.417 1.00 80.06 370 TYR A N 1
ATOM 3022 C CA . TYR A 1 370 ? -13.655 8.799 24.373 1.00 80.06 370 TYR A CA 1
ATOM 3023 C C . TYR A 1 370 ? -12.862 8.354 25.614 1.00 80.06 370 TYR A C 1
ATOM 3025 O O . TYR A 1 370 ? -12.261 9.175 26.306 1.00 80.06 370 TYR A O 1
ATOM 3033 N N . THR A 1 371 ? -12.839 7.056 25.897 1.00 85.88 371 THR A N 1
ATOM 3034 C CA . THR A 1 371 ? -12.018 6.462 26.963 1.00 85.88 371 THR A CA 1
ATOM 3035 C C . THR A 1 371 ? -11.187 5.338 26.373 1.00 85.88 371 THR A C 1
ATOM 3037 O O . THR A 1 371 ? -11.751 4.356 25.895 1.00 85.88 371 THR A O 1
ATOM 3040 N N . ARG A 1 372 ? -9.860 5.469 26.377 1.00 86.44 372 ARG A N 1
ATOM 3041 C CA . ARG A 1 372 ? -8.964 4.402 25.922 1.00 86.44 372 ARG A CA 1
ATOM 3042 C C . ARG A 1 372 ? -8.914 3.293 26.976 1.00 86.44 372 ARG A C 1
ATOM 3044 O O . ARG A 1 372 ? -8.763 3.578 28.155 1.00 86.44 372 ARG A O 1
ATOM 3051 N N . ILE A 1 373 ? -9.053 2.045 26.536 1.00 87.19 373 ILE A N 1
ATOM 3052 C CA . ILE A 1 373 ? -9.004 0.845 27.390 1.00 87.19 373 ILE A CA 1
ATOM 3053 C C . ILE A 1 373 ? -7.660 0.138 27.231 1.00 87.19 373 ILE A C 1
ATOM 3055 O O . ILE A 1 373 ? -7.058 -0.300 28.202 1.00 87.19 373 ILE A O 1
ATOM 3059 N N . TYR A 1 374 ? -7.198 0.007 25.989 1.00 87.12 374 TYR A N 1
ATOM 3060 C CA . TYR A 1 374 ? -6.032 -0.799 25.659 1.00 87.12 374 TYR A CA 1
ATOM 3061 C C . TYR A 1 374 ? -5.275 -0.194 24.485 1.00 87.12 374 TYR A C 1
ATOM 3063 O O . TYR A 1 374 ? -5.860 0.448 23.607 1.00 87.12 374 TYR A O 1
ATOM 3071 N N . THR A 1 375 ? -3.960 -0.387 24.451 1.00 89.69 375 THR A N 1
ATOM 3072 C CA . THR A 1 375 ? -3.137 -0.062 23.286 1.00 89.69 375 THR A CA 1
ATOM 3073 C C . THR A 1 375 ? -2.086 -1.135 23.078 1.00 89.69 375 THR A C 1
ATOM 3075 O O . THR A 1 375 ? -1.188 -1.305 23.897 1.00 89.69 375 THR A O 1
ATOM 3078 N N . HIS A 1 376 ? -2.163 -1.801 21.934 1.00 90.88 376 HIS A N 1
ATOM 3079 C CA . HIS A 1 376 ? -1.128 -2.694 21.445 1.00 90.88 376 HIS A CA 1
ATOM 3080 C C . HIS A 1 376 ? -0.281 -1.977 20.403 1.00 90.88 376 HIS A C 1
ATOM 3082 O O . HIS A 1 376 ? -0.818 -1.381 19.467 1.00 90.88 376 HIS A O 1
ATOM 3088 N N . LYS A 1 377 ? 1.043 -2.035 20.528 1.00 91.50 377 LYS A N 1
ATOM 3089 C CA . LYS A 1 377 ? 1.948 -1.495 19.510 1.00 91.50 377 LYS A CA 1
ATOM 3090 C C . LYS A 1 377 ? 2.297 -2.613 18.530 1.00 91.50 377 LYS A C 1
ATOM 3092 O O . LYS A 1 377 ? 3.071 -3.491 18.874 1.00 91.50 377 LYS A O 1
ATOM 3097 N N . ILE A 1 378 ? 1.742 -2.548 17.321 1.00 92.25 378 ILE A N 1
ATOM 3098 C CA . ILE A 1 378 ? 2.108 -3.460 16.229 1.00 92.25 378 ILE A CA 1
ATOM 3099 C C . ILE A 1 378 ? 3.492 -3.072 15.715 1.00 92.25 378 ILE A C 1
ATOM 3101 O O . ILE A 1 378 ? 4.398 -3.887 15.679 1.00 92.25 378 ILE A O 1
ATOM 3105 N N . LEU A 1 379 ? 3.703 -1.799 15.383 1.00 89.62 379 LEU A N 1
ATOM 3106 C CA . LEU A 1 379 ? 4.998 -1.337 14.898 1.00 89.62 379 LEU A CA 1
ATOM 3107 C C . LEU A 1 379 ? 5.427 -0.073 15.632 1.00 89.62 379 LEU A C 1
ATOM 3109 O O . LEU A 1 379 ? 4.690 0.919 15.675 1.00 89.62 379 LEU A O 1
ATOM 3113 N N . THR A 1 380 ? 6.612 -0.133 16.228 1.00 85.06 380 THR A N 1
ATOM 3114 C CA . THR A 1 380 ? 7.248 0.962 16.961 1.00 85.06 380 THR A CA 1
ATOM 3115 C C . THR A 1 380 ? 8.308 1.659 16.104 1.00 85.06 380 THR A C 1
ATOM 3117 O O . THR A 1 380 ? 8.800 1.073 15.136 1.00 85.06 380 THR A O 1
ATOM 3120 N N . PRO A 1 381 ? 8.703 2.899 16.445 1.00 74.56 381 PRO A N 1
ATOM 3121 C CA . PRO A 1 381 ? 9.842 3.543 15.803 1.00 74.56 381 PRO A CA 1
ATOM 3122 C C . PRO A 1 381 ? 11.115 2.707 15.850 1.00 74.56 381 PRO A C 1
ATOM 3124 O O . PRO A 1 381 ? 11.851 2.650 14.867 1.00 74.56 381 PRO A O 1
ATOM 3127 N N . GLU A 1 382 ? 11.358 2.055 16.984 1.00 75.50 382 GLU A N 1
ATOM 3128 C CA . GLU A 1 382 ? 12.533 1.229 17.219 1.00 75.50 382 GLU A CA 1
ATOM 3129 C C . GLU A 1 382 ? 12.547 0.020 16.270 1.00 75.50 382 GLU A C 1
ATOM 3131 O O . GLU A 1 382 ? 13.583 -0.269 15.676 1.00 75.50 382 GLU A O 1
ATOM 3136 N N . ASP A 1 383 ? 11.388 -0.603 16.024 1.00 78.31 383 ASP A N 1
ATOM 3137 C CA . ASP A 1 383 ? 11.252 -1.676 15.027 1.00 78.31 383 ASP A CA 1
ATOM 3138 C C . ASP A 1 383 ? 11.569 -1.170 13.614 1.00 78.31 383 ASP A C 1
ATOM 3140 O O . ASP A 1 383 ? 12.281 -1.815 12.849 1.00 78.31 383 ASP A O 1
ATOM 3144 N N . THR A 1 384 ? 11.062 0.015 13.258 1.00 71.00 384 THR A N 1
ATOM 3145 C CA . THR A 1 384 ? 11.275 0.580 11.916 1.00 71.00 384 THR A CA 1
ATOM 3146 C C . THR A 1 384 ? 12.718 1.012 11.665 1.00 71.00 384 THR A C 1
ATOM 3148 O O . THR A 1 384 ? 13.112 1.142 10.508 1.00 71.00 384 THR A O 1
ATOM 3151 N N . PHE A 1 385 ? 13.502 1.247 12.724 1.00 67.25 385 PHE A N 1
ATOM 3152 C CA . PHE A 1 385 ? 14.882 1.727 12.633 1.00 67.25 385 PHE A CA 1
ATOM 3153 C C . PHE A 1 385 ? 15.817 0.696 11.994 1.00 67.25 385 PHE A C 1
ATOM 3155 O O . PHE A 1 385 ? 16.730 1.070 11.259 1.00 67.25 385 PHE A O 1
ATOM 3162 N N . ILE A 1 386 ? 15.596 -0.587 12.284 1.00 70.94 386 ILE A N 1
ATOM 3163 C CA . ILE A 1 386 ? 16.452 -1.685 11.819 1.00 70.94 386 ILE A CA 1
ATOM 3164 C C . ILE A 1 386 ? 16.079 -2.191 10.419 1.00 70.94 386 ILE A C 1
ATOM 3166 O O . ILE A 1 386 ? 16.824 -2.978 9.844 1.00 70.94 386 ILE A O 1
ATOM 3170 N N . MET A 1 387 ? 14.949 -1.741 9.868 1.00 73.81 387 MET A N 1
ATOM 3171 C CA . MET A 1 387 ? 14.419 -2.222 8.592 1.00 73.81 387 MET A CA 1
ATOM 3172 C C . MET A 1 387 ? 15.007 -1.434 7.418 1.00 73.81 387 MET A C 1
ATOM 3174 O O . MET A 1 387 ? 14.979 -0.200 7.387 1.00 73.81 387 MET A O 1
ATOM 3178 N N . SER A 1 388 ? 15.532 -2.158 6.432 1.00 65.56 388 SER A N 1
ATOM 3179 C CA . SER A 1 388 ? 16.296 -1.608 5.312 1.00 65.56 388 SER A CA 1
ATOM 3180 C C . SER A 1 388 ? 15.422 -1.139 4.141 1.00 65.56 388 SER A C 1
ATOM 3182 O O . SER A 1 388 ? 15.869 -0.339 3.314 1.00 65.56 388 SER A O 1
ATOM 3184 N N . SER A 1 389 ? 14.162 -1.588 4.081 1.00 70.69 389 SER A N 1
ATOM 3185 C CA . SER A 1 389 ? 13.242 -1.321 2.970 1.00 70.69 389 SER A CA 1
ATOM 3186 C C . SER A 1 389 ? 11.785 -1.150 3.412 1.00 70.69 389 SER A C 1
ATOM 3188 O O . SER A 1 389 ? 11.379 -1.561 4.499 1.00 70.69 389 SER A O 1
ATOM 3190 N N . ASP A 1 390 ? 10.964 -0.558 2.537 1.00 80.69 390 ASP A N 1
ATOM 3191 C CA . ASP A 1 390 ? 9.512 -0.477 2.746 1.00 80.69 390 ASP A CA 1
ATOM 3192 C C . ASP A 1 390 ? 8.857 -1.865 2.758 1.00 80.69 390 ASP A C 1
ATOM 3194 O O . ASP A 1 390 ? 7.923 -2.082 3.527 1.00 80.69 390 ASP A O 1
ATOM 3198 N N . LYS A 1 391 ? 9.393 -2.818 1.986 1.00 77.75 391 LYS A N 1
ATOM 3199 C CA . LY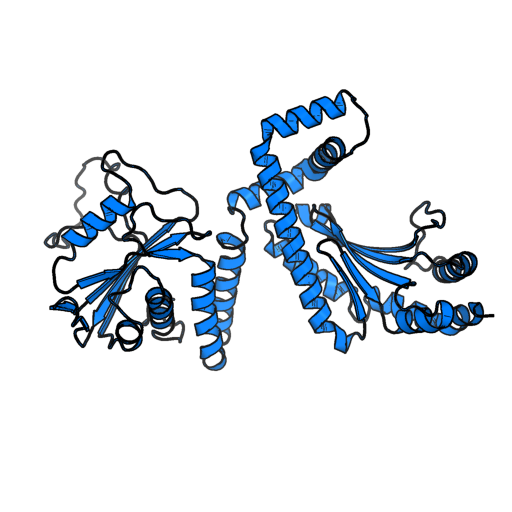S A 1 391 ? 8.932 -4.209 1.964 1.00 77.75 391 LYS A CA 1
ATOM 3200 C C . LYS A 1 391 ? 9.096 -4.889 3.322 1.00 77.75 391 LYS A C 1
ATOM 3202 O O . LYS A 1 391 ? 8.160 -5.507 3.810 1.00 77.75 391 LYS A O 1
ATOM 3207 N N . GLU A 1 392 ? 10.258 -4.742 3.958 1.00 80.00 392 GLU A N 1
ATOM 3208 C CA . GLU A 1 392 ? 10.503 -5.306 5.294 1.00 80.00 392 GLU A CA 1
ATOM 3209 C C . GLU A 1 392 ? 9.523 -4.761 6.336 1.00 80.00 392 GLU A C 1
ATOM 3211 O O . GLU A 1 392 ? 9.028 -5.517 7.170 1.00 80.00 392 GLU A O 1
ATOM 3216 N N . VAL A 1 393 ? 9.189 -3.470 6.246 1.00 84.50 393 VAL A N 1
ATOM 3217 C CA . VAL A 1 393 ? 8.161 -2.863 7.098 1.00 84.50 393 VAL A CA 1
ATOM 3218 C C . VAL A 1 393 ? 6.804 -3.516 6.874 1.00 84.50 393 VAL A C 1
ATOM 3220 O O . VAL A 1 393 ? 6.160 -3.904 7.842 1.00 84.50 393 VAL A O 1
ATOM 3223 N N . LEU A 1 394 ? 6.374 -3.656 5.619 1.00 86.12 394 LEU A N 1
ATOM 3224 C CA . LEU A 1 394 ? 5.080 -4.255 5.283 1.00 86.12 394 LEU A CA 1
ATOM 3225 C C . LEU A 1 394 ? 4.998 -5.728 5.718 1.00 86.12 394 LEU A C 1
ATOM 3227 O O . LEU A 1 394 ? 4.036 -6.099 6.387 1.00 86.12 394 LEU A O 1
ATOM 3231 N N . ASN A 1 395 ? 6.040 -6.520 5.463 1.00 82.88 395 ASN A N 1
ATOM 3232 C CA . ASN A 1 395 ? 6.119 -7.916 5.901 1.00 82.88 395 ASN A CA 1
ATOM 3233 C C . ASN A 1 395 ? 6.116 -8.040 7.432 1.00 82.88 395 ASN A C 1
ATOM 3235 O O . ASN A 1 395 ? 5.455 -8.910 7.993 1.00 82.88 395 ASN A O 1
ATOM 3239 N N . SER A 1 396 ? 6.837 -7.158 8.135 1.00 89.06 396 SER A N 1
ATOM 3240 C CA . SER A 1 396 ? 6.824 -7.156 9.599 1.00 89.06 396 SER A CA 1
ATOM 3241 C C . SER A 1 396 ? 5.451 -6.806 10.160 1.00 89.06 396 SER A C 1
ATOM 3243 O O . SER A 1 396 ? 5.114 -7.293 11.237 1.00 89.06 396 SER A O 1
ATOM 3245 N N . ILE A 1 397 ? 4.684 -5.945 9.488 1.00 91.75 397 ILE A N 1
ATOM 3246 C CA . ILE A 1 397 ? 3.318 -5.624 9.905 1.00 91.75 397 ILE A CA 1
ATOM 3247 C C . ILE A 1 397 ? 2.451 -6.868 9.771 1.00 91.75 397 ILE A C 1
ATOM 3249 O O . ILE A 1 397 ? 1.795 -7.228 10.739 1.00 91.75 397 ILE A O 1
ATOM 3253 N N . GLU A 1 398 ? 2.490 -7.537 8.619 1.00 91.00 398 GLU A N 1
ATOM 3254 C CA . GLU A 1 398 ? 1.714 -8.753 8.365 1.00 91.00 398 GLU A CA 1
ATOM 3255 C C . GLU A 1 398 ? 2.011 -9.847 9.401 1.00 91.00 398 GLU A C 1
ATOM 3257 O O . GLU A 1 398 ? 1.093 -10.302 10.076 1.00 91.00 398 GLU A O 1
ATOM 3262 N N . ASN A 1 399 ? 3.287 -10.156 9.656 1.00 91.94 399 ASN A N 1
ATOM 3263 C CA . ASN A 1 399 ? 3.673 -11.138 10.679 1.00 91.94 399 ASN A CA 1
ATOM 3264 C C . ASN A 1 399 ? 3.128 -10.789 12.075 1.00 91.94 399 ASN A C 1
ATOM 3266 O O . ASN A 1 399 ? 2.633 -11.652 12.795 1.00 91.94 399 ASN A O 1
ATOM 3270 N N . LYS A 1 400 ? 3.182 -9.511 12.462 1.00 94.75 400 LYS A N 1
ATOM 3271 C CA . LYS A 1 400 ? 2.679 -9.068 13.768 1.00 94.75 400 LYS A CA 1
ATOM 3272 C C . LYS A 1 400 ? 1.150 -9.029 13.842 1.00 94.75 400 LYS A C 1
ATOM 3274 O O . LYS A 1 400 ? 0.601 -9.097 14.941 1.00 94.75 400 LYS A O 1
ATOM 3279 N N . LEU A 1 401 ? 0.446 -8.923 12.711 1.00 94.94 401 LEU A N 1
ATOM 3280 C CA . LEU A 1 401 ? -1.003 -9.144 12.672 1.00 94.94 401 LEU A CA 1
ATOM 3281 C C . LEU A 1 401 ? -1.313 -10.611 12.947 1.00 94.94 401 LEU A C 1
ATOM 3283 O O . LEU A 1 401 ? -2.143 -10.882 13.810 1.00 94.94 401 LEU A O 1
ATOM 3287 N N . GLU A 1 402 ? -0.610 -11.536 12.290 1.00 94.25 402 GLU A N 1
ATOM 3288 C CA . GLU A 1 402 ? -0.777 -12.972 12.539 1.00 94.25 402 GLU A CA 1
ATOM 3289 C C . GLU A 1 402 ? -0.561 -13.304 14.022 1.00 94.25 402 GLU A C 1
ATOM 3291 O O . GLU A 1 402 ? -1.396 -13.961 14.637 1.00 94.25 402 GLU A O 1
ATOM 3296 N N . GLU A 1 403 ? 0.488 -12.764 14.650 1.00 95.12 403 GLU A N 1
ATOM 3297 C CA . GLU A 1 403 ? 0.732 -12.929 16.091 1.00 95.12 403 GLU A CA 1
ATOM 3298 C C . GLU A 1 403 ? -0.398 -12.353 16.963 1.00 95.12 403 GLU A C 1
ATOM 3300 O O . GLU A 1 403 ? -0.826 -12.977 17.939 1.00 95.12 403 GLU A O 1
ATOM 3305 N N . PHE A 1 404 ? -0.904 -11.163 16.625 1.00 95.44 404 PHE A N 1
ATOM 3306 C CA . PHE A 1 404 ? -1.966 -10.506 17.388 1.00 95.44 404 PHE A CA 1
ATOM 3307 C C . PHE A 1 404 ? -3.300 -11.266 17.314 1.00 95.44 404 PHE A C 1
ATOM 3309 O O . PHE A 1 404 ? -4.023 -11.329 18.316 1.00 95.44 404 PHE A O 1
ATOM 3316 N N . PHE A 1 405 ? -3.619 -11.832 16.147 1.00 95.50 405 PHE A N 1
ATOM 3317 C CA . PHE A 1 405 ? -4.872 -12.541 15.864 1.00 95.50 405 PHE A CA 1
ATOM 3318 C C . PHE A 1 405 ? -4.791 -14.068 16.010 1.00 95.50 405 PHE A C 1
ATOM 3320 O O . PHE A 1 405 ? -5.827 -14.728 15.904 1.00 95.50 405 PHE A O 1
ATOM 3327 N N . ALA A 1 406 ? -3.610 -14.621 16.300 1.00 94.81 406 ALA A N 1
ATOM 3328 C CA . ALA A 1 406 ? -3.411 -16.038 16.586 1.00 94.81 406 ALA A CA 1
ATOM 3329 C C . ALA A 1 406 ? -4.324 -16.544 17.718 1.00 94.81 406 ALA A C 1
ATOM 3331 O O . ALA A 1 406 ? -4.841 -15.771 18.525 1.00 94.81 406 ALA A O 1
ATOM 3332 N N . GLU A 1 407 ? -4.461 -17.866 17.838 1.00 91.69 407 GLU A N 1
ATOM 3333 C CA . GLU A 1 407 ? -5.370 -18.498 18.809 1.00 91.69 407 GLU A CA 1
ATOM 3334 C C . GLU A 1 407 ? -5.075 -18.108 20.271 1.00 91.69 407 GLU A C 1
ATOM 3336 O O . GLU A 1 407 ? -5.988 -17.893 21.064 1.00 91.69 407 GLU A O 1
ATOM 3341 N N . ASN A 1 408 ? -3.794 -17.920 20.606 1.00 89.88 408 ASN A N 1
ATOM 3342 C CA . ASN A 1 408 ? -3.345 -17.418 21.912 1.00 89.88 408 ASN A CA 1
ATOM 3343 C C . ASN A 1 408 ? -2.995 -15.918 21.894 1.00 89.88 408 ASN A C 1
ATOM 3345 O O . ASN A 1 408 ? -2.463 -15.388 22.873 1.00 89.88 408 ASN A O 1
ATOM 3349 N N . GLY A 1 409 ? -3.267 -15.244 20.776 1.00 92.75 409 GLY A N 1
ATOM 3350 C CA . GLY A 1 409 ? -2.969 -13.841 20.540 1.00 92.75 409 GLY A CA 1
ATOM 3351 C C . GLY A 1 409 ? -3.825 -12.904 21.386 1.00 92.75 409 GLY A C 1
ATOM 3352 O O . GLY A 1 409 ? -4.876 -13.262 21.927 1.00 92.75 409 GLY A O 1
ATOM 3353 N N . VAL A 1 410 ? -3.371 -11.657 21.488 1.00 92.62 410 VAL A N 1
ATOM 3354 C CA . VAL A 1 410 ? -4.008 -10.612 22.301 1.00 92.62 410 VAL A CA 1
ATOM 3355 C C . VAL A 1 410 ? -5.468 -10.397 21.900 1.00 92.62 410 VAL A C 1
ATOM 3357 O O . VAL A 1 410 ? -6.318 -10.210 22.770 1.00 92.62 410 VAL A O 1
ATOM 3360 N N . TYR A 1 411 ? -5.791 -10.463 20.605 1.00 94.69 411 TYR A N 1
ATOM 3361 C CA . TYR A 1 411 ? -7.170 -10.325 20.139 1.00 94.69 411 TYR A CA 1
ATOM 3362 C C . TYR A 1 411 ? -8.099 -11.358 20.789 1.00 94.69 411 TYR A C 1
ATOM 3364 O O . TYR A 1 411 ? -9.131 -10.997 21.357 1.00 94.69 411 TYR A O 1
ATOM 3372 N N . LYS A 1 412 ? -7.702 -12.636 20.770 1.00 93.81 412 LYS A N 1
ATOM 3373 C CA . LYS A 1 412 ? -8.471 -13.739 21.357 1.00 93.81 412 LYS A CA 1
ATOM 3374 C C . LYS A 1 412 ? -8.577 -13.618 22.874 1.00 93.81 412 LYS A C 1
ATOM 3376 O O . LYS A 1 412 ? -9.634 -13.914 23.430 1.00 93.81 412 LYS A O 1
ATOM 3381 N N . GLN A 1 413 ? -7.536 -13.118 23.539 1.00 92.56 413 GLN A N 1
ATOM 3382 C CA . GLN A 1 413 ? -7.572 -12.831 24.976 1.00 92.56 413 GLN A CA 1
ATOM 3383 C C . GLN A 1 413 ? -8.597 -11.736 25.315 1.00 92.56 413 GLN A C 1
ATOM 3385 O O . GLN A 1 413 ? -9.384 -11.914 26.243 1.00 92.56 413 GLN A O 1
ATOM 3390 N N . ILE A 1 414 ? -8.659 -10.651 24.528 1.00 92.75 414 ILE A N 1
ATOM 3391 C CA . ILE A 1 414 ? -9.671 -9.591 24.690 1.00 92.75 414 ILE A CA 1
ATOM 3392 C C . ILE A 1 414 ? -11.081 -10.164 24.500 1.00 92.75 414 ILE A C 1
ATOM 3394 O O . ILE A 1 414 ? -11.961 -9.922 25.325 1.00 92.75 414 ILE A O 1
ATOM 3398 N N . GLN A 1 415 ? -11.303 -10.950 23.441 1.00 93.06 415 GLN A N 1
ATOM 3399 C CA . GLN A 1 415 ? -12.604 -11.578 23.184 1.00 93.06 415 GLN A CA 1
ATOM 3400 C C . GLN A 1 415 ? -13.023 -12.515 24.321 1.00 93.06 415 GLN A C 1
ATOM 3402 O O . GLN A 1 415 ? -14.167 -12.471 24.773 1.00 93.06 415 GLN A O 1
ATOM 3407 N N . ARG A 1 416 ? -12.090 -13.341 24.810 1.00 92.69 416 ARG A N 1
ATOM 3408 C CA . ARG A 1 416 ? -12.323 -14.245 25.937 1.00 92.69 416 ARG A CA 1
ATOM 3409 C C . ARG A 1 416 ? -12.691 -13.475 27.199 1.00 92.69 416 ARG A C 1
ATOM 3411 O O . ARG A 1 416 ? -13.686 -13.821 27.816 1.00 92.69 416 ARG A O 1
ATOM 3418 N N . PHE A 1 417 ? -11.972 -12.403 27.526 1.00 92.75 417 PHE A N 1
ATOM 3419 C CA . PHE A 1 417 ? -12.307 -11.569 28.679 1.00 92.75 417 PHE A CA 1
ATOM 3420 C C . PHE A 1 417 ? -13.734 -11.018 28.595 1.00 92.75 417 PHE A C 1
ATOM 3422 O O . PHE A 1 417 ? -14.486 -11.120 29.562 1.00 92.75 417 PHE A O 1
ATOM 3429 N N . ILE A 1 418 ? -14.124 -10.469 27.438 1.00 93.25 418 ILE A N 1
ATOM 3430 C CA . ILE A 1 418 ? -15.473 -9.922 27.238 1.00 93.25 418 ILE A CA 1
ATOM 3431 C C . ILE A 1 418 ? -16.533 -11.016 27.398 1.00 93.25 418 ILE A C 1
ATOM 3433 O O . ILE A 1 418 ? -17.581 -10.778 27.992 1.00 93.25 418 ILE A O 1
ATOM 3437 N N . ARG A 1 419 ? -16.270 -12.214 26.868 1.00 93.38 419 ARG A N 1
ATOM 3438 C CA . ARG A 1 419 ? -17.174 -13.359 26.990 1.00 93.38 419 ARG A CA 1
ATOM 3439 C C . ARG A 1 419 ? -17.312 -13.825 28.438 1.00 93.38 419 ARG A C 1
ATOM 3441 O O . ARG A 1 419 ? -18.435 -14.043 28.879 1.00 93.38 419 ARG A O 1
ATOM 3448 N N . ASP A 1 420 ? -16.200 -13.940 29.155 1.00 92.69 420 ASP A N 1
ATOM 3449 C CA . ASP A 1 420 ? -16.163 -14.435 30.533 1.00 92.69 420 ASP A CA 1
ATOM 3450 C C . ASP A 1 420 ? -16.855 -13.450 31.505 1.00 92.69 420 ASP A C 1
ATOM 3452 O O . ASP A 1 420 ? -17.446 -13.882 32.487 1.00 92.69 420 ASP A O 1
ATOM 3456 N N . HIS A 1 421 ? -16.879 -12.147 31.184 1.00 92.44 421 HIS A N 1
ATOM 3457 C CA . HIS A 1 421 ? -17.559 -11.100 31.968 1.00 92.44 421 HIS A CA 1
ATOM 3458 C C . HIS A 1 421 ? -18.869 -10.604 31.327 1.00 92.44 421 HIS A C 1
ATOM 3460 O O . HIS A 1 421 ? -19.379 -9.542 31.687 1.00 92.44 421 HIS A O 1
ATOM 3466 N N . MET A 1 422 ? -19.428 -11.335 30.356 1.00 93.62 422 MET A N 1
ATOM 3467 C CA . MET A 1 422 ? -20.601 -10.887 29.591 1.00 93.62 422 MET A CA 1
ATOM 3468 C C . MET A 1 422 ? -21.811 -10.613 30.493 1.00 93.62 422 MET A C 1
ATOM 3470 O O . MET A 1 422 ? -22.511 -9.626 30.288 1.00 93.62 422 MET A O 1
ATOM 3474 N N . GLU A 1 423 ? -22.054 -11.461 31.493 1.00 93.56 423 GLU A N 1
ATOM 3475 C CA . GLU A 1 423 ? -23.157 -11.274 32.444 1.00 93.56 423 GLU A CA 1
ATOM 3476 C C . GLU A 1 423 ? -22.970 -10.007 33.289 1.00 93.56 423 GLU A C 1
ATOM 3478 O O . GLU A 1 423 ? -23.913 -9.233 33.435 1.00 93.56 423 GLU A O 1
ATOM 3483 N N . GLU A 1 424 ? -21.746 -9.736 33.759 1.00 93.94 424 GLU A N 1
ATOM 3484 C CA . GLU A 1 424 ? -21.427 -8.512 34.507 1.00 93.94 424 GLU A CA 1
ATOM 3485 C C . GLU A 1 424 ? -21.651 -7.256 33.662 1.00 93.94 424 GLU A C 1
ATOM 3487 O O . GLU A 1 424 ? -22.201 -6.270 34.149 1.00 93.94 424 GLU A O 1
ATOM 3492 N N . PHE A 1 425 ? -21.258 -7.287 32.384 1.00 94.19 425 PHE A N 1
ATOM 3493 C CA . PHE A 1 425 ? -21.517 -6.176 31.476 1.00 94.19 425 PHE A CA 1
ATOM 3494 C C . PHE A 1 425 ? -23.015 -5.949 31.275 1.00 94.19 425 PHE A C 1
ATOM 3496 O O . PHE A 1 425 ? -23.462 -4.808 31.342 1.00 94.19 425 PHE A O 1
ATOM 3503 N N . LEU A 1 426 ? -23.786 -7.009 31.018 1.00 92.94 426 LEU A N 1
ATOM 3504 C CA . LEU A 1 426 ? -25.220 -6.903 30.740 1.00 92.94 426 LEU A CA 1
ATOM 3505 C C . LEU A 1 426 ? -26.040 -6.499 31.971 1.00 92.94 426 LEU A C 1
ATOM 3507 O O . LEU A 1 426 ? -27.071 -5.852 31.805 1.00 92.94 426 LEU A O 1
ATOM 3511 N N . ALA A 1 427 ? -25.556 -6.785 33.182 1.00 93.88 427 ALA A N 1
ATOM 3512 C CA . ALA A 1 427 ? -26.154 -6.303 34.426 1.00 93.88 427 ALA A CA 1
ATOM 3513 C C . ALA A 1 427 ? -26.108 -4.768 34.578 1.00 93.88 427 ALA A C 1
ATOM 3515 O O . ALA A 1 427 ? -26.821 -4.223 35.410 1.00 93.88 427 ALA A O 1
ATOM 3516 N N . LEU A 1 428 ? -25.308 -4.054 33.771 1.00 91.19 428 LEU A N 1
ATOM 3517 C CA . LEU A 1 428 ? -25.284 -2.582 33.740 1.00 91.19 428 LEU A CA 1
ATOM 3518 C C . LEU A 1 428 ? -26.456 -1.953 32.964 1.00 91.19 428 LEU A C 1
ATOM 3520 O O . LEU A 1 428 ? -26.505 -0.729 32.824 1.00 91.19 428 LEU A O 1
ATOM 3524 N N . LYS A 1 429 ? -27.322 -2.774 32.355 1.00 81.19 429 LYS A N 1
ATOM 3525 C CA . LYS A 1 429 ? -28.498 -2.323 31.595 1.00 81.19 429 LYS A CA 1
ATOM 3526 C C . LYS A 1 429 ? -29.643 -1.870 32.511 1.00 81.19 429 LYS A C 1
ATOM 3528 O O . LYS A 1 429 ? -30.459 -1.057 32.074 1.00 81.19 429 LYS A O 1
ATOM 3533 N N . ASP A 1 430 ? -29.668 -2.407 33.729 1.00 58.81 430 ASP A N 1
ATOM 3534 C CA . ASP A 1 430 ? -30.583 -2.065 34.823 1.00 58.81 430 ASP A CA 1
ATOM 3535 C C . ASP A 1 430 ? -30.033 -0.889 35.650 1.00 58.81 430 ASP A C 1
ATOM 3537 O O . ASP A 1 430 ? -30.862 -0.112 36.185 1.00 58.81 430 ASP A O 1
#

Secondary structure (DSSP, 8-state):
---TTSTTS-TTHHHHHHHHHHHTSGGGTTS-HHHHHT--EEEEEEEEEE----TT-------------TTSTTS--EEEEEEEEEEEEEEETTTTEEEEEEEEEEEE-SS-PPPEETTEEHHHHHHHHHHHH--SSEEE--EEEETT-PPPSSTTSEEEEHHHHHHHHHHHHHHHGGGS-HHHHHHHHHHHHHHIIIIISSS-HHHHHHHHHHHHHHHHHHHHHHHHHH--S----HHHHHHHHHHHHTHHHHHHHHHHHHHHHHHHHHHHHHHHHHHHHHH--EEEEEETTEEEEE-HHHHHHIIIIISSTTSEEEEEEE-TTS-EEEEEEEE--S-HHHHHHHHHHHHGGG-TTS---S-----SSEEEEEEEEEE-HHHHHT--SHHHHHHHHHHHHHHHHSTTSHHHHHHHHHHHTHHHHHGGG-

Sequence (430 aa):
MLDPYENHGCGDAFLRQLLLTISQKPSLQDLGFYNLYLLDIESVKIDPEWVPRKEGAKESSDDQENQLAPDRKYRDRIDILINIKLKNQINLKSTSKNYTRIVIPIENKIRSKESVKDSGTQLKVYSDALTKVFNKDVRIIPIFLTPDGSDPTDSAWIKIDYEEVIDIINTVFKSYRNDMSSDKQMMIQQYLDLLRDHIVGGSDPEIVKLCRILQSKHMLAMDEVRRLTTSSKDKETEKHKLCQQITIRNKSVFKAYKKWQYGLRERTSDLLLTWMNNHMESLGFQINTKKKSSIEFVSPEMQKLNRELFGKDNTIVLIFVIKLNSNISIVMQINSHPNQELRKSVYSIFQKDNSELFRSTDTEKISETYTRIYTHKILTPEDTFIMSSDKEVLNSIENKLEEFFAENGVYKQIQRFIRDHMEEFLALKD

Radius of gyration: 30.22 Å; chains: 1; bounding box: 77×58×89 Å

Foldseek 3Di:
DCALPDPLQLRNLLVLLVLQVLQPFPLNVLQHNCLSNVFAWPHKDKDAFADLDAPPPDPDPDDDDDDDDDDPPRDQTQGMKMKTAGPDWRQRPVPRAIARIEIEGEHADQDDDFDADPVGTSVVVVVVSCCNRCVHRYHYAYEYEALPQDDDPDSSYDTDYLVSVLVSLVVSCVVCVVVGDPVSNVVSVVVSVCSCFARHLPAHNVLQQVLLVCLLPPVVVLVLLVVLQPDPDPDPDPSSVVSVVVCVVCVVNNVSSLVNLLSLLQVLLVLVVVVCVVCCVVQVKDWDDGDSQKTKIDGPLLQVLCCLAQVDSRQWIWMWGQDSSRWTKIWTKGFAGPPLVLRVQVLVLLPPPCPVLFHDPDDDDQDNGMGTRHMGTQDDSVNSSPDSGSVSSSVSSVVSVCQQPPCPHSVVVVSVSSVVCVVVSSVSND

pLDDT: mean 78.47, std 15.37, range [28.92, 96.12]